Protein AF-A0A5Q4BQP5-F1 (afdb_monomer)

Solvent-accessible surface area (backbone atoms only — not comparable to full-atom values): 26646 Å² total; per-residue (Å²): 135,87,88,90,88,83,91,88,85,86,90,84,86,86,83,86,90,79,85,82,79,83,74,87,58,71,62,58,55,54,52,50,52,56,53,50,54,54,51,54,51,49,62,67,68,62,74,77,86,82,83,88,87,81,86,81,82,88,78,91,84,83,84,89,79,92,84,82,90,79,89,85,80,88,83,82,84,89,85,83,84,90,90,86,88,87,90,82,93,77,90,74,81,74,74,87,70,71,76,93,62,67,51,54,66,63,30,50,51,45,28,58,72,71,41,49,51,52,72,45,58,74,70,57,68,71,62,50,54,48,27,50,76,71,73,64,53,55,63,32,37,54,26,10,45,40,18,43,13,52,77,73,52,87,55,88,71,81,52,81,53,42,81,66,52,38,68,55,29,38,50,53,15,51,63,62,45,75,83,53,74,94,45,69,63,54,37,39,18,28,54,32,37,24,51,29,26,47,75,71,66,36,55,70,60,15,49,55,37,40,54,52,27,53,52,42,39,58,75,69,45,29,45,61,45,58,95,80,55,79,92,51,55,73,70,54,51,52,50,41,44,41,48,37,55,47,49,50,41,50,40,34,52,53,19,50,74,67,77,44,77,61,87,70,61,76,89,71,58,62,38,65,66,70,82,67,75,80,82,78,76,65,91,83,68,82,86,88,82,94,74,94,72,92,78,78,89,71,82,74,85,72,64,76,55,57,40,52,47,53,44,50,53,51,32,54,54,45,42,54,50,44,48,45,70,74,75,47,60,74,88,41,70,68,34,49,55,52,53,51,50,53,50,51,55,50,53,53,51,52,52,62,64,71,62,50,87,81,62,91,79,64,84,67,78,58,45,62,38,50,34,50,50,48,45,53,44,49,55,30,47,47,51,29,58,75,25,51,81,52,42,85,84,60,97,65,83,78,90,64,81,61,66,58,54,53,51,30,52,52,30,43,54,49,25,50,53,27,53,51,52,46,51,71,72,73,109

Organism: NCBI:txid2078593

Sequence (427 aa):
MSSTKKSQSSQNSPAQGVPKKRGPKKESLSALIKRIDGLEELLKAEKTPTPPRSDVINTDVNRFHSYSHTSDTCGSASSEVSPCSPFHEGVSRTNSNFPSVINAEGLVDIYFTYFHHNPYEILDEEVTRQKLKDNQLPKPVLYALCAVATRYSEQPGKGQSSHVSAETYAFWAQKEMENANVSLDNCQALLLLVTAFAAMGNGSRAYHVLCQAVGTVMALELYQCSDENEDHSASENKLRKRLFWTCYVMNVFVATWLERPSLIDDAIVKATIPFSNQQSQSVWQSKNDYTSTTGTEQHFDKDTSYGLQKLVRGAQILSDTNRYLLITDPTTQDAYGHRHKIRHDLDLWAADIGRNPNYPHQLLDGPEANVLLECRVIYHLIYCLLHRPLLPLRLGKPIGAMMTQHWMSEATETAFRHATAIIELVD

Secondary structure (DSSP, 8-state):
-----------------------S-HHHHHHHHHHHHHHHHHHHH-S-PPPPP----------------------------------------------S---HHHHHHHHHHHTTTSS---S-HHHHHHHHHTT-S-HHHHHHHHHHHTTTSS-TTSSGGGGS-HHHHHHHHHHHHTTPPS-HHHHHHHHHHHHHHHHTT-HHHHHHHHHHHHHHHHHTTGGG--TT-TTS-HHHHHHHHHHHHHHHHHHHHHHHHTT---SS-GGG--SPPTT----SSSTTS-----------------SHHHHHHHHHHHHHHHHHHHHHHHH--TTSHHHHHHHHHHHHHHHHHHHHHHT-TT-SS----SHHHHHHHHHHHHHHHHHHHHHGGGS--S-S--SS-SHHHHHHHHHHHHHHHHHHHHHHHH-

Nearest PDB structures (foldseek):
  8ap6-assembly1_J2  TM=3.788E-01  e=6.706E+00  Trypanosoma brucei brucei
  7ay1-assembly1_A  TM=2.297E-01  e=7.600E+00  Homo sapiens
  4xlx-assembly2_D  TM=2.089E-01  e=8.979E+00  Bradyrhizobium diazoefficiens USDA 110

InterPro domains:
  IPR007219 Xylanolytic transcriptional activator, regulatory domain [PF04082] (108-349)
  IPR007219 Xylanolytic transcriptional activator, regulatory domain [SM00906] (206-280)
  IPR050815 Transcription factor, fungi [PTHR47338] (18-427)

Structure (mmCIF, N/CA/C/O backbone):
data_AF-A0A5Q4BQP5-F1
#
_entry.id   AF-A0A5Q4BQP5-F1
#
loop_
_atom_site.group_PDB
_atom_site.id
_atom_site.type_symbol
_atom_site.label_atom_id
_atom_site.label_alt_id
_atom_site.label_comp_id
_atom_site.label_asym_id
_atom_site.label_entity_id
_atom_site.label_seq_id
_atom_site.pdbx_PDB_ins_code
_atom_site.Cartn_x
_atom_site.Cartn_y
_atom_site.Cartn_z
_atom_site.occupancy
_atom_site.B_iso_or_equiv
_atom_site.auth_seq_id
_atom_site.auth_comp_id
_atom_site.auth_asym_id
_atom_site.auth_atom_id
_atom_site.pdbx_PDB_model_num
ATOM 1 N N . MET A 1 1 ? -14.840 -3.607 -100.662 1.00 37.81 1 MET A N 1
ATOM 2 C CA . MET A 1 1 ? -13.512 -4.030 -101.156 1.00 37.81 1 MET A CA 1
ATOM 3 C C . MET A 1 1 ? -12.847 -4.870 -100.072 1.00 37.81 1 MET A C 1
ATOM 5 O O . MET A 1 1 ? -12.886 -4.485 -98.914 1.00 37.81 1 MET A O 1
ATOM 9 N N . SER A 1 2 ? -12.394 -6.055 -100.483 1.00 31.19 2 SER A N 1
ATOM 10 C CA . SER A 1 2 ? -11.759 -7.201 -99.801 1.00 31.19 2 SER A CA 1
ATOM 11 C C . SER A 1 2 ? -10.956 -6.900 -98.520 1.00 31.19 2 SER A C 1
ATOM 13 O O . SER A 1 2 ? -10.146 -5.987 -98.510 1.00 31.19 2 SER A O 1
ATOM 15 N N . SER A 1 3 ? -11.239 -7.548 -97.380 1.00 27.16 3 SER A N 1
ATOM 16 C CA . SER A 1 3 ? -10.775 -8.884 -96.921 1.00 27.16 3 SER A CA 1
ATOM 17 C C . SER A 1 3 ? -9.264 -9.026 -96.690 1.00 27.16 3 SER A C 1
ATOM 19 O O . SER A 1 3 ? -8.533 -9.202 -97.656 1.00 27.16 3 SER A O 1
ATOM 21 N N . THR A 1 4 ? -8.829 -9.164 -95.424 1.00 32.47 4 THR A N 1
ATOM 22 C CA . THR A 1 4 ? -8.101 -10.370 -94.952 1.00 32.47 4 THR A CA 1
ATOM 23 C C . THR A 1 4 ? -8.098 -10.515 -93.414 1.00 32.47 4 THR A C 1
ATOM 25 O O . THR A 1 4 ? -7.807 -9.580 -92.678 1.00 32.47 4 THR A O 1
ATOM 28 N N . LYS A 1 5 ? -8.437 -11.730 -92.955 1.00 34.94 5 LYS A N 1
ATOM 29 C CA . LYS A 1 5 ? -8.375 -12.301 -91.591 1.00 34.94 5 LYS A CA 1
ATOM 30 C C . LYS A 1 5 ? -7.114 -13.177 -91.447 1.00 34.94 5 LYS A C 1
ATOM 32 O O . LYS A 1 5 ? -6.757 -13.805 -92.440 1.00 34.94 5 LYS A O 1
ATOM 37 N N . LYS A 1 6 ? -6.592 -13.340 -90.213 1.00 31.08 6 LYS A N 1
ATOM 38 C CA . LYS A 1 6 ? -6.152 -14.597 -89.516 1.00 31.08 6 LYS A CA 1
ATOM 39 C C . LYS A 1 6 ? -5.323 -14.220 -88.258 1.00 31.08 6 LYS A C 1
ATOM 41 O O . LYS A 1 6 ? -4.402 -13.432 -88.397 1.00 31.08 6 LYS A O 1
ATOM 46 N N . SER A 1 7 ? -5.722 -14.505 -87.001 1.00 29.27 7 SER A N 1
ATOM 47 C CA . SER A 1 7 ? -5.720 -15.784 -86.220 1.00 29.27 7 SER A CA 1
ATOM 48 C C . SER A 1 7 ? -4.290 -16.299 -85.939 1.00 29.27 7 SER A C 1
ATOM 50 O O . SER A 1 7 ? -3.524 -16.329 -86.888 1.00 29.27 7 SER A O 1
ATOM 52 N N . GLN A 1 8 ? -3.828 -16.833 -84.797 1.00 30.69 8 GLN A N 1
ATOM 53 C CA . GLN A 1 8 ? -4.312 -17.180 -83.445 1.00 30.69 8 GLN A CA 1
ATOM 54 C C . GLN A 1 8 ? -3.107 -17.835 -82.703 1.00 30.69 8 GLN A C 1
ATOM 56 O O . GLN A 1 8 ? -2.281 -18.457 -83.367 1.00 30.69 8 GLN A O 1
ATOM 61 N N . SER A 1 9 ? -3.035 -17.743 -81.368 1.00 26.56 9 SER A N 1
ATOM 62 C CA . SER A 1 9 ? -2.527 -18.736 -80.369 1.00 26.56 9 SER A CA 1
ATOM 63 C C . SER A 1 9 ? -2.028 -17.966 -79.129 1.00 26.56 9 SER A C 1
ATOM 65 O O . SER A 1 9 ? -1.244 -17.038 -79.266 1.00 26.56 9 SER A O 1
ATOM 67 N N . SER A 1 10 ? -2.601 -18.041 -77.923 1.00 27.64 10 SER A N 1
ATOM 68 C CA . SER A 1 10 ? -3.000 -19.125 -77.006 1.00 27.64 10 SER A CA 1
ATOM 69 C C . SER A 1 10 ? -1.860 -19.687 -76.145 1.00 27.64 10 SER A C 1
ATOM 71 O O . SER A 1 10 ? -0.995 -20.390 -76.647 1.00 27.64 10 SER A O 1
ATOM 73 N N . GLN A 1 11 ? -2.032 -19.459 -74.834 1.00 28.80 11 GLN A N 1
ATOM 74 C CA . GLN A 1 11 ? -1.512 -20.179 -73.660 1.00 28.80 11 GLN A CA 1
ATOM 75 C C . GLN A 1 11 ? -0.079 -19.897 -73.176 1.00 28.80 11 GLN A C 1
ATOM 77 O O . GLN A 1 11 ? 0.903 -20.317 -73.772 1.00 28.80 11 GLN A O 1
ATOM 82 N N . ASN A 1 12 ? 0.022 -19.291 -71.985 1.00 27.27 12 ASN A N 1
ATOM 83 C CA . ASN A 1 12 ? 0.352 -20.052 -70.771 1.00 27.27 12 ASN A CA 1
ATOM 84 C C . ASN A 1 12 ? 0.174 -19.197 -69.503 1.00 27.27 12 ASN A C 1
ATOM 86 O O . ASN A 1 12 ? 0.806 -18.159 -69.337 1.00 27.27 12 ASN A O 1
ATOM 90 N N . SER A 1 13 ? -0.671 -19.669 -68.586 1.00 34.59 13 SER A N 1
ATOM 91 C CA . SER A 1 13 ? -0.522 -19.420 -67.146 1.00 34.59 13 SER A CA 1
ATOM 92 C C . SER A 1 13 ? 0.212 -20.626 -66.555 1.00 34.59 13 SER A C 1
ATOM 94 O O . SER A 1 13 ? -0.005 -21.740 -67.037 1.00 34.59 13 SER A O 1
ATOM 96 N N . PRO A 1 14 ? 1.045 -20.443 -65.517 1.00 35.81 14 PRO A N 1
ATOM 97 C CA . PRO A 1 14 ? 0.609 -20.959 -64.218 1.00 35.81 14 PRO A CA 1
ATOM 98 C C . PRO A 1 14 ? 1.051 -20.137 -62.983 1.00 35.81 14 PRO A C 1
ATOM 100 O O . PRO A 1 14 ? 2.033 -19.407 -63.000 1.00 35.81 14 PRO A O 1
ATOM 103 N N . ALA A 1 15 ? 0.301 -20.378 -61.900 1.00 28.41 15 ALA A N 1
ATOM 104 C CA . ALA A 1 15 ? 0.715 -20.462 -60.491 1.00 28.41 15 ALA A CA 1
ATOM 105 C C . ALA A 1 15 ? 1.098 -19.196 -59.680 1.00 28.41 15 ALA A C 1
ATOM 107 O O . ALA A 1 15 ? 2.233 -18.740 -59.648 1.00 28.41 15 ALA A O 1
ATOM 108 N N . GLN A 1 16 ? 0.103 -18.711 -58.925 1.00 33.38 16 GLN A N 1
ATOM 109 C CA . GLN A 1 16 ? 0.073 -18.604 -57.450 1.00 33.38 16 GLN A CA 1
ATOM 110 C C . GLN A 1 16 ? 1.376 -18.312 -56.659 1.00 33.38 16 GLN A C 1
ATOM 112 O O . GLN A 1 16 ? 2.246 -19.164 -56.532 1.00 33.38 16 GLN A O 1
ATOM 117 N N . GLY A 1 17 ? 1.350 -17.189 -55.917 1.00 34.28 17 GLY A N 1
ATOM 118 C CA . GLY A 1 17 ? 1.630 -17.205 -54.471 1.00 34.28 17 GLY A CA 1
ATOM 119 C C . GLY A 1 17 ? 2.807 -16.376 -53.937 1.00 34.28 17 GLY A C 1
ATOM 120 O O . GLY A 1 17 ? 3.855 -16.950 -53.706 1.00 34.28 17 GLY A O 1
ATOM 121 N N . VAL A 1 18 ? 2.588 -15.093 -53.586 1.00 29.23 18 VAL A N 1
ATOM 122 C CA . VAL A 1 18 ? 3.157 -14.434 -52.376 1.00 29.23 18 VAL A CA 1
ATOM 123 C C . VAL A 1 18 ? 2.262 -13.235 -51.978 1.00 29.23 18 VAL A C 1
ATOM 125 O O . VAL A 1 18 ? 2.114 -12.309 -52.780 1.00 29.23 18 VAL A O 1
ATOM 128 N N . PRO A 1 19 ? 1.677 -13.167 -50.765 1.00 35.41 19 PRO A N 1
ATOM 129 C CA . PRO A 1 19 ? 0.984 -11.966 -50.304 1.00 35.41 19 PRO A CA 1
ATOM 130 C C . PRO A 1 19 ? 2.002 -10.906 -49.847 1.00 35.41 19 PRO A C 1
ATOM 132 O O . PRO A 1 19 ? 2.765 -11.116 -48.902 1.00 35.41 19 PRO A O 1
ATOM 135 N N . LYS A 1 20 ? 2.009 -9.733 -50.497 1.00 37.50 20 LYS A N 1
ATOM 136 C CA . LYS A 1 20 ? 2.726 -8.545 -50.004 1.00 37.50 20 LYS A CA 1
ATOM 137 C C . LYS A 1 20 ? 2.100 -8.108 -48.674 1.00 37.50 20 LYS A C 1
ATOM 139 O O . LYS A 1 20 ? 0.959 -7.649 -48.639 1.00 37.50 20 LYS A O 1
ATOM 144 N N . LYS A 1 21 ? 2.860 -8.270 -47.588 1.00 35.69 21 LYS A N 1
ATOM 145 C CA . LYS A 1 21 ? 2.525 -7.832 -46.227 1.00 35.69 21 LYS A CA 1
ATOM 146 C C . LYS A 1 21 ? 2.150 -6.341 -46.232 1.00 35.69 21 LYS A C 1
ATOM 148 O O . LYS A 1 21 ? 2.976 -5.497 -46.571 1.00 35.69 21 LYS A O 1
ATOM 153 N N . ARG A 1 22 ? 0.906 -6.018 -45.858 1.00 41.56 22 ARG A N 1
ATOM 154 C CA . ARG A 1 22 ? 0.483 -4.654 -45.507 1.00 41.56 22 ARG A CA 1
ATOM 155 C C . ARG A 1 22 ? 1.161 -4.297 -44.181 1.00 41.56 22 ARG A C 1
ATOM 157 O O . ARG A 1 22 ? 0.841 -4.896 -43.161 1.00 41.56 22 ARG A O 1
ATOM 164 N N . GLY A 1 23 ? 2.134 -3.390 -44.215 1.00 42.34 23 GLY A N 1
ATOM 165 C CA . GLY A 1 23 ? 2.752 -2.842 -43.006 1.00 42.34 23 GLY A CA 1
ATOM 166 C C . GLY A 1 23 ? 1.803 -1.886 -42.260 1.00 42.34 23 GLY A C 1
ATOM 167 O O . GLY A 1 23 ? 0.847 -1.391 -42.866 1.00 42.34 23 GLY A O 1
ATOM 168 N N . PRO A 1 24 ? 2.039 -1.600 -40.967 1.00 44.41 24 PRO A N 1
ATOM 169 C CA . PRO A 1 24 ? 1.179 -0.720 -40.185 1.00 44.41 24 PRO A CA 1
ATOM 170 C C . PRO A 1 24 ? 1.320 0.752 -40.617 1.00 44.41 24 PRO A C 1
ATOM 172 O O . PRO A 1 24 ? 2.409 1.316 -40.639 1.00 44.41 24 PRO A O 1
ATOM 175 N N . LYS A 1 25 ? 0.176 1.335 -40.993 1.00 55.69 25 LYS A N 1
ATOM 176 C CA . LYS A 1 25 ? -0.250 2.748 -40.940 1.00 55.69 25 LYS A CA 1
ATOM 177 C C . LYS A 1 25 ? 0.851 3.828 -40.877 1.00 55.69 25 LYS A C 1
ATOM 179 O O . LYS A 1 25 ? 1.085 4.465 -39.856 1.00 55.69 25 LYS A O 1
ATOM 184 N N . LYS A 1 26 ? 1.404 4.174 -42.042 1.00 53.41 26 LYS A N 1
ATOM 185 C CA . LYS A 1 26 ? 2.155 5.431 -42.251 1.00 53.41 26 LYS A CA 1
ATOM 186 C C . LYS A 1 26 ? 1.303 6.678 -41.936 1.00 53.41 26 LYS A C 1
ATOM 188 O O . LYS A 1 26 ? 1.831 7.700 -41.515 1.00 53.41 26 LYS A O 1
ATOM 193 N N . GLU A 1 27 ? -0.018 6.554 -42.088 1.00 54.59 27 GLU A N 1
ATOM 194 C CA . GLU A 1 27 ? -1.005 7.610 -41.833 1.00 54.59 27 GLU A CA 1
ATOM 195 C C . GLU A 1 27 ? -1.182 7.933 -40.341 1.00 54.59 27 GLU A C 1
ATOM 197 O O . GLU A 1 27 ? -1.334 9.102 -39.985 1.00 54.59 27 GLU A O 1
ATOM 202 N N . SER A 1 28 ? -1.095 6.936 -39.447 1.00 57.41 28 SER A N 1
ATOM 203 C CA . SER A 1 28 ? -1.209 7.182 -38.002 1.00 57.41 28 SER A CA 1
ATOM 204 C C . SER A 1 28 ? 0.027 7.885 -37.453 1.00 57.41 28 SER A C 1
ATOM 206 O O . SER A 1 28 ? -0.108 8.782 -36.628 1.00 57.41 28 SER A O 1
ATOM 208 N N . LEU A 1 29 ? 1.215 7.557 -37.972 1.00 54.94 29 LEU A N 1
ATOM 209 C CA . LEU A 1 29 ? 2.456 8.247 -37.621 1.00 54.94 29 LEU A CA 1
ATOM 210 C C . LEU A 1 29 ? 2.420 9.718 -38.067 1.00 54.94 29 LEU A C 1
ATOM 212 O O . LEU A 1 29 ? 2.749 10.605 -37.287 1.00 54.94 29 LEU A O 1
ATOM 216 N N . SER A 1 30 ? 1.958 9.996 -39.292 1.00 68.56 30 SER A N 1
ATOM 217 C CA . SER A 1 30 ? 1.826 11.377 -39.775 1.00 68.56 30 SER A CA 1
ATOM 218 C C . SER A 1 30 ? 0.782 12.187 -39.004 1.00 68.56 30 SER A C 1
ATOM 220 O O . SER A 1 30 ? 0.976 13.381 -38.783 1.00 68.56 30 SER A O 1
ATOM 222 N N . ALA A 1 31 ? -0.307 11.549 -38.562 1.00 74.31 31 ALA A N 1
ATOM 223 C CA . ALA A 1 31 ? -1.321 12.199 -37.738 1.00 74.31 31 ALA A CA 1
ATOM 224 C C . ALA A 1 31 ? -0.788 12.535 -36.337 1.00 74.31 31 ALA A C 1
ATOM 226 O O . ALA A 1 31 ? -1.107 13.593 -35.798 1.00 74.31 31 ALA A O 1
ATOM 227 N N . LEU A 1 32 ? 0.054 11.662 -35.775 1.00 64.50 32 LEU A N 1
ATOM 228 C CA . LEU A 1 32 ? 0.677 11.869 -34.470 1.00 64.50 32 LEU A CA 1
ATOM 229 C C . LEU A 1 32 ? 1.699 13.013 -34.514 1.00 64.50 32 LEU A C 1
ATOM 231 O O . LEU A 1 32 ? 1.646 13.900 -33.670 1.00 64.50 32 LEU A O 1
ATOM 235 N N . ILE A 1 33 ? 2.547 13.046 -35.550 1.00 78.19 33 ILE A N 1
ATOM 236 C CA . ILE A 1 33 ? 3.527 14.124 -35.775 1.00 78.19 33 ILE A CA 1
ATOM 237 C C . ILE A 1 33 ? 2.816 15.478 -35.893 1.00 78.19 33 ILE A C 1
ATOM 239 O O . ILE A 1 33 ? 3.148 16.411 -35.173 1.00 78.19 33 ILE A O 1
ATOM 243 N N . LYS A 1 34 ? 1.746 15.559 -36.694 1.00 85.06 34 LYS A N 1
ATOM 244 C CA . LYS A 1 34 ? 0.980 16.802 -36.865 1.00 85.06 34 LYS A CA 1
ATOM 245 C C . LYS A 1 34 ? 0.323 17.291 -35.566 1.00 85.06 34 LYS A C 1
ATOM 247 O O . LYS A 1 34 ? 0.164 18.492 -35.364 1.00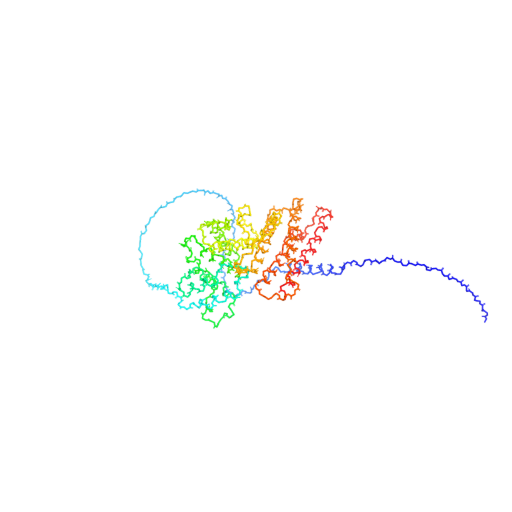 85.06 34 LYS A O 1
ATOM 252 N N . ARG A 1 35 ? -0.095 16.370 -34.692 1.00 79.88 35 ARG A N 1
ATOM 253 C CA . ARG A 1 35 ? -0.713 16.711 -33.402 1.00 79.88 35 ARG A CA 1
ATOM 254 C C . ARG A 1 35 ? 0.327 17.185 -32.384 1.00 79.88 35 ARG A C 1
ATOM 256 O O . ARG A 1 35 ? 0.014 18.053 -31.578 1.00 79.88 35 ARG A O 1
ATOM 263 N N . ILE A 1 36 ? 1.546 16.652 -32.462 1.00 78.50 36 ILE A N 1
ATOM 264 C CA . ILE A 1 36 ? 2.694 17.083 -31.657 1.00 78.50 36 ILE A CA 1
ATOM 265 C C . ILE A 1 36 ? 3.156 18.480 -32.085 1.00 78.50 36 ILE A C 1
ATOM 267 O O . ILE A 1 36 ? 3.299 19.344 -31.225 1.00 78.50 36 ILE A O 1
ATOM 271 N N . ASP A 1 37 ? 3.265 18.743 -33.390 1.00 79.44 37 ASP A N 1
ATOM 272 C CA . ASP A 1 37 ? 3.629 20.071 -33.907 1.00 79.44 37 ASP A CA 1
ATOM 273 C C . ASP A 1 37 ? 2.633 21.154 -33.441 1.00 79.44 37 ASP A C 1
ATOM 275 O O . ASP A 1 37 ? 3.032 22.237 -33.014 1.00 79.44 37 ASP A O 1
ATOM 279 N N . GLY A 1 38 ? 1.330 20.842 -33.433 1.00 81.25 38 GLY A N 1
ATOM 280 C CA . GLY A 1 38 ? 0.296 21.756 -32.930 1.00 81.25 38 GLY A CA 1
ATOM 281 C C . GLY A 1 38 ? 0.373 22.019 -31.419 1.00 81.25 38 GLY A C 1
ATOM 282 O O . GLY A 1 38 ? 0.083 23.127 -30.973 1.00 81.25 38 GLY A O 1
ATOM 283 N N . LEU A 1 39 ? 0.792 21.032 -30.622 1.00 69.62 39 LEU A N 1
ATOM 284 C CA . LEU A 1 39 ? 0.999 21.205 -29.178 1.00 69.62 39 LEU A CA 1
ATOM 285 C C . LEU A 1 39 ? 2.253 22.038 -28.879 1.00 69.62 39 LEU A C 1
ATOM 287 O O . LEU A 1 39 ? 2.247 22.834 -27.940 1.00 69.62 39 LEU A O 1
ATOM 291 N N . GLU A 1 40 ? 3.304 21.913 -29.693 1.00 72.38 40 GLU A N 1
ATOM 292 C CA . GLU A 1 40 ? 4.502 22.751 -29.580 1.00 72.38 40 GLU A CA 1
ATOM 293 C C . GLU A 1 40 ? 4.246 24.216 -29.955 1.00 72.38 40 GLU A C 1
ATOM 295 O O . GLU A 1 40 ? 4.841 25.111 -29.349 1.00 72.38 40 GLU A O 1
ATOM 300 N N . GLU A 1 41 ? 3.375 24.486 -30.932 1.00 79.44 41 GLU A N 1
ATOM 301 C CA . GLU A 1 41 ? 2.964 25.857 -31.262 1.00 79.44 41 GLU A CA 1
ATOM 302 C C . GLU A 1 41 ? 2.143 26.496 -30.137 1.00 79.44 41 GLU A C 1
ATOM 304 O O . GLU A 1 41 ? 2.382 27.656 -29.798 1.00 79.44 41 GLU A O 1
ATOM 309 N N . LEU A 1 42 ? 1.249 25.737 -29.494 1.00 68.69 42 LEU A N 1
ATOM 310 C CA . LEU A 1 42 ? 0.469 26.219 -28.349 1.00 68.69 42 LEU A CA 1
ATOM 311 C C . LEU A 1 42 ? 1.359 26.529 -27.136 1.00 68.69 42 LEU A C 1
ATOM 313 O O . LEU A 1 42 ? 1.228 27.594 -26.539 1.00 68.69 42 LEU A O 1
ATOM 317 N N . LEU A 1 43 ? 2.342 25.675 -26.844 1.00 60.53 43 LEU A N 1
ATOM 318 C CA . LEU A 1 43 ? 3.331 25.910 -25.782 1.00 60.53 43 LEU A CA 1
ATOM 319 C C . LEU A 1 43 ? 4.249 27.113 -26.053 1.00 60.53 43 LEU A C 1
ATOM 321 O O . LEU A 1 43 ? 4.737 27.746 -25.118 1.00 60.53 43 LEU A O 1
ATOM 325 N N . LYS A 1 44 ? 4.502 27.441 -27.326 1.00 72.62 44 LYS A N 1
ATOM 326 C CA . LYS A 1 44 ? 5.270 28.636 -27.718 1.00 72.62 44 LYS A CA 1
ATOM 327 C C . LYS A 1 44 ? 4.418 29.907 -27.698 1.00 72.62 44 LYS A C 1
ATOM 329 O O . LYS A 1 44 ? 4.959 30.976 -27.417 1.00 72.62 44 LYS A O 1
ATOM 334 N N . ALA A 1 45 ? 3.121 29.795 -27.984 1.00 64.44 45 ALA A N 1
ATOM 335 C CA . ALA A 1 45 ? 2.169 30.900 -27.933 1.00 64.44 45 ALA A CA 1
ATOM 336 C C . ALA A 1 45 ? 1.776 31.274 -26.492 1.00 64.44 45 ALA A C 1
ATOM 338 O O . ALA A 1 45 ? 1.487 32.436 -26.212 1.00 64.44 45 ALA A O 1
ATOM 339 N N . GLU A 1 46 ? 1.826 30.326 -25.555 1.00 51.12 46 GLU A N 1
ATOM 340 C CA . GLU A 1 46 ? 1.437 30.534 -24.161 1.00 51.12 46 GLU A CA 1
ATOM 341 C C . GLU A 1 46 ? 2.620 30.989 -23.281 1.00 51.12 46 GLU A C 1
ATOM 343 O O . GLU A 1 46 ? 3.034 30.343 -22.322 1.00 51.12 46 GLU A O 1
ATOM 348 N N . LYS A 1 47 ? 3.164 32.173 -23.589 1.00 47.25 47 LYS A N 1
ATOM 349 C CA . LYS A 1 47 ? 3.825 33.028 -22.589 1.00 47.25 47 LYS A CA 1
ATOM 350 C C . LYS A 1 47 ? 2.845 34.124 -22.158 1.00 47.25 47 LYS A C 1
ATOM 352 O O . LYS A 1 47 ? 2.886 35.227 -22.684 1.00 47.25 47 LYS A O 1
ATOM 357 N N . THR A 1 48 ? 1.990 33.781 -21.186 1.00 37.91 48 THR A N 1
ATOM 358 C CA . THR A 1 48 ? 1.205 34.650 -20.270 1.00 37.91 48 THR A CA 1
ATOM 359 C C . THR A 1 48 ? 0.403 35.834 -20.842 1.00 37.91 48 THR A C 1
ATOM 361 O O . THR A 1 48 ? 0.994 36.837 -21.238 1.00 37.91 48 THR A O 1
ATOM 364 N N . PRO A 1 49 ? -0.931 35.851 -20.648 1.00 33.28 49 PRO A N 1
ATOM 365 C CA . PRO A 1 49 ? -1.683 37.071 -20.387 1.00 33.28 49 PRO A CA 1
ATOM 366 C C . PRO A 1 49 ? -1.869 37.281 -18.871 1.00 33.28 49 PRO A C 1
ATOM 368 O O . PRO A 1 49 ? -2.385 36.426 -18.154 1.00 33.28 49 PRO A O 1
ATOM 371 N N . THR A 1 50 ? -1.445 38.441 -18.376 1.00 35.50 50 THR A N 1
ATOM 372 C CA . THR A 1 50 ? -1.741 38.956 -17.028 1.00 35.50 50 THR A CA 1
ATOM 373 C C . THR A 1 50 ? -3.197 39.463 -16.968 1.00 35.50 50 THR A C 1
ATOM 375 O O . THR A 1 50 ? -3.644 40.080 -17.938 1.00 35.50 50 THR A O 1
ATOM 378 N N . PRO A 1 51 ? -3.949 39.267 -15.864 1.00 36.50 51 PRO A N 1
ATOM 379 C CA . PRO A 1 51 ? -5.296 39.827 -15.698 1.00 36.50 51 PRO A CA 1
ATOM 380 C C . PRO A 1 51 ? -5.273 41.354 -15.455 1.00 36.50 51 PRO A C 1
ATOM 382 O O . PRO A 1 51 ? -4.236 41.896 -15.057 1.00 36.50 51 PRO A O 1
ATOM 385 N N . PRO A 1 52 ? -6.392 42.072 -15.695 1.00 30.89 52 PRO A N 1
ATOM 386 C CA . PRO A 1 52 ? -6.435 43.528 -15.655 1.00 30.89 52 PRO A CA 1
ATOM 387 C C . PRO A 1 52 ? -6.396 44.078 -14.224 1.00 30.89 52 PRO A C 1
ATOM 389 O O . PRO A 1 52 ? -6.938 43.507 -13.281 1.00 30.89 52 PRO A O 1
ATOM 392 N N . ARG A 1 53 ? -5.740 45.232 -14.110 1.00 25.84 53 ARG A N 1
ATOM 393 C CA . ARG A 1 53 ? -5.514 46.045 -12.913 1.00 25.84 53 ARG A CA 1
ATOM 394 C C . ARG A 1 53 ? -6.760 46.869 -12.555 1.00 25.84 53 ARG A C 1
ATOM 396 O O . ARG A 1 53 ? -7.374 47.443 -13.448 1.00 25.84 53 ARG A O 1
ATOM 403 N N . SER A 1 54 ? -7.023 47.039 -11.260 1.00 27.58 54 SER A N 1
ATOM 404 C CA . SER A 1 54 ? -7.646 48.246 -10.699 1.00 27.58 54 SER A CA 1
ATOM 405 C C . SER A 1 54 ? -6.710 48.819 -9.629 1.00 27.58 54 SER A C 1
ATOM 407 O O . SER A 1 54 ? -6.454 48.156 -8.630 1.00 27.58 54 SER A O 1
ATOM 409 N N . ASP A 1 55 ? -6.132 49.980 -9.959 1.00 27.03 55 ASP A N 1
ATOM 410 C CA . ASP A 1 55 ? -5.713 51.148 -9.157 1.00 27.03 55 ASP A CA 1
ATOM 411 C C . ASP A 1 55 ? -5.159 50.906 -7.733 1.00 27.03 55 ASP A C 1
ATOM 413 O O . ASP A 1 55 ? -5.791 50.281 -6.896 1.00 27.03 55 ASP A O 1
ATOM 417 N N . VAL A 1 56 ? -3.967 51.390 -7.352 1.00 30.45 56 VAL A N 1
ATOM 418 C CA . VAL A 1 56 ? -3.652 52.813 -7.102 1.00 30.45 56 VAL A CA 1
ATOM 419 C C . VAL A 1 56 ? -2.113 53.023 -7.018 1.00 30.45 56 VAL A C 1
ATOM 421 O O . VAL A 1 56 ? -1.419 52.259 -6.357 1.00 30.45 56 VAL A O 1
ATOM 424 N N . ILE A 1 57 ? -1.614 54.029 -7.761 1.00 28.58 57 ILE A N 1
ATOM 425 C CA . ILE A 1 57 ? -0.562 55.057 -7.481 1.00 28.58 57 ILE A CA 1
ATOM 426 C C . ILE A 1 57 ? 0.695 54.621 -6.678 1.00 28.58 57 ILE A C 1
ATOM 428 O O . ILE A 1 57 ? 0.601 54.316 -5.499 1.00 28.58 57 ILE A O 1
ATOM 432 N N . ASN A 1 58 ? 1.860 54.498 -7.351 1.00 23.98 58 ASN A N 1
ATOM 433 C CA . ASN A 1 58 ? 3.066 55.379 -7.307 1.00 23.98 58 ASN A CA 1
ATOM 434 C C . ASN A 1 58 ? 3.697 55.535 -5.901 1.00 23.98 58 ASN A C 1
ATOM 436 O O . ASN A 1 58 ? 3.017 55.879 -4.949 1.00 23.98 58 ASN A O 1
ATOM 440 N N . THR A 1 59 ? 4.999 55.333 -5.680 1.00 27.72 59 THR A N 1
ATOM 441 C CA . THR A 1 59 ? 6.147 55.897 -6.417 1.00 27.72 59 THR A CA 1
ATOM 442 C C . THR A 1 59 ? 7.441 55.207 -5.937 1.00 27.72 59 THR A C 1
ATOM 444 O O . THR A 1 59 ? 7.536 54.943 -4.744 1.00 27.72 59 THR A O 1
ATOM 447 N N . ASP A 1 60 ? 8.390 54.975 -6.860 1.00 25.44 60 ASP A N 1
ATOM 448 C CA . ASP A 1 60 ? 9.857 55.173 -6.739 1.00 25.44 60 ASP A CA 1
ATOM 449 C C . ASP A 1 60 ? 10.642 54.511 -5.569 1.00 25.44 60 ASP A C 1
ATOM 451 O O . ASP A 1 60 ? 10.251 54.582 -4.419 1.00 25.44 60 ASP A O 1
ATOM 455 N N . VAL A 1 61 ? 11.827 53.892 -5.704 1.00 29.05 61 VAL A N 1
ATOM 456 C CA . VAL A 1 61 ? 12.915 53.975 -6.694 1.00 29.05 61 VAL A CA 1
ATOM 457 C C . VAL A 1 61 ? 13.973 52.874 -6.384 1.00 29.05 61 VAL A C 1
ATOM 459 O O . VAL A 1 61 ? 14.143 52.477 -5.237 1.00 29.05 61 VAL A O 1
ATOM 462 N N . ASN A 1 62 ? 14.709 52.438 -7.420 1.00 28.36 62 ASN A N 1
ATOM 463 C CA . ASN A 1 62 ? 16.035 51.765 -7.454 1.00 28.36 62 ASN A CA 1
ATOM 464 C C . ASN A 1 62 ? 16.312 50.375 -6.827 1.00 28.36 62 ASN A C 1
ATOM 466 O O . ASN A 1 62 ? 16.765 50.219 -5.701 1.00 28.36 62 ASN A O 1
ATOM 470 N N . ARG A 1 63 ? 16.205 49.363 -7.696 1.00 24.94 63 ARG A N 1
ATOM 471 C CA . ARG A 1 63 ? 17.279 48.537 -8.311 1.00 24.94 63 ARG A CA 1
ATOM 472 C C . ARG A 1 63 ? 18.747 48.582 -7.808 1.00 24.94 63 ARG A C 1
ATOM 474 O O . ARG A 1 63 ? 19.351 49.649 -7.767 1.00 24.94 63 ARG A O 1
ATOM 481 N N . PHE A 1 64 ? 19.316 47.358 -7.782 1.00 26.75 64 PHE A N 1
ATOM 482 C CA . PHE A 1 64 ? 20.733 46.910 -7.872 1.00 26.75 64 PHE A CA 1
ATOM 483 C C . PHE A 1 64 ? 21.588 47.046 -6.591 1.00 26.75 64 PHE A C 1
ATOM 485 O O . PHE A 1 64 ? 21.528 48.073 -5.940 1.00 26.75 64 PHE A O 1
ATOM 492 N N . HIS A 1 65 ? 22.406 46.089 -6.117 1.00 28.64 65 HIS A N 1
ATOM 493 C CA . HIS A 1 65 ? 23.121 44.901 -6.641 1.00 28.64 65 HIS A CA 1
ATOM 494 C C . HIS A 1 65 ? 23.299 43.874 -5.482 1.00 28.64 65 HIS A C 1
ATOM 496 O O . HIS A 1 65 ? 23.341 44.283 -4.330 1.00 28.64 65 HIS A O 1
ATOM 502 N N . SER A 1 66 ? 23.188 42.552 -5.686 1.00 25.39 66 SER A N 1
ATOM 503 C CA . SER A 1 66 ? 24.265 41.562 -5.967 1.00 25.39 66 SER A CA 1
ATOM 504 C C . SER A 1 66 ? 25.371 41.415 -4.897 1.00 25.39 66 SER A C 1
ATOM 506 O O . SER A 1 66 ? 25.833 42.414 -4.370 1.00 25.39 66 SER A O 1
ATOM 508 N N . TYR A 1 67 ? 25.816 40.155 -4.710 1.00 27.39 67 TYR A N 1
ATOM 509 C CA . TYR A 1 67 ? 26.973 39.580 -3.971 1.00 27.39 67 TYR A CA 1
ATOM 510 C C . TYR A 1 67 ? 26.554 38.739 -2.749 1.00 27.39 67 TYR A C 1
ATOM 512 O O . TYR A 1 67 ? 25.972 39.243 -1.802 1.00 27.39 67 TYR A O 1
ATOM 520 N N . SER A 1 68 ? 26.564 37.404 -2.855 1.00 24.28 68 SER A N 1
ATOM 521 C CA . SER A 1 68 ? 27.711 36.469 -2.832 1.00 24.28 68 SER A CA 1
ATOM 522 C C . SER A 1 68 ? 28.187 36.146 -1.413 1.00 24.28 68 SER A C 1
ATOM 524 O O . SER A 1 68 ? 28.685 37.016 -0.714 1.00 24.28 68 SER A O 1
ATOM 526 N N . HIS A 1 69 ? 28.038 34.861 -1.077 1.00 27.97 69 HIS A N 1
ATOM 527 C CA . HIS A 1 69 ? 28.783 34.018 -0.135 1.00 27.97 69 HIS A CA 1
ATOM 528 C C . HIS A 1 69 ? 29.840 34.675 0.764 1.00 27.97 69 HIS A C 1
ATOM 530 O O . HIS A 1 69 ? 30.819 35.192 0.244 1.00 27.97 69 HIS A O 1
ATOM 536 N N . THR A 1 70 ? 29.746 34.412 2.072 1.00 26.86 70 THR A N 1
ATOM 537 C CA . THR A 1 70 ? 30.738 33.607 2.815 1.00 26.86 70 THR A CA 1
ATOM 538 C C . THR A 1 70 ? 30.152 33.115 4.139 1.00 26.86 70 THR A C 1
ATOM 540 O O . THR A 1 70 ? 29.349 33.789 4.778 1.00 26.86 70 THR A O 1
ATOM 543 N N . SER A 1 71 ? 30.567 31.907 4.500 1.00 28.89 71 SER A N 1
ATOM 544 C CA . SER A 1 71 ? 30.510 31.288 5.821 1.00 28.89 71 SER A CA 1
ATOM 545 C C . SER A 1 71 ? 31.004 32.213 6.934 1.00 28.89 71 SER A C 1
ATOM 547 O O . SER A 1 71 ? 31.965 32.940 6.712 1.00 28.89 71 SER A O 1
ATOM 549 N N . ASP A 1 72 ? 30.421 32.112 8.130 1.00 26.86 72 ASP A N 1
ATOM 550 C CA . ASP A 1 72 ? 31.197 31.728 9.311 1.00 26.86 72 ASP A CA 1
ATOM 551 C C . ASP A 1 72 ? 30.330 31.406 10.531 1.00 26.86 72 ASP A C 1
ATOM 553 O O . ASP A 1 72 ? 29.153 31.743 10.647 1.00 26.86 72 ASP A O 1
ATOM 557 N N . THR A 1 73 ? 30.972 30.620 11.379 1.00 25.92 73 THR A N 1
ATOM 558 C CA . THR A 1 73 ? 30.471 29.762 12.442 1.00 25.92 73 THR A CA 1
ATOM 559 C C . THR A 1 73 ? 30.413 30.504 13.783 1.00 25.92 73 THR A C 1
ATOM 561 O O . THR A 1 73 ? 31.258 31.347 14.059 1.00 25.92 73 THR A O 1
ATOM 564 N N . CYS A 1 74 ? 29.541 30.007 14.668 1.00 26.42 74 CYS A N 1
ATOM 565 C CA . CYS A 1 74 ? 29.705 29.948 16.130 1.00 26.42 74 CYS A CA 1
ATOM 566 C C . CYS A 1 74 ? 29.378 31.193 16.976 1.00 26.42 74 CYS A C 1
ATOM 568 O O . CYS A 1 74 ? 29.867 32.286 16.723 1.00 26.42 74 CYS A O 1
ATOM 570 N N . GLY A 1 75 ? 28.683 30.955 18.100 1.00 26.52 75 GLY A N 1
ATOM 571 C CA . GLY A 1 75 ? 28.924 31.721 19.329 1.00 26.52 75 GLY A CA 1
ATOM 572 C C . GLY A 1 75 ? 27.703 32.219 20.105 1.00 26.52 75 GLY A C 1
ATOM 573 O O . GLY A 1 75 ? 27.419 33.404 20.092 1.00 26.52 75 GLY A O 1
ATOM 574 N N . SER A 1 76 ? 27.052 31.303 20.825 1.00 30.30 76 SER A N 1
ATOM 575 C CA . SER A 1 76 ? 26.615 31.422 22.231 1.00 30.30 76 SER A CA 1
ATOM 576 C C . SER A 1 76 ? 25.860 32.655 22.780 1.00 30.30 76 SER A C 1
ATOM 578 O O . SER A 1 76 ? 26.418 33.727 22.960 1.00 30.30 76 SER A O 1
ATOM 580 N N . ALA A 1 77 ? 24.646 32.346 23.259 1.00 26.97 77 ALA A N 1
ATOM 581 C CA . ALA A 1 77 ? 24.150 32.470 24.645 1.00 26.97 77 ALA A CA 1
ATOM 582 C C . ALA A 1 77 ? 23.936 33.843 25.334 1.00 26.97 77 ALA A C 1
ATOM 584 O O . ALA A 1 77 ? 24.890 34.554 25.612 1.00 26.97 77 ALA A O 1
ATOM 585 N N . SER A 1 78 ? 22.676 34.009 25.801 1.00 30.25 78 SER A N 1
ATOM 586 C CA . SER A 1 78 ? 22.218 34.557 27.108 1.00 30.25 78 SER A CA 1
ATOM 587 C C . SER A 1 78 ? 22.527 36.019 27.457 1.00 30.25 78 SER A C 1
ATOM 589 O O . SER A 1 78 ? 23.588 36.522 27.138 1.00 30.25 78 SER A O 1
ATOM 591 N N . SER A 1 79 ? 21.734 36.808 28.185 1.00 29.53 79 SER A N 1
ATOM 592 C CA . SER A 1 79 ? 20.391 36.845 28.809 1.00 29.53 79 SER A CA 1
ATOM 593 C C . SER A 1 79 ? 20.157 38.370 29.064 1.00 29.53 79 SER A C 1
ATOM 595 O O . SER A 1 79 ? 21.103 39.140 28.944 1.00 29.53 79 SER A O 1
ATOM 597 N N . GLU A 1 80 ? 18.985 38.964 29.317 1.00 28.36 80 GLU A N 1
ATOM 598 C CA . GLU A 1 80 ? 18.277 39.027 30.611 1.00 28.36 80 GLU A CA 1
ATOM 599 C C . GLU A 1 80 ? 17.239 40.195 30.560 1.00 28.36 80 GLU A C 1
ATOM 601 O O . GLU A 1 80 ? 17.579 41.296 30.141 1.00 28.36 80 GLU A O 1
ATOM 606 N N . VAL A 1 81 ? 15.988 39.917 30.977 1.00 26.02 81 VAL A N 1
ATOM 607 C CA . VAL A 1 81 ? 15.074 40.702 31.867 1.00 26.02 81 VAL A CA 1
ATOM 608 C C . VAL A 1 81 ? 14.773 42.202 31.555 1.00 26.02 81 VAL A C 1
ATOM 610 O O . VAL A 1 81 ? 15.648 43.040 31.698 1.00 26.02 81 VAL A O 1
ATOM 613 N N . SER A 1 82 ? 13.568 42.589 31.061 1.00 28.47 82 SER A N 1
ATOM 614 C CA . SER A 1 82 ? 12.290 43.016 31.753 1.00 28.47 82 SER A CA 1
ATOM 615 C C . SER A 1 82 ? 12.327 44.409 32.460 1.00 28.47 82 SER A C 1
ATOM 617 O O . SER A 1 82 ? 13.440 44.786 32.811 1.00 28.47 82 SER A O 1
ATOM 619 N N . PRO A 1 83 ? 11.227 45.183 32.769 1.00 37.19 83 PRO A N 1
ATOM 620 C CA . PRO A 1 83 ? 9.763 44.891 32.734 1.00 37.19 83 PRO A CA 1
ATOM 621 C C . PRO A 1 83 ? 8.727 46.068 32.448 1.00 37.19 83 PRO A C 1
ATOM 623 O O . PRO A 1 83 ? 9.086 47.240 32.386 1.00 37.19 83 PRO A O 1
ATOM 626 N N . CYS A 1 84 ? 7.414 45.711 32.408 1.00 26.08 84 CYS A N 1
ATOM 627 C CA . CYS A 1 84 ? 6.134 46.464 32.680 1.00 26.08 84 CYS A CA 1
ATOM 628 C C . CYS A 1 84 ? 5.561 47.505 31.659 1.00 26.08 84 CYS A C 1
ATOM 630 O O . CYS A 1 84 ? 6.127 48.580 31.520 1.00 26.08 84 CYS A O 1
ATOM 632 N N . SER A 1 85 ? 4.493 47.244 30.857 1.00 31.42 85 SER A N 1
ATOM 633 C CA . SER A 1 85 ? 3.000 47.108 31.076 1.00 31.42 85 SER A CA 1
ATOM 634 C C . SER A 1 85 ? 2.226 48.460 31.072 1.00 31.42 85 SER A C 1
ATOM 636 O O . SER A 1 85 ? 2.869 49.409 31.519 1.00 31.42 85 SER A O 1
ATOM 638 N N . PRO A 1 86 ? 0.904 48.615 30.719 1.00 37.94 86 PRO A N 1
ATOM 639 C CA . PRO A 1 86 ? -0.202 47.621 30.815 1.00 37.94 86 PRO A CA 1
ATOM 640 C C . PRO A 1 86 ? -1.435 47.719 29.826 1.00 37.94 86 PRO A C 1
ATOM 642 O O . PRO A 1 86 ? -1.546 48.642 29.027 1.00 37.94 86 PRO A O 1
ATOM 645 N N . PHE A 1 87 ? -2.393 46.774 29.997 1.00 26.86 87 PHE A N 1
ATOM 646 C CA . PHE A 1 87 ? -3.811 46.660 29.524 1.00 26.86 87 PHE A CA 1
ATOM 647 C C . PHE A 1 87 ? -4.074 46.292 28.038 1.00 26.86 87 PHE A C 1
ATOM 649 O O . PHE A 1 87 ? -3.530 46.907 27.137 1.00 26.86 87 PHE A O 1
ATOM 656 N N . HIS A 1 88 ? -4.890 45.286 27.678 1.00 31.62 88 HIS A N 1
ATOM 657 C CA . HIS A 1 88 ? -6.216 44.935 28.207 1.00 31.62 88 HIS A CA 1
ATOM 658 C C . HIS A 1 88 ? -6.524 43.422 28.140 1.00 31.62 88 HIS A C 1
ATOM 660 O O . HIS A 1 88 ? -6.208 42.739 27.167 1.00 31.62 88 HIS A O 1
ATOM 666 N N . GLU A 1 89 ? -7.196 42.936 29.185 1.00 29.95 89 GLU A N 1
ATOM 667 C CA . GLU A 1 89 ? -7.777 41.602 29.324 1.00 29.95 89 GLU A CA 1
ATOM 668 C C . GLU A 1 89 ? -8.810 41.2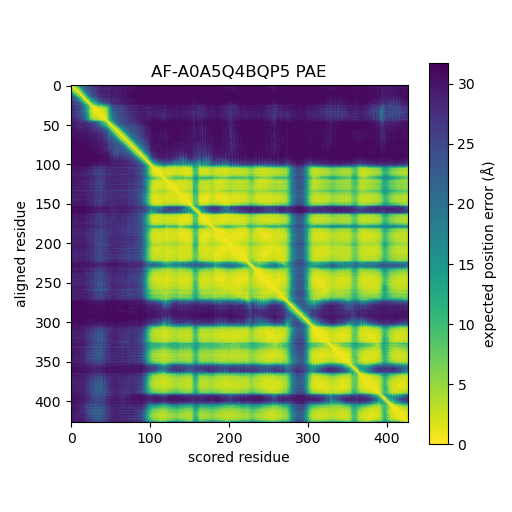77 28.240 1.00 29.95 89 GLU A C 1
ATOM 670 O O . GLU A 1 89 ? -9.734 42.049 27.982 1.00 29.95 89 GLU A O 1
ATOM 675 N N . GLY A 1 90 ? -8.690 40.065 27.702 1.00 27.89 90 GLY A N 1
ATOM 676 C CA . GLY A 1 90 ? -9.695 39.372 26.906 1.00 27.89 90 GLY A CA 1
ATOM 677 C C . GLY A 1 90 ? -9.523 37.871 27.107 1.00 27.89 90 GLY A C 1
ATOM 678 O O . GLY A 1 90 ? -9.010 37.167 26.242 1.00 27.89 90 GLY A O 1
ATOM 679 N N . VAL A 1 91 ? -9.890 37.389 28.295 1.00 31.89 91 VAL A N 1
ATOM 680 C CA . VAL A 1 91 ? -9.925 35.965 28.642 1.00 31.89 91 VAL A CA 1
ATOM 681 C C . VAL A 1 91 ? -10.938 35.264 27.735 1.00 31.89 91 VAL A C 1
ATOM 683 O O . VAL A 1 91 ? -12.131 35.255 28.011 1.00 31.89 91 VAL A O 1
ATOM 686 N N . SER A 1 92 ? -10.461 34.635 26.663 1.00 28.48 92 SER A N 1
ATOM 687 C CA . SER A 1 92 ? -11.170 33.535 26.009 1.00 28.48 92 SER A CA 1
ATOM 688 C C . SER A 1 92 ? -10.517 32.236 26.454 1.00 28.48 92 SER A C 1
ATOM 690 O O . SER A 1 92 ? -9.658 31.675 25.781 1.00 28.48 92 SER A O 1
ATOM 692 N N . ARG A 1 93 ? -10.926 31.762 27.635 1.00 29.19 93 ARG A N 1
ATOM 693 C CA . ARG A 1 93 ? -10.838 30.339 27.967 1.00 29.19 93 ARG A CA 1
ATOM 694 C C . ARG A 1 93 ? -11.780 29.615 27.011 1.00 29.19 93 ARG A C 1
ATOM 696 O O . ARG A 1 93 ? -12.968 29.475 27.291 1.00 29.19 93 ARG A O 1
ATOM 703 N N . THR A 1 94 ? -11.273 29.202 25.857 1.00 31.67 94 THR A N 1
ATOM 704 C CA . THR A 1 94 ? -11.967 28.224 25.029 1.00 31.67 94 THR A CA 1
ATOM 705 C C . THR A 1 94 ? -11.894 26.897 25.772 1.00 31.67 94 THR A C 1
ATOM 707 O O . THR A 1 94 ? -10.880 26.205 25.775 1.00 31.67 94 THR A O 1
ATOM 710 N N . ASN A 1 95 ? -12.977 26.580 26.483 1.00 28.05 95 ASN A N 1
ATOM 711 C CA . ASN A 1 95 ? -13.240 25.228 26.947 1.00 28.05 95 ASN A CA 1
ATOM 712 C C . ASN A 1 95 ? -12.997 24.276 25.773 1.00 28.05 95 ASN A C 1
ATOM 714 O O . ASN A 1 95 ? -13.645 24.390 24.733 1.00 28.05 95 ASN A O 1
ATOM 718 N N . SER A 1 96 ? -12.064 23.346 25.949 1.00 32.34 96 SER A N 1
ATOM 719 C CA . SER A 1 96 ? -11.817 22.205 25.073 1.00 32.34 96 SER A CA 1
ATOM 720 C C . SER A 1 96 ? -12.976 21.210 25.176 1.00 32.34 96 SER A C 1
ATOM 722 O O . SER A 1 96 ? -12.804 20.067 25.593 1.00 32.34 96 SER A O 1
ATOM 724 N N . ASN A 1 97 ? -14.181 21.670 24.851 1.00 34.25 97 ASN A N 1
ATOM 725 C CA . ASN A 1 97 ? -15.353 20.831 24.724 1.00 34.25 97 ASN A CA 1
ATOM 726 C C . ASN A 1 97 ? -15.343 20.275 23.304 1.00 34.25 97 ASN A C 1
ATOM 728 O O . ASN A 1 97 ? -15.683 20.956 22.337 1.00 34.25 97 ASN A O 1
ATOM 732 N N . PHE A 1 98 ? -14.875 19.034 23.209 1.00 41.75 98 PHE A N 1
ATOM 733 C CA . PHE A 1 98 ? -15.029 18.167 22.051 1.00 41.75 98 PHE A CA 1
ATOM 734 C C . PHE A 1 98 ? -16.493 18.186 21.580 1.00 41.75 98 PHE A C 1
ATOM 736 O O . PHE A 1 98 ? -17.390 18.188 22.429 1.00 41.75 98 PHE A O 1
ATOM 743 N N . PRO A 1 99 ? -16.775 18.188 20.266 1.00 45.69 99 PRO A N 1
ATOM 744 C CA . PRO A 1 99 ? -18.145 18.057 19.802 1.00 45.69 99 PRO A CA 1
ATOM 745 C C . PRO A 1 99 ? -18.676 16.691 20.250 1.00 45.69 99 PRO A C 1
ATOM 747 O O . PRO A 1 99 ? -18.261 15.652 19.746 1.00 45.69 99 PRO A O 1
ATOM 750 N N . SER A 1 100 ? -19.616 16.694 21.195 1.00 47.84 100 SER A N 1
ATOM 751 C CA . SER A 1 100 ? -20.314 15.521 21.740 1.00 47.84 100 SER A CA 1
ATOM 752 C C . SER A 1 100 ? -21.245 14.829 20.729 1.00 47.84 100 SER A C 1
ATOM 754 O O . SER A 1 100 ? -22.135 14.079 21.114 1.00 47.84 100 SER A O 1
ATOM 756 N N . VAL A 1 101 ? -21.061 15.095 19.432 1.00 52.06 101 VAL A N 1
ATOM 757 C CA . VAL A 1 101 ? -21.899 14.627 18.321 1.00 52.06 101 VAL A CA 1
ATOM 758 C C . VAL A 1 101 ? -20.997 14.178 17.164 1.00 52.06 101 VAL A C 1
ATOM 760 O O . VAL A 1 101 ? -21.180 14.563 16.013 1.00 52.06 101 VAL A O 1
ATOM 763 N N . ILE A 1 102 ? -19.955 13.396 17.452 1.00 62.38 102 ILE A N 1
ATOM 764 C CA . ILE A 1 102 ? -19.313 12.607 16.397 1.00 62.38 102 ILE A CA 1
ATOM 765 C C . ILE A 1 102 ? -20.218 11.393 16.195 1.00 62.38 102 ILE A C 1
ATOM 767 O O . ILE A 1 102 ? -20.313 10.554 17.087 1.00 62.38 102 ILE A O 1
ATOM 771 N N . ASN A 1 103 ? -20.886 11.290 15.041 1.00 69.94 103 ASN A N 1
ATOM 772 C CA . ASN A 1 103 ? -21.528 10.040 14.627 1.00 69.94 103 ASN A CA 1
ATOM 773 C C . ASN A 1 103 ? -20.432 9.028 14.246 1.00 69.94 103 ASN A C 1
ATOM 775 O O . ASN A 1 103 ? -20.156 8.791 13.070 1.00 69.94 103 ASN A O 1
ATOM 779 N N . ALA A 1 104 ? -19.744 8.524 15.270 1.00 80.00 104 ALA A N 1
ATOM 780 C CA . ALA A 1 104 ? -18.647 7.578 15.152 1.00 80.00 104 ALA A CA 1
ATOM 781 C C . ALA A 1 104 ? -19.149 6.245 14.596 1.00 80.00 104 ALA A C 1
ATOM 783 O O . ALA A 1 104 ? -18.509 5.683 13.718 1.00 80.00 104 ALA A O 1
ATOM 784 N N . GLU A 1 105 ? -20.316 5.784 15.048 1.00 84.75 105 GLU A N 1
ATOM 785 C CA . GLU A 1 105 ? -20.903 4.511 14.622 1.00 84.75 105 GLU A CA 1
ATOM 786 C C . GLU A 1 105 ? -21.154 4.477 13.110 1.00 84.75 105 GLU A C 1
ATOM 788 O O . GLU A 1 105 ? -20.682 3.564 12.439 1.00 84.75 105 GLU A O 1
ATOM 793 N N . GLY A 1 106 ? -21.775 5.520 12.545 1.00 87.31 106 GLY A N 1
ATOM 794 C CA . GLY A 1 106 ? -22.039 5.575 11.105 1.00 87.31 106 GLY A CA 1
ATOM 795 C C . GLY A 1 106 ? -20.771 5.641 10.246 1.00 87.31 106 GLY A C 1
ATOM 796 O O . GLY A 1 106 ? -20.715 5.034 9.181 1.00 87.31 106 GLY A O 1
ATOM 797 N N . LEU A 1 107 ? -19.724 6.346 10.693 1.00 89.19 107 LEU A N 1
ATOM 798 C CA . LEU A 1 107 ? -18.436 6.361 9.982 1.00 89.19 107 LEU A CA 1
ATOM 799 C C . LEU A 1 107 ? -17.694 5.024 10.113 1.00 89.19 107 LEU A C 1
ATOM 801 O O . LEU A 1 107 ? -17.017 4.607 9.175 1.00 89.19 107 LEU A O 1
ATOM 805 N N . VAL A 1 108 ? -17.854 4.336 11.242 1.00 91.38 108 VAL A N 1
ATOM 806 C CA . VAL A 1 108 ? -17.326 2.985 11.446 1.00 91.38 108 VAL A CA 1
ATOM 807 C C . VAL A 1 108 ? -17.993 1.986 10.510 1.00 91.38 108 VAL A C 1
ATOM 809 O O . VAL A 1 108 ? -17.290 1.213 9.862 1.00 91.38 108 VAL A O 1
ATOM 812 N N . ASP A 1 109 ? -19.311 2.071 10.335 1.00 90.81 109 ASP A N 1
ATOM 813 C CA . ASP A 1 109 ? -20.030 1.271 9.342 1.00 90.81 109 ASP A CA 1
ATOM 814 C C . ASP A 1 109 ? -19.520 1.519 7.923 1.00 90.81 109 ASP A C 1
ATOM 816 O O . ASP A 1 109 ? -19.230 0.573 7.192 1.00 90.81 109 ASP A O 1
ATOM 820 N N . ILE A 1 110 ? -19.346 2.785 7.544 1.00 90.88 110 ILE A N 1
ATOM 821 C CA . ILE A 1 110 ? -18.839 3.167 6.222 1.00 90.88 110 ILE A CA 1
ATOM 822 C C . ILE A 1 110 ? -17.420 2.623 5.995 1.00 90.88 110 ILE A C 1
ATOM 824 O O . ILE A 1 110 ? -17.130 2.101 4.919 1.00 90.88 110 ILE A O 1
ATOM 828 N N . TYR A 1 111 ? -16.541 2.697 6.998 1.00 92.62 111 TYR A N 1
ATOM 829 C CA . TYR A 1 111 ? -15.191 2.137 6.906 1.00 92.62 111 TYR A CA 1
ATOM 830 C C . TYR A 1 111 ? -15.216 0.630 6.620 1.00 92.62 111 TYR A C 1
ATOM 832 O O . TYR A 1 111 ? -14.571 0.177 5.670 1.00 92.62 111 TYR A O 1
ATOM 840 N N . PHE A 1 112 ? -15.974 -0.137 7.410 1.00 92.19 112 PHE A N 1
ATOM 841 C CA . PHE A 1 112 ? -16.048 -1.591 7.247 1.00 92.19 112 PHE A CA 1
ATOM 842 C C . PHE A 1 112 ? -16.774 -2.007 5.964 1.00 92.19 112 PHE A C 1
ATOM 844 O O . PHE A 1 112 ? -16.420 -3.014 5.365 1.00 92.19 112 PHE A O 1
ATOM 851 N N . THR A 1 113 ? -17.710 -1.187 5.482 1.00 90.06 113 THR A N 1
ATOM 852 C CA . THR A 1 113 ? -18.444 -1.456 4.237 1.00 90.06 113 THR A CA 1
ATOM 853 C C . THR A 1 113 ? -17.593 -1.227 2.985 1.00 90.06 113 THR A C 1
ATOM 855 O O . THR A 1 113 ? -17.675 -2.010 2.044 1.00 90.06 113 THR A O 1
ATOM 858 N N . TYR A 1 114 ? -16.799 -0.149 2.938 1.00 86.62 114 TYR A N 1
ATOM 859 C CA . TYR A 1 114 ? -16.163 0.297 1.686 1.00 86.62 114 TYR A CA 1
ATOM 860 C C . TYR A 1 114 ? -14.641 0.147 1.639 1.00 86.62 114 TYR A C 1
ATOM 862 O O . TYR A 1 114 ? -14.076 0.040 0.548 1.00 86.62 114 TYR A O 1
ATOM 870 N N . PHE A 1 115 ? -13.960 0.181 2.786 1.00 87.69 115 PHE A N 1
ATOM 871 C CA . PHE A 1 115 ? -12.495 0.180 2.837 1.00 87.69 115 PHE A CA 1
ATOM 872 C C . PHE A 1 115 ? -11.907 -1.118 3.388 1.00 87.69 115 PHE A C 1
ATOM 874 O O . PHE A 1 115 ? -10.859 -1.568 2.924 1.00 87.69 115 PHE A O 1
ATOM 881 N N . HIS A 1 116 ? -12.551 -1.716 4.389 1.00 85.00 116 HIS A N 1
ATOM 882 C CA . HIS A 1 116 ? -12.063 -2.957 4.974 1.00 85.00 116 HIS A CA 1
ATOM 883 C C . HIS A 1 116 ? -11.968 -4.068 3.916 1.00 85.00 116 HIS A C 1
ATOM 885 O O . HIS A 1 116 ? -12.825 -4.185 3.043 1.00 85.00 116 HIS A O 1
ATOM 891 N N . HIS A 1 117 ? -10.881 -4.844 3.970 1.00 80.44 117 HIS A N 1
ATOM 892 C CA . HIS A 1 117 ? -10.530 -5.874 2.985 1.00 80.44 117 HIS A CA 1
ATOM 893 C C . HIS A 1 117 ? -10.272 -5.366 1.553 1.00 80.44 117 HIS A C 1
ATOM 895 O O . HIS A 1 117 ? -10.190 -6.174 0.631 1.00 80.44 117 HIS A O 1
ATOM 901 N N . ASN A 1 118 ? -10.081 -4.058 1.344 1.00 78.19 118 ASN A N 1
ATOM 902 C CA . ASN A 1 118 ? -9.850 -3.485 0.017 1.00 78.19 118 ASN A CA 1
ATOM 903 C C . ASN A 1 118 ? -8.669 -2.493 -0.022 1.00 78.19 118 ASN A C 1
ATOM 905 O O . ASN A 1 118 ? -8.868 -1.282 0.105 1.00 78.19 118 ASN A O 1
ATOM 909 N N . PRO A 1 119 ? -7.423 -2.959 -0.212 1.00 75.56 119 PRO A N 1
ATOM 910 C CA . PRO A 1 119 ? -6.905 -4.316 0.010 1.00 75.56 119 PRO A CA 1
ATOM 911 C C . PRO A 1 119 ? -6.482 -4.551 1.474 1.00 75.56 119 PRO A C 1
ATOM 913 O O . PRO A 1 119 ? -5.967 -5.613 1.825 1.00 75.56 119 PRO A O 1
ATOM 916 N N . TYR A 1 120 ? -6.612 -3.528 2.323 1.00 85.94 120 TYR A N 1
ATOM 917 C CA . TYR A 1 120 ? -5.982 -3.498 3.635 1.00 85.94 120 TYR A CA 1
ATOM 918 C C . TYR A 1 120 ? -6.914 -3.983 4.733 1.00 85.94 120 TYR A C 1
ATOM 920 O O . TYR A 1 120 ? -8.078 -3.594 4.840 1.00 85.94 120 TYR A O 1
ATOM 928 N N . GLU A 1 121 ? -6.348 -4.774 5.629 1.00 85.94 121 GLU A N 1
ATOM 929 C CA . GLU A 1 121 ? -7.042 -5.272 6.801 1.00 85.94 121 GLU A CA 1
ATOM 930 C C . GLU A 1 121 ? -6.346 -4.703 8.049 1.00 85.94 121 GLU A C 1
ATOM 932 O O . GLU A 1 121 ? -5.569 -5.348 8.730 1.00 85.94 121 GLU A O 1
ATOM 937 N N . ILE A 1 122 ? -6.518 -3.412 8.325 1.00 91.75 122 ILE A N 1
ATOM 938 C CA . ILE A 1 122 ? -5.778 -2.768 9.432 1.00 91.75 122 ILE A CA 1
ATOM 939 C C . ILE A 1 122 ? -6.411 -3.094 10.792 1.00 91.75 122 ILE A C 1
ATOM 941 O O . ILE A 1 122 ? -5.725 -3.204 11.809 1.00 91.75 122 ILE A O 1
ATOM 945 N N . LEU A 1 123 ? -7.732 -3.249 10.807 1.00 92.75 123 LEU A N 1
ATOM 946 C CA . LEU A 1 123 ? -8.556 -3.429 11.997 1.00 92.75 123 LEU A CA 1
ATOM 947 C C . LEU A 1 123 ? -9.338 -4.733 11.884 1.00 92.75 123 LEU A C 1
ATOM 949 O O . LEU A 1 123 ? -9.635 -5.158 10.776 1.00 92.75 123 LEU A O 1
ATOM 953 N N . ASP A 1 124 ? -9.687 -5.330 13.017 1.00 90.50 124 ASP A N 1
ATOM 954 C CA . ASP A 1 124 ? -10.648 -6.433 13.089 1.00 90.50 124 ASP A CA 1
ATOM 955 C C . ASP A 1 124 ? -12.050 -5.862 13.336 1.00 90.50 124 ASP A C 1
ATOM 957 O O . ASP A 1 124 ? -12.217 -5.034 14.238 1.00 90.50 124 ASP A O 1
ATOM 961 N N . GLU A 1 125 ? -13.036 -6.240 12.521 1.00 91.25 125 GLU A N 1
ATOM 962 C CA . GLU A 1 125 ? -14.374 -5.645 12.572 1.00 91.25 125 GLU A CA 1
ATOM 963 C C . GLU A 1 125 ? -15.087 -5.900 13.900 1.00 91.25 125 GLU A C 1
ATOM 965 O O . GLU A 1 125 ? -15.542 -4.954 14.551 1.00 91.25 125 GLU A O 1
ATOM 970 N N . GLU A 1 126 ? -15.144 -7.155 14.338 1.00 91.06 126 GLU A N 1
ATOM 971 C CA . GLU A 1 126 ? -15.856 -7.547 15.553 1.00 91.06 126 GLU A CA 1
ATOM 972 C C . GLU A 1 126 ? -15.232 -6.888 16.785 1.00 91.06 126 GLU A C 1
ATOM 974 O O . GLU A 1 126 ? -15.928 -6.248 17.581 1.00 91.06 126 GLU A O 1
ATOM 979 N N . VAL A 1 127 ? -13.902 -6.956 16.902 1.00 91.31 127 VAL A N 1
ATOM 980 C CA . VAL A 1 127 ? -13.157 -6.367 18.020 1.00 91.31 127 VAL A CA 1
ATOM 981 C C . VAL A 1 127 ? -13.286 -4.845 18.025 1.00 91.31 127 VAL A C 1
ATOM 983 O O . VAL A 1 127 ? -13.466 -4.248 19.087 1.00 91.31 127 VAL A O 1
ATOM 986 N N . THR A 1 128 ? -13.217 -4.193 16.862 1.00 93.12 128 THR A N 1
ATOM 987 C CA . THR A 1 128 ? -13.323 -2.727 16.771 1.00 93.12 128 THR A CA 1
ATOM 988 C C . THR A 1 128 ? -14.719 -2.254 17.158 1.00 93.12 128 THR A C 1
ATOM 990 O O . THR A 1 128 ? -14.853 -1.312 17.940 1.00 93.12 128 THR A O 1
ATOM 993 N N . ARG A 1 129 ? -15.765 -2.925 16.662 1.00 93.31 129 ARG A N 1
ATOM 994 C CA . ARG A 1 129 ? -17.161 -2.603 16.988 1.00 93.31 129 ARG A CA 1
ATOM 995 C C . ARG A 1 129 ? -17.475 -2.844 18.457 1.00 93.31 129 ARG A C 1
ATOM 997 O O . ARG A 1 129 ? -18.157 -2.024 19.069 1.00 93.31 129 ARG A O 1
ATOM 1004 N N . GLN A 1 130 ? -16.960 -3.927 19.035 1.00 93.25 130 GLN A N 1
ATOM 1005 C CA . GLN A 1 130 ? -17.122 -4.211 20.457 1.00 93.25 130 GLN A CA 1
ATOM 1006 C C . GLN A 1 130 ? -16.430 -3.141 21.313 1.00 93.25 130 GLN A C 1
ATOM 1008 O O . GLN A 1 130 ? -17.072 -2.522 22.160 1.00 93.25 130 GLN A O 1
ATOM 1013 N N . LYS A 1 131 ? -15.160 -2.826 21.020 1.00 92.44 131 LYS A N 1
ATOM 1014 C CA . LYS A 1 131 ? -14.421 -1.753 21.706 1.00 92.44 131 LYS A CA 1
ATOM 1015 C C . LYS A 1 131 ? -15.100 -0.388 21.570 1.00 92.44 131 LYS A C 1
ATOM 1017 O O . LYS A 1 131 ? -15.013 0.416 22.495 1.00 92.44 131 LYS A O 1
ATOM 1022 N N . LEU A 1 132 ? -15.762 -0.108 20.447 1.00 92.12 132 LEU A N 1
ATOM 1023 C CA . LEU A 1 132 ? -16.526 1.127 20.264 1.00 92.12 132 LEU A CA 1
ATOM 1024 C C . LEU A 1 132 ? -17.737 1.182 21.205 1.00 92.12 132 LEU A C 1
ATOM 1026 O O . LEU A 1 132 ? -17.892 2.171 21.917 1.00 92.12 132 LEU A O 1
ATOM 1030 N N . LYS A 1 133 ? -18.545 0.113 21.256 1.00 90.75 133 LYS A N 1
ATOM 1031 C CA . LYS A 1 133 ? -19.711 0.012 22.157 1.00 90.75 133 LYS A CA 1
ATOM 1032 C C . LYS A 1 133 ? -19.315 0.139 23.626 1.00 90.75 133 LYS A C 1
ATOM 1034 O O . LYS A 1 133 ? -20.001 0.806 24.397 1.00 90.75 133 LYS A O 1
ATOM 1039 N N . ASP A 1 134 ? -18.177 -0.446 23.987 1.00 92.31 134 ASP A N 1
ATOM 1040 C CA . ASP A 1 134 ? -17.647 -0.415 25.351 1.00 92.31 134 ASP A CA 1
ATOM 1041 C C . ASP A 1 134 ? -16.918 0.905 25.687 1.00 92.31 134 ASP A C 1
ATOM 1043 O O . ASP A 1 134 ? -16.440 1.074 26.808 1.00 92.31 134 ASP A O 1
ATOM 1047 N N . ASN A 1 135 ? -16.831 1.860 24.747 1.00 88.69 135 ASN A N 1
ATOM 1048 C CA . ASN A 1 135 ? -16.045 3.100 24.857 1.00 88.69 135 ASN A CA 1
ATOM 1049 C C . ASN A 1 135 ? -14.553 2.871 25.185 1.00 88.69 135 ASN A C 1
ATOM 1051 O O . ASN A 1 135 ? -13.907 3.695 25.834 1.00 88.69 135 ASN A O 1
ATOM 1055 N N . GLN A 1 136 ? -13.996 1.753 24.719 1.00 92.94 136 GLN A N 1
ATOM 1056 C CA . GLN A 1 136 ? -12.598 1.348 24.911 1.00 92.94 136 GLN A CA 1
ATOM 1057 C C . GLN A 1 136 ? -11.749 1.460 23.640 1.00 92.94 136 GLN A C 1
ATOM 1059 O O . GLN A 1 136 ? -10.557 1.151 23.666 1.00 92.94 136 GLN A O 1
ATOM 1064 N N . LEU A 1 137 ? -12.329 1.882 22.511 1.00 92.50 137 LEU A N 1
ATOM 1065 C CA . LEU A 1 137 ? -11.566 2.068 21.281 1.00 92.50 137 LEU A CA 1
ATOM 1066 C C . LEU A 1 137 ? -10.572 3.233 21.452 1.00 92.50 137 LEU A C 1
ATOM 1068 O O . LEU A 1 137 ? -10.997 4.343 21.791 1.00 92.50 137 LEU A O 1
ATOM 1072 N N . PRO A 1 138 ? -9.264 3.030 21.198 1.00 93.94 138 PRO A N 1
ATOM 1073 C CA . PRO A 1 138 ? -8.285 4.102 21.296 1.00 93.94 138 PRO A CA 1
ATOM 1074 C C . PRO A 1 138 ? -8.673 5.286 20.409 1.00 93.94 138 PRO A C 1
ATOM 1076 O O . PRO A 1 138 ? -8.880 5.142 19.202 1.00 93.94 138 PRO A O 1
ATOM 1079 N N . LYS A 1 139 ? -8.727 6.481 21.005 1.00 93.44 139 LYS A N 1
ATOM 1080 C CA . LYS A 1 139 ? -9.048 7.736 20.309 1.00 93.44 139 LYS A CA 1
ATOM 1081 C C . LYS A 1 139 ? -8.267 7.958 19.005 1.00 93.44 139 LYS A C 1
ATOM 1083 O O . LYS A 1 139 ? -8.915 8.314 18.022 1.00 93.44 139 LYS A O 1
ATOM 1088 N N . PRO A 1 140 ? -6.932 7.744 18.930 1.00 95.12 140 PRO A N 1
ATOM 1089 C CA . PRO A 1 140 ? -6.210 7.953 17.675 1.00 95.12 140 PRO A CA 1
ATOM 1090 C C . PRO A 1 140 ? -6.673 7.004 16.563 1.00 95.12 140 PRO A C 1
ATOM 1092 O O . PRO A 1 140 ? -6.795 7.435 15.418 1.00 95.12 140 PRO A O 1
ATOM 1095 N N . VAL A 1 141 ? -7.011 5.753 16.898 1.00 95.81 141 VAL A N 1
ATOM 1096 C CA . VAL A 1 141 ? -7.563 4.779 15.944 1.00 95.81 141 VAL A CA 1
ATOM 1097 C C . VAL A 1 141 ? -8.945 5.222 15.477 1.00 95.81 141 VAL A C 1
ATOM 1099 O O . VAL A 1 141 ? -9.193 5.256 14.275 1.00 95.81 141 VAL A O 1
ATOM 1102 N N . LEU A 1 142 ? -9.820 5.629 16.403 1.00 95.00 142 LEU A N 1
ATOM 1103 C CA . LEU A 1 142 ? -11.161 6.112 16.071 1.00 95.00 142 LEU A CA 1
ATOM 1104 C C . LEU A 1 142 ? -11.116 7.323 15.126 1.00 95.00 142 LEU A C 1
ATOM 1106 O O . LEU A 1 142 ? -11.803 7.343 14.109 1.00 95.00 142 LEU A O 1
ATOM 1110 N N . TYR A 1 143 ? -10.298 8.332 15.434 1.00 95.00 143 TYR A N 1
ATOM 1111 C CA . TYR A 1 143 ? -10.181 9.521 14.591 1.00 95.00 143 TYR A CA 1
ATOM 1112 C C . TYR A 1 143 ? -9.569 9.203 13.222 1.00 95.00 143 TYR A C 1
ATOM 1114 O O . TYR A 1 143 ? -10.076 9.681 12.210 1.00 95.00 143 TYR A O 1
ATOM 1122 N N . ALA A 1 144 ? -8.526 8.371 13.161 1.00 96.38 144 ALA A N 1
ATOM 1123 C CA . ALA A 1 144 ? -7.923 7.973 11.891 1.00 96.38 144 ALA A CA 1
ATOM 1124 C C . ALA A 1 144 ? -8.901 7.168 11.016 1.00 96.38 144 ALA A C 1
ATOM 1126 O O . ALA A 1 144 ? -8.988 7.401 9.811 1.00 96.38 144 ALA A O 1
ATOM 1127 N N . LEU A 1 145 ? -9.690 6.282 11.629 1.00 95.25 145 LEU A N 1
ATOM 1128 C CA . LEU A 1 145 ? -10.761 5.541 10.968 1.00 95.25 145 LEU A CA 1
ATOM 1129 C C . LEU A 1 145 ? -11.800 6.501 10.379 1.00 95.25 145 LEU A C 1
ATOM 1131 O O . LEU A 1 145 ? -12.104 6.423 9.187 1.00 95.25 145 LEU A O 1
ATOM 1135 N N . CYS A 1 146 ? -12.297 7.448 11.181 1.00 93.12 146 CYS A N 1
ATOM 1136 C CA . CYS A 1 146 ? -13.244 8.462 10.720 1.00 93.12 146 CYS A CA 1
ATOM 1137 C C . CYS A 1 146 ? -12.696 9.261 9.528 1.00 93.12 146 CYS A C 1
ATOM 1139 O O . CYS A 1 146 ? -13.434 9.487 8.572 1.00 93.12 146 CYS A O 1
ATOM 1141 N N . ALA A 1 147 ? -11.407 9.627 9.545 1.00 94.06 147 ALA A N 1
ATOM 1142 C CA . ALA A 1 147 ? -10.762 10.347 8.445 1.00 94.06 147 ALA A CA 1
ATOM 1143 C C . ALA A 1 147 ? -10.790 9.563 7.119 1.00 94.06 147 ALA A C 1
ATOM 1145 O O . ALA A 1 147 ? -11.019 10.154 6.065 1.00 94.06 147 ALA A O 1
ATOM 1146 N N . VAL A 1 148 ? -10.588 8.240 7.164 1.00 94.06 148 VAL A N 1
ATOM 1147 C CA . VAL A 1 148 ? -10.693 7.366 5.981 1.00 94.06 148 VAL A CA 1
ATOM 1148 C C . VAL A 1 148 ? -12.148 7.260 5.514 1.00 94.06 148 VAL A C 1
ATOM 1150 O O . VAL A 1 148 ? -12.432 7.408 4.324 1.00 94.06 148 VAL A O 1
ATOM 1153 N N . ALA A 1 149 ? -13.077 7.046 6.448 1.00 92.38 149 ALA A N 1
ATOM 1154 C CA . ALA A 1 149 ? -14.494 6.848 6.156 1.00 92.38 149 ALA A CA 1
ATOM 1155 C C . ALA A 1 149 ? -15.161 8.067 5.500 1.00 92.38 149 ALA A C 1
ATOM 1157 O O . ALA A 1 149 ? -16.036 7.899 4.653 1.00 92.38 149 ALA A O 1
ATOM 1158 N N . THR A 1 150 ? -14.732 9.293 5.833 1.00 89.06 150 THR A N 1
ATOM 1159 C CA . THR A 1 150 ? -15.305 10.534 5.274 1.00 89.06 150 THR A CA 1
ATOM 1160 C C . THR A 1 150 ? -15.286 10.573 3.739 1.00 89.06 150 THR A C 1
ATOM 1162 O O . THR A 1 150 ? -16.152 11.198 3.136 1.00 89.06 150 THR A O 1
ATOM 1165 N N 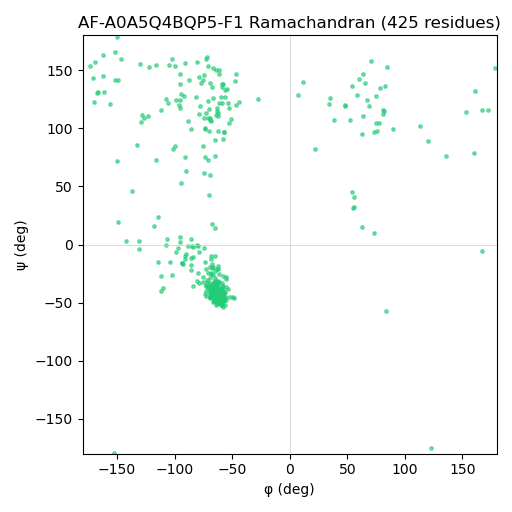. ARG A 1 151 ? -14.343 9.888 3.075 1.00 85.38 151 ARG A N 1
ATOM 1166 C CA . ARG A 1 151 ? -14.311 9.810 1.602 1.00 85.38 151 ARG A CA 1
ATOM 1167 C C . ARG A 1 151 ? -15.510 9.060 1.013 1.00 85.38 151 ARG A C 1
ATOM 1169 O O . ARG A 1 151 ? -15.931 9.377 -0.095 1.00 85.38 151 ARG A O 1
ATOM 1176 N N . TYR A 1 152 ? -16.013 8.059 1.727 1.00 84.56 152 TYR A N 1
ATOM 1177 C CA . TYR A 1 152 ? -17.065 7.156 1.258 1.00 84.56 152 TYR A CA 1
ATOM 1178 C C . TYR A 1 152 ? -18.453 7.543 1.778 1.00 84.56 152 TYR A C 1
ATOM 1180 O O . TYR A 1 152 ? -19.450 6.956 1.368 1.00 84.56 152 TYR A O 1
ATOM 1188 N N . SER A 1 153 ? -18.548 8.526 2.677 1.00 82.94 153 SER A N 1
ATOM 1189 C CA . SER A 1 153 ? -19.843 9.027 3.124 1.00 82.94 153 SER A CA 1
ATOM 1190 C C . SER A 1 153 ? -20.509 9.825 2.002 1.00 82.94 153 SER A C 1
ATOM 1192 O O . SER A 1 153 ? -20.077 10.935 1.682 1.00 82.94 153 SER A O 1
ATOM 1194 N N . GLU A 1 154 ? -21.569 9.274 1.409 1.00 60.81 154 GLU A N 1
ATOM 1195 C CA . GLU A 1 154 ? -22.401 10.012 0.465 1.00 60.81 154 GLU A CA 1
ATOM 1196 C C . GLU A 1 154 ? -23.038 11.220 1.173 1.00 60.81 154 GLU A C 1
ATOM 1198 O O . GLU A 1 154 ? -23.789 11.080 2.136 1.00 60.81 154 GLU A O 1
ATOM 1203 N N . GLN A 1 155 ? -22.755 12.409 0.633 1.00 49.19 155 GLN A N 1
ATOM 1204 C CA . GLN A 1 155 ? -23.210 13.746 1.042 1.00 49.19 155 GLN A CA 1
ATOM 1205 C C . GLN A 1 155 ? -22.335 14.481 2.076 1.00 49.19 155 GLN A C 1
ATOM 1207 O O . GLN A 1 155 ? -22.563 14.371 3.284 1.00 49.19 155 GLN A O 1
ATOM 1212 N N . PRO A 1 156 ? -21.472 15.410 1.616 1.00 43.66 156 PRO A N 1
ATOM 1213 C CA . PRO A 1 156 ? -21.164 16.616 2.379 1.00 43.66 156 PRO A CA 1
ATOM 1214 C C . PRO A 1 156 ? -22.448 17.466 2.497 1.00 43.66 156 PRO A C 1
ATOM 1216 O O . PRO A 1 156 ? -22.642 18.426 1.759 1.00 43.66 156 PRO A O 1
ATOM 1219 N N . GLY A 1 157 ? -23.387 17.081 3.366 1.00 40.12 157 GLY A N 1
ATOM 1220 C CA . GLY A 1 157 ? -24.434 18.009 3.806 1.00 40.12 157 GLY A CA 1
ATOM 1221 C C . GLY A 1 157 ? -25.653 17.467 4.556 1.00 40.12 157 GLY A C 1
ATOM 1222 O O . GLY A 1 157 ? -26.464 18.296 4.962 1.00 40.12 157 GLY A O 1
ATOM 1223 N N . LYS A 1 158 ? -25.866 16.150 4.735 1.00 41.56 158 LYS A N 1
ATOM 1224 C CA . LYS A 1 158 ? -27.134 15.651 5.343 1.00 41.56 158 LYS A CA 1
ATOM 1225 C C . LYS A 1 158 ? -27.020 14.631 6.481 1.00 41.56 158 LYS A C 1
ATOM 1227 O O . LYS A 1 158 ? -28.046 14.201 6.999 1.00 41.56 158 LYS A O 1
ATOM 1232 N N . GLY A 1 159 ? -25.813 14.285 6.922 1.00 48.56 159 GLY A N 1
ATOM 1233 C CA . GLY A 1 159 ? -25.594 13.534 8.166 1.00 48.56 159 GLY A CA 1
ATOM 1234 C C . GLY A 1 159 ? -25.056 14.432 9.283 1.00 48.56 159 GLY A C 1
ATOM 1235 O O . GLY A 1 159 ? -24.379 15.415 9.007 1.00 48.56 159 GLY A O 1
ATOM 1236 N N . GLN A 1 160 ? -25.277 14.087 10.555 1.00 48.28 160 GLN A N 1
ATOM 1237 C CA . GLN A 1 160 ? -24.655 14.809 11.682 1.00 48.28 160 GLN A CA 1
ATOM 1238 C C . GLN A 1 160 ? -23.109 14.728 11.670 1.00 48.28 160 GLN A C 1
ATOM 1240 O O . GLN A 1 160 ? -22.446 15.613 12.202 1.00 48.28 160 GLN A O 1
ATOM 1245 N N . SER A 1 161 ? -22.523 13.733 10.987 1.00 50.34 161 SER A N 1
ATOM 1246 C CA . SER A 1 161 ? -21.079 13.619 10.700 1.00 50.34 161 SER A CA 1
ATOM 1247 C C . SER A 1 161 ? -20.587 14.496 9.536 1.00 50.34 161 SER A C 1
ATOM 1249 O O . SER A 1 161 ? -19.385 14.595 9.320 1.00 50.34 161 SER A O 1
ATOM 1251 N N . SER A 1 162 ? -21.481 15.175 8.809 1.00 52.62 162 SER A N 1
ATOM 1252 C CA . SER A 1 162 ? -21.166 15.969 7.611 1.00 52.62 162 SER A CA 1
ATOM 1253 C C . SER A 1 162 ? -20.335 17.236 7.867 1.00 52.62 162 SER A C 1
ATOM 1255 O O . SER A 1 162 ? -19.930 17.899 6.911 1.00 52.62 162 SER A O 1
ATOM 1257 N N . HIS A 1 163 ? -20.131 17.639 9.120 1.00 64.00 163 HIS A N 1
ATOM 1258 C CA . HIS A 1 163 ? -19.492 18.920 9.429 1.00 64.00 163 HIS A CA 1
ATOM 1259 C C . HIS A 1 163 ? -17.976 18.836 9.623 1.00 64.00 163 HIS A C 1
ATOM 1261 O O . HIS A 1 163 ? -17.310 19.869 9.584 1.00 64.00 163 HIS A O 1
ATOM 1267 N N . VAL A 1 164 ? -17.421 17.640 9.833 1.00 82.69 164 VAL A N 1
ATOM 1268 C CA . VAL A 1 164 ? -15.996 17.472 10.141 1.00 82.69 164 VAL A CA 1
ATOM 1269 C C . VAL A 1 164 ? -15.272 16.929 8.916 1.00 82.69 164 VAL A C 1
ATOM 1271 O O . VAL A 1 164 ? -15.614 15.869 8.399 1.00 82.69 164 VAL A O 1
ATOM 1274 N N . SER A 1 165 ? -14.268 17.666 8.438 1.00 88.31 165 SER A N 1
ATOM 1275 C CA . SER A 1 165 ? -13.452 17.228 7.304 1.00 88.31 165 SER A CA 1
ATOM 1276 C C . SER A 1 165 ? -12.532 16.063 7.685 1.00 88.31 165 SER A C 1
ATOM 1278 O O . SER A 1 165 ? -12.095 15.951 8.835 1.00 88.31 165 SE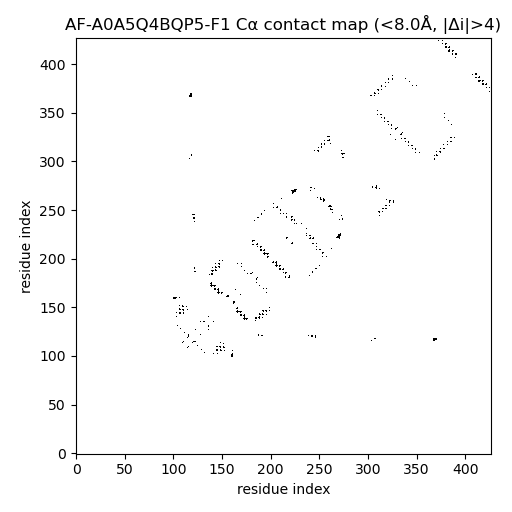R A O 1
ATOM 1280 N N . ALA A 1 166 ? -12.158 15.246 6.694 1.00 91.38 166 ALA A N 1
ATOM 1281 C CA . ALA A 1 166 ? -11.153 14.193 6.861 1.00 91.38 166 ALA A CA 1
ATOM 1282 C C . ALA A 1 166 ? -9.837 14.745 7.448 1.00 91.38 166 ALA A C 1
ATOM 1284 O O . ALA A 1 166 ? -9.237 14.133 8.330 1.00 91.38 166 ALA A O 1
ATOM 1285 N N . GLU A 1 167 ? -9.428 15.951 7.034 1.00 92.75 167 GLU A N 1
ATOM 1286 C CA . GLU A 1 167 ? -8.244 16.639 7.564 1.00 92.75 167 GLU A CA 1
ATOM 1287 C C . GLU A 1 167 ? -8.347 16.948 9.062 1.00 92.75 167 GLU A C 1
ATOM 1289 O O . GLU A 1 167 ? -7.356 16.832 9.784 1.00 92.75 167 GLU A O 1
ATOM 1294 N N . THR A 1 168 ? -9.539 17.323 9.536 1.00 92.94 168 THR A N 1
ATOM 1295 C CA . THR A 1 168 ? -9.781 17.637 10.951 1.00 92.94 168 THR A CA 1
ATOM 1296 C C . THR A 1 168 ? -9.671 16.381 11.809 1.00 92.94 168 THR A C 1
ATOM 1298 O O . THR A 1 168 ? -8.984 16.393 12.830 1.00 92.94 168 THR A O 1
ATOM 1301 N N . TYR A 1 169 ? -10.271 15.273 11.362 1.00 94.38 169 TYR A N 1
ATOM 1302 C CA . TYR A 1 169 ? -10.116 13.978 12.023 1.00 94.38 169 TYR A CA 1
ATOM 1303 C C . TYR A 1 169 ? -8.656 13.518 12.038 1.00 94.38 169 TYR A C 1
ATOM 1305 O O . TYR A 1 169 ? -8.148 13.106 13.081 1.00 94.38 169 TYR A O 1
ATOM 1313 N N . ALA A 1 170 ? -7.950 13.654 10.913 1.00 95.81 170 ALA A N 1
ATOM 1314 C CA . ALA A 1 170 ? -6.540 13.298 10.827 1.00 95.81 170 ALA A CA 1
ATOM 1315 C C . ALA A 1 170 ? -5.672 14.136 11.783 1.00 95.81 170 ALA A C 1
ATOM 1317 O O . ALA A 1 170 ? -4.784 13.605 12.448 1.00 95.81 170 ALA A O 1
ATOM 1318 N N . PHE A 1 171 ? -5.955 15.436 11.902 1.00 95.00 171 PHE A N 1
ATOM 1319 C CA . PHE A 1 171 ? -5.289 16.314 12.862 1.00 95.00 171 PHE A CA 1
ATOM 1320 C C . PHE A 1 171 ? -5.546 15.888 14.315 1.00 95.00 171 PHE A C 1
ATOM 1322 O O . PHE A 1 171 ? -4.604 15.825 15.105 1.00 95.00 171 PHE A O 1
ATOM 1329 N N . TRP A 1 172 ? -6.789 15.554 14.676 1.00 94.94 172 TRP A N 1
ATOM 1330 C CA . TRP A 1 172 ? -7.105 15.064 16.022 1.00 94.94 172 TRP A CA 1
ATOM 1331 C C . TRP A 1 172 ? -6.405 13.744 16.342 1.00 94.94 172 TRP A C 1
ATOM 1333 O O . TRP A 1 172 ? -5.871 13.604 17.439 1.00 94.94 172 TRP A O 1
ATOM 1343 N N . ALA A 1 173 ? -6.339 12.812 15.387 1.00 95.56 173 ALA A N 1
ATOM 1344 C CA . ALA A 1 173 ? -5.594 11.567 15.557 1.00 95.56 173 ALA A CA 1
ATOM 1345 C C . ALA A 1 173 ? -4.113 11.836 15.863 1.00 95.56 173 ALA A C 1
ATOM 1347 O O . ALA A 1 173 ? -3.588 11.335 16.852 1.00 95.56 173 ALA A O 1
ATOM 1348 N N . GLN A 1 174 ? -3.457 12.688 15.067 1.00 95.31 174 GLN A N 1
ATOM 1349 C CA . GLN A 1 174 ? -2.046 13.033 15.270 1.00 95.31 174 GLN A CA 1
ATOM 1350 C C . GLN A 1 174 ? -1.799 13.731 16.613 1.00 95.31 174 GLN A C 1
ATOM 1352 O O . GLN A 1 174 ? -0.804 13.443 17.274 1.00 95.31 174 GLN A O 1
ATOM 1357 N N . LYS A 1 175 ? -2.719 14.599 17.047 1.00 94.69 175 LYS A N 1
ATOM 1358 C CA . LYS A 1 175 ? -2.624 15.290 18.338 1.00 94.69 175 LYS A CA 1
ATOM 1359 C C . LYS A 1 175 ? -2.688 14.328 19.528 1.00 94.69 175 LYS A C 1
ATOM 1361 O O . LYS A 1 175 ? -1.950 14.505 20.490 1.00 94.69 175 LYS A O 1
ATOM 1366 N N . GLU A 1 176 ? -3.543 13.308 19.471 1.00 92.44 176 GLU A N 1
ATOM 1367 C CA . GLU A 1 176 ? -3.601 12.279 20.522 1.00 92.44 176 GLU A CA 1
ATOM 1368 C C . GLU A 1 176 ? -2.337 11.397 20.536 1.00 92.44 176 GLU A C 1
ATOM 1370 O O . GLU A 1 176 ? -1.977 10.853 21.577 1.00 92.44 176 GLU A O 1
ATOM 1375 N N . MET A 1 177 ? -1.642 11.270 19.399 1.00 93.31 177 MET A N 1
ATOM 1376 C CA . MET A 1 177 ? -0.443 10.436 19.260 1.00 93.31 177 MET A CA 1
ATOM 1377 C C . MET A 1 177 ? 0.869 11.122 19.651 1.00 93.31 177 MET A C 1
ATOM 1379 O O . MET A 1 177 ? 1.851 10.424 19.883 1.00 93.31 177 MET A O 1
ATOM 1383 N N . GLU A 1 178 ? 0.907 12.454 19.741 1.00 88.06 178 GLU A N 1
ATOM 1384 C CA . GLU A 1 178 ? 2.144 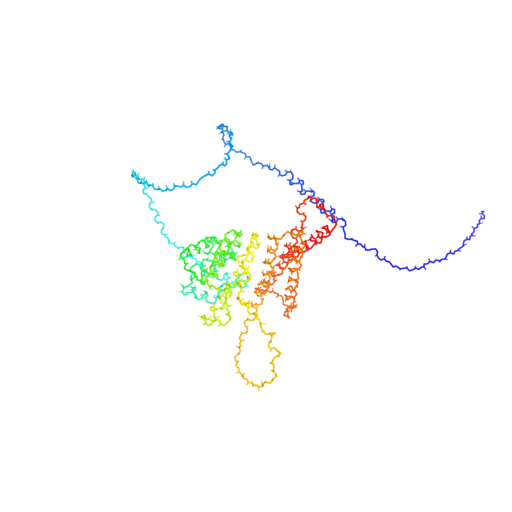13.229 19.951 1.00 88.06 178 GLU A CA 1
ATOM 1385 C C . GLU A 1 178 ? 2.935 12.793 21.199 1.00 88.06 178 GLU A C 1
ATOM 1387 O O . GLU A 1 178 ? 4.161 12.839 21.200 1.00 88.06 178 GLU A O 1
ATOM 1392 N N . ASN A 1 179 ? 2.241 12.295 22.229 1.00 80.56 179 ASN A N 1
ATOM 1393 C CA . ASN A 1 179 ? 2.840 11.822 23.483 1.00 80.56 179 ASN A CA 1
ATOM 1394 C C . ASN A 1 179 ? 2.587 10.328 23.759 1.00 80.56 179 ASN A C 1
ATOM 1396 O O . ASN A 1 179 ? 2.717 9.879 24.899 1.00 80.56 179 ASN A O 1
ATOM 1400 N N . ALA A 1 180 ? 2.163 9.557 22.756 1.00 81.06 180 ALA A N 1
ATOM 1401 C CA . ALA A 1 180 ? 1.778 8.163 22.946 1.00 81.06 180 ALA A CA 1
ATOM 1402 C C . ALA A 1 180 ? 2.980 7.207 22.818 1.00 81.06 180 ALA A C 1
ATOM 1404 O O . ALA A 1 180 ? 3.835 7.363 21.948 1.00 81.06 180 ALA A O 1
ATOM 1405 N N . ASN A 1 181 ? 3.017 6.172 23.662 1.00 85.88 181 ASN A N 1
ATOM 1406 C CA . ASN A 1 181 ? 4.026 5.112 23.581 1.00 85.88 181 ASN A CA 1
ATOM 1407 C C . ASN A 1 181 ? 3.858 4.277 22.303 1.00 85.88 181 ASN A C 1
ATOM 1409 O O . ASN A 1 181 ? 2.747 4.106 21.810 1.00 85.88 181 ASN A O 1
ATOM 1413 N N . VAL A 1 182 ? 4.945 3.694 21.797 1.00 92.75 182 VAL A N 1
ATOM 1414 C CA . VAL A 1 182 ? 4.903 2.766 20.655 1.00 92.75 182 VAL A CA 1
ATOM 1415 C C . VAL A 1 182 ? 3.997 1.569 20.994 1.00 92.75 182 VAL A C 1
ATOM 1417 O O . VAL A 1 182 ? 4.235 0.868 21.974 1.00 92.75 182 VAL A O 1
ATOM 1420 N N . SER A 1 183 ? 2.949 1.344 20.197 1.00 94.31 183 SER A N 1
ATOM 1421 C CA . SER A 1 183 ? 1.945 0.291 20.413 1.00 94.31 183 SER A CA 1
ATOM 1422 C C . SER A 1 183 ? 1.322 -0.179 19.092 1.00 94.31 183 SER A C 1
ATOM 1424 O O . SER A 1 183 ? 1.446 0.494 18.063 1.00 94.31 183 SER A O 1
ATOM 1426 N N . LEU A 1 184 ? 0.625 -1.324 19.114 1.00 94.75 184 LEU A N 1
ATOM 1427 C CA . LEU A 1 184 ? -0.120 -1.823 17.948 1.00 94.75 184 LEU A CA 1
ATOM 1428 C C . LEU A 1 184 ? -1.244 -0.864 17.536 1.00 94.75 184 LEU A C 1
ATOM 1430 O O . LEU A 1 184 ? -1.407 -0.609 16.345 1.00 94.75 184 LEU A O 1
ATOM 1434 N N . ASP A 1 185 ? -1.939 -0.261 18.503 1.00 94.94 185 ASP A N 1
ATOM 1435 C CA . ASP A 1 185 ? -2.993 0.726 18.239 1.00 94.94 185 ASP A CA 1
ATOM 1436 C C . ASP A 1 185 ? -2.431 1.972 17.529 1.00 94.94 185 ASP A C 1
ATOM 1438 O O . ASP A 1 185 ? -3.027 2.488 16.582 1.00 94.94 185 ASP A O 1
ATOM 1442 N N . ASN A 1 186 ? -1.238 2.432 17.927 1.00 94.75 186 ASN A N 1
ATOM 1443 C CA . ASN A 1 186 ? -0.553 3.533 17.249 1.00 94.75 186 ASN A CA 1
ATOM 1444 C C . ASN A 1 186 ? -0.134 3.151 15.825 1.00 94.75 186 ASN A C 1
ATOM 1446 O O . ASN A 1 186 ? -0.267 3.960 14.908 1.00 94.75 186 ASN A O 1
ATOM 1450 N N . CYS A 1 187 ? 0.328 1.916 15.615 1.00 96.56 187 CYS A N 1
ATOM 1451 C CA . CYS A 1 187 ? 0.625 1.405 14.279 1.00 96.56 187 CYS A CA 1
ATOM 1452 C C . CYS A 1 187 ? -0.633 1.404 13.389 1.00 96.56 187 CYS A C 1
ATOM 1454 O O . CYS A 1 187 ? -0.594 1.925 12.274 1.00 96.56 187 CYS A O 1
ATOM 1456 N N . GLN A 1 188 ? -1.765 0.911 13.904 1.00 96.75 188 GLN A N 1
ATOM 1457 C CA . GLN A 1 188 ? -3.056 0.934 13.211 1.00 96.75 188 GLN A CA 1
ATOM 1458 C C . GLN A 1 188 ? -3.482 2.358 12.840 1.00 96.75 188 GLN A C 1
ATOM 1460 O O . GLN A 1 188 ? -3.813 2.620 11.683 1.00 96.75 188 GLN A O 1
ATOM 1465 N N . ALA A 1 189 ? -3.419 3.294 13.793 1.00 97.44 189 ALA A N 1
ATOM 1466 C CA . ALA A 1 189 ? -3.761 4.694 13.558 1.00 97.44 189 ALA A CA 1
ATOM 1467 C C . ALA A 1 189 ? -2.874 5.336 12.475 1.00 97.44 189 ALA A C 1
ATOM 1469 O O . ALA A 1 189 ? -3.388 6.015 11.587 1.00 97.44 189 ALA A O 1
ATOM 1470 N N . LEU A 1 190 ? -1.560 5.085 12.489 1.00 97.81 190 LEU A N 1
ATOM 1471 C CA . LEU A 1 190 ? -0.641 5.612 11.475 1.00 97.81 190 LEU A CA 1
ATOM 1472 C C . LEU A 1 190 ? -0.943 5.059 10.078 1.00 97.81 190 LEU A C 1
ATOM 1474 O O . LEU A 1 190 ? -0.988 5.835 9.128 1.00 97.81 190 LEU A O 1
ATOM 1478 N N . LEU A 1 191 ? -1.200 3.756 9.934 1.00 97.62 191 LEU A N 1
ATOM 1479 C CA . LEU A 1 191 ? -1.538 3.156 8.633 1.00 97.62 191 LEU A CA 1
ATOM 1480 C C . LEU A 1 191 ? -2.869 3.691 8.072 1.00 97.62 191 LEU A C 1
ATOM 1482 O O . LEU A 1 191 ? -2.985 3.969 6.873 1.00 97.62 191 LEU A O 1
ATOM 1486 N N . LEU A 1 192 ? -3.857 3.921 8.940 1.00 97.62 192 LEU A N 1
ATOM 1487 C CA . LEU A 1 192 ? -5.106 4.593 8.568 1.00 97.62 192 LEU A CA 1
ATOM 1488 C C . LEU A 1 192 ? -4.855 6.041 8.124 1.00 97.62 192 LEU A C 1
ATOM 1490 O O . LEU A 1 192 ? -5.402 6.485 7.116 1.00 97.62 192 LEU A O 1
ATOM 1494 N N . LEU A 1 193 ? -3.978 6.772 8.815 1.00 97.56 193 LEU A N 1
ATOM 1495 C CA . LEU A 1 193 ? -3.608 8.137 8.437 1.00 97.56 193 LEU A CA 1
ATOM 1496 C C . LEU A 1 193 ? -2.844 8.203 7.107 1.00 97.56 193 LEU A C 1
ATOM 1498 O O . LEU A 1 193 ? -3.106 9.114 6.322 1.00 97.56 193 LEU A O 1
ATOM 1502 N N . VAL A 1 194 ? -1.948 7.250 6.814 1.00 97.94 194 VAL A N 1
ATOM 1503 C CA . VAL A 1 194 ? -1.296 7.140 5.491 1.00 97.94 194 VAL A CA 1
ATOM 1504 C C . VAL A 1 194 ? -2.359 7.043 4.401 1.00 97.94 194 VAL A C 1
ATOM 1506 O O . VAL A 1 194 ? -2.320 7.800 3.431 1.00 97.94 194 VAL A O 1
ATOM 1509 N N . THR A 1 195 ? -3.346 6.170 4.605 1.00 95.62 195 THR A N 1
ATOM 1510 C CA . THR A 1 195 ? -4.475 5.994 3.686 1.00 95.62 195 THR A CA 1
ATOM 1511 C C . THR A 1 195 ? -5.268 7.289 3.520 1.00 95.62 195 THR A C 1
ATOM 1513 O O . THR A 1 195 ? -5.529 7.708 2.393 1.00 95.62 195 THR A O 1
ATOM 1516 N N . ALA A 1 196 ? -5.629 7.950 4.623 1.00 95.88 196 ALA A N 1
ATOM 1517 C CA . ALA A 1 196 ? -6.395 9.191 4.584 1.00 95.88 196 ALA A CA 1
ATOM 1518 C C . ALA A 1 196 ? -5.643 10.293 3.817 1.00 95.88 196 ALA A C 1
ATOM 1520 O O . ALA A 1 196 ? -6.211 10.924 2.927 1.00 95.88 196 ALA A O 1
ATOM 1521 N N . PHE A 1 197 ? -4.352 10.509 4.099 1.00 96.81 197 PHE A N 1
ATOM 1522 C CA . PHE A 1 197 ? -3.557 11.520 3.393 1.00 96.81 197 PHE A CA 1
ATOM 1523 C C . PHE A 1 197 ? -3.333 11.188 1.919 1.00 96.81 197 PHE A C 1
ATOM 1525 O O . PHE A 1 197 ? -3.381 12.101 1.093 1.00 96.81 197 PHE A O 1
ATOM 1532 N N . ALA A 1 198 ? -3.146 9.912 1.576 1.00 94.38 198 ALA A N 1
ATOM 1533 C CA . ALA A 1 198 ? -3.072 9.476 0.186 1.00 94.38 198 ALA A CA 1
ATOM 1534 C C . ALA A 1 198 ? -4.393 9.749 -0.552 1.00 94.38 198 ALA A C 1
ATOM 1536 O O . ALA A 1 198 ? -4.384 10.326 -1.637 1.00 94.38 198 ALA A O 1
ATOM 1537 N N . ALA A 1 199 ? -5.530 9.432 0.071 1.00 92.00 199 ALA A N 1
ATOM 1538 C CA . ALA A 1 199 ? -6.859 9.675 -0.483 1.00 92.00 199 ALA A CA 1
ATOM 1539 C C . ALA A 1 199 ? -7.182 11.171 -0.661 1.00 92.00 199 ALA A C 1
ATOM 1541 O O . ALA A 1 199 ? -7.888 11.541 -1.594 1.00 92.00 199 ALA A O 1
ATOM 1542 N N . MET A 1 200 ? -6.635 12.034 0.199 1.00 93.75 200 MET A N 1
ATOM 1543 C CA . MET A 1 200 ? -6.723 13.495 0.072 1.00 93.75 200 MET A CA 1
ATOM 1544 C C . MET A 1 200 ? -5.726 14.079 -0.950 1.00 93.75 200 MET A C 1
ATOM 1546 O O . MET A 1 200 ? -5.680 15.293 -1.134 1.00 93.75 200 MET A O 1
ATOM 1550 N N . GLY A 1 201 ? -4.892 13.253 -1.592 1.00 93.69 201 GLY A N 1
ATOM 1551 C CA . GLY A 1 201 ? -3.869 13.700 -2.543 1.00 93.69 201 GLY A CA 1
ATOM 1552 C C . GLY A 1 201 ? -2.660 14.387 -1.896 1.00 93.69 201 GLY A C 1
ATOM 1553 O O . GLY A 1 201 ? -1.811 14.939 -2.596 1.00 93.69 201 GLY A O 1
ATOM 1554 N N . ASN A 1 202 ? -2.531 14.348 -0.566 1.00 95.00 202 ASN A N 1
ATOM 1555 C CA . ASN A 1 202 ? -1.425 14.973 0.154 1.00 95.00 202 ASN A CA 1
ATOM 1556 C C . ASN A 1 202 ? -0.263 13.988 0.344 1.00 95.00 202 ASN A C 1
ATOM 1558 O O . ASN A 1 202 ? -0.020 13.476 1.440 1.00 95.00 202 ASN A O 1
ATOM 1562 N N . GLY A 1 203 ? 0.478 13.742 -0.739 1.00 94.75 203 GLY A N 1
ATOM 1563 C CA . GLY A 1 203 ? 1.592 12.789 -0.749 1.00 94.75 203 GLY A CA 1
ATOM 1564 C C . GLY A 1 203 ? 2.700 13.108 0.262 1.00 94.75 203 GLY A C 1
ATOM 1565 O O . GLY A 1 203 ? 3.241 12.202 0.888 1.00 94.75 203 GLY A O 1
ATOM 1566 N N . SER A 1 204 ? 2.990 14.392 0.506 1.00 95.00 204 SER A N 1
ATOM 1567 C CA . SER A 1 204 ? 3.998 14.806 1.496 1.00 95.00 204 SER A CA 1
ATOM 1568 C C . SER A 1 204 ? 3.613 14.379 2.918 1.00 95.00 204 SER A C 1
ATOM 1570 O O . SER A 1 204 ? 4.415 13.766 3.626 1.00 95.00 204 SER A O 1
ATOM 1572 N N . ARG A 1 205 ? 2.358 14.630 3.324 1.00 96.31 205 ARG A N 1
ATOM 1573 C CA . ARG A 1 205 ? 1.859 14.180 4.633 1.00 96.31 205 ARG A CA 1
ATOM 1574 C C . ARG A 1 205 ? 1.736 12.663 4.704 1.00 96.31 205 ARG A C 1
ATOM 1576 O O . ARG A 1 205 ? 2.116 12.097 5.724 1.00 96.31 205 ARG A O 1
ATOM 1583 N N . ALA A 1 206 ? 1.274 12.012 3.634 1.00 97.38 206 ALA A N 1
ATOM 1584 C CA . ALA A 1 206 ? 1.202 10.553 3.569 1.00 97.38 206 ALA A CA 1
ATOM 1585 C C . ALA A 1 206 ? 2.581 9.918 3.798 1.00 97.38 206 ALA A C 1
ATOM 1587 O O . ALA A 1 206 ? 2.712 9.020 4.623 1.00 97.38 206 ALA A O 1
ATOM 1588 N N . TYR A 1 207 ? 3.625 10.441 3.148 1.00 97.31 207 TYR A N 1
ATOM 1589 C CA . TYR A 1 207 ? 4.997 9.969 3.326 1.00 97.31 207 TYR A CA 1
ATOM 1590 C C . TYR A 1 207 ? 5.542 10.231 4.730 1.00 97.31 207 TYR A C 1
ATOM 1592 O O . TYR A 1 207 ? 6.171 9.358 5.317 1.00 97.31 207 TYR A O 1
ATOM 1600 N N . HIS A 1 208 ? 5.284 11.409 5.304 1.00 96.81 208 HIS A N 1
ATOM 1601 C CA . HIS A 1 208 ? 5.722 11.712 6.667 1.00 96.81 208 HIS A CA 1
ATOM 1602 C C . HIS A 1 208 ? 5.124 10.739 7.693 1.00 96.81 208 HIS A C 1
ATOM 1604 O O . HIS A 1 208 ? 5.848 10.182 8.518 1.00 96.81 208 HIS A O 1
ATOM 1610 N N . VAL A 1 209 ? 3.813 10.498 7.612 1.00 97.50 209 VAL A N 1
ATOM 1611 C CA . VAL A 1 209 ? 3.126 9.536 8.484 1.00 97.50 209 VAL A CA 1
ATOM 1612 C C . VAL A 1 209 ? 3.595 8.109 8.201 1.00 97.50 209 VAL A C 1
ATOM 1614 O O . VAL A 1 209 ? 3.767 7.329 9.132 1.00 97.50 209 VAL A O 1
ATOM 1617 N N . LEU A 1 210 ? 3.880 7.769 6.943 1.00 98.00 210 LEU A N 1
ATOM 1618 C CA . LEU A 1 210 ? 4.452 6.474 6.586 1.00 98.00 210 LEU A CA 1
ATOM 1619 C C . LEU A 1 210 ? 5.823 6.258 7.242 1.00 98.00 210 LEU A C 1
ATOM 1621 O O . LEU A 1 210 ? 6.059 5.179 7.775 1.00 98.00 210 LEU A O 1
ATOM 1625 N N . CYS A 1 211 ? 6.702 7.265 7.279 1.00 97.56 211 CYS A N 1
ATOM 1626 C CA . CYS A 1 211 ? 7.976 7.167 8.002 1.00 97.56 211 CYS A CA 1
ATOM 1627 C C . CYS A 1 211 ? 7.763 6.833 9.487 1.00 97.56 211 CYS A C 1
ATOM 1629 O O . CYS A 1 211 ? 8.476 5.998 10.042 1.00 97.56 211 CYS A O 1
ATOM 1631 N N . GLN A 1 212 ? 6.763 7.452 10.124 1.00 97.00 212 GLN A N 1
ATOM 1632 C CA . GLN A 1 212 ? 6.393 7.152 11.511 1.00 97.00 212 GLN A CA 1
ATOM 1633 C C . GLN A 1 212 ? 5.830 5.731 11.651 1.00 97.00 212 GLN A C 1
ATOM 1635 O O . GLN A 1 212 ? 6.177 5.024 12.600 1.00 97.00 212 GLN A O 1
ATOM 1640 N N . ALA A 1 213 ? 4.998 5.289 10.702 1.00 97.62 213 ALA A N 1
ATOM 1641 C CA . ALA A 1 213 ? 4.443 3.938 10.675 1.00 97.62 213 ALA A CA 1
ATOM 1642 C C . ALA A 1 213 ? 5.556 2.889 10.564 1.00 97.62 213 ALA A C 1
ATOM 1644 O O . ALA A 1 213 ? 5.612 1.978 11.384 1.00 97.62 213 ALA A O 1
ATOM 1645 N N . VAL A 1 214 ? 6.487 3.062 9.619 1.00 97.62 214 VAL A N 1
ATOM 1646 C CA . VAL A 1 214 ? 7.647 2.176 9.442 1.00 97.62 214 VAL A CA 1
ATOM 1647 C C . VAL A 1 214 ? 8.506 2.169 10.706 1.00 97.62 214 VAL A C 1
ATOM 1649 O O . VAL A 1 214 ? 8.828 1.097 11.206 1.00 97.62 214 VAL A O 1
ATOM 1652 N N . GLY A 1 215 ? 8.812 3.332 11.290 1.00 96.56 215 GLY A N 1
ATOM 1653 C CA . GLY A 1 215 ? 9.548 3.406 12.556 1.00 96.56 215 GLY A CA 1
ATOM 1654 C C . GLY A 1 215 ? 8.862 2.643 13.697 1.00 96.56 215 GLY A C 1
ATOM 1655 O O . GLY A 1 215 ? 9.518 1.903 14.426 1.00 96.56 215 GLY A O 1
ATOM 1656 N N . THR A 1 216 ? 7.535 2.752 13.800 1.00 96.56 216 THR A N 1
ATOM 1657 C CA . THR A 1 216 ? 6.714 2.027 14.788 1.00 96.56 216 THR A CA 1
ATOM 1658 C C . THR A 1 216 ? 6.752 0.516 14.544 1.00 96.56 216 THR A C 1
ATOM 1660 O O . THR A 1 216 ? 6.956 -0.256 15.475 1.00 96.56 216 THR A O 1
ATOM 1663 N N . VAL A 1 217 ? 6.614 0.081 13.289 1.00 95.94 217 VAL A N 1
ATOM 1664 C CA . VAL A 1 217 ? 6.694 -1.330 12.876 1.00 95.94 217 VAL A CA 1
ATOM 1665 C C . VAL A 1 217 ? 8.063 -1.934 13.197 1.00 95.94 217 VAL A C 1
ATOM 1667 O O . VAL A 1 217 ? 8.140 -3.070 13.669 1.00 95.94 217 VAL A O 1
ATOM 1670 N N . MET A 1 218 ? 9.134 -1.170 12.972 1.00 95.31 218 MET A N 1
ATOM 1671 C CA . MET A 1 218 ? 10.500 -1.578 13.293 1.00 95.31 218 MET A CA 1
ATOM 1672 C C . MET A 1 218 ? 10.728 -1.657 14.804 1.00 95.31 218 MET A C 1
ATOM 1674 O O . MET A 1 218 ? 11.292 -2.641 15.270 1.00 95.31 218 MET A O 1
ATOM 1678 N N . ALA A 1 219 ? 10.248 -0.672 15.569 1.00 95.12 219 ALA A N 1
ATOM 1679 C CA . ALA A 1 219 ? 10.359 -0.645 17.029 1.00 95.12 219 ALA A CA 1
ATOM 1680 C C . ALA A 1 219 ? 9.571 -1.774 17.715 1.00 95.12 219 ALA A C 1
ATOM 1682 O O . ALA A 1 219 ? 9.984 -2.264 18.759 1.00 95.12 219 ALA A O 1
ATOM 1683 N N . LEU A 1 220 ? 8.454 -2.202 17.120 1.00 94.00 220 LEU A N 1
ATOM 1684 C CA . LEU A 1 220 ? 7.683 -3.363 17.572 1.00 94.00 220 LEU A CA 1
ATOM 1685 C C . LEU A 1 220 ? 8.226 -4.694 17.036 1.00 94.00 220 LEU A C 1
ATOM 1687 O O . LEU A 1 220 ? 7.654 -5.734 17.348 1.00 94.00 220 LEU A O 1
ATOM 1691 N N . GLU A 1 221 ? 9.271 -4.671 16.204 1.00 93.38 221 GLU A N 1
ATOM 1692 C CA . GLU A 1 221 ? 9.881 -5.845 15.572 1.00 93.38 221 GLU A CA 1
ATOM 1693 C C . GLU A 1 221 ? 8.901 -6.701 14.752 1.00 93.38 221 GLU A C 1
ATOM 1695 O O . GLU A 1 221 ? 9.054 -7.919 14.624 1.00 93.38 221 GLU A O 1
ATOM 1700 N N . LEU A 1 222 ? 7.883 -6.080 14.136 1.00 92.06 222 LEU A N 1
ATOM 1701 C CA . LEU A 1 222 ? 6.863 -6.847 13.405 1.00 92.06 222 LEU A CA 1
ATOM 1702 C C . LEU A 1 222 ? 7.445 -7.582 12.182 1.00 92.06 222 LEU A C 1
ATOM 1704 O O . LEU A 1 222 ? 6.906 -8.604 11.762 1.00 92.06 222 LEU A O 1
ATOM 1708 N N . TYR A 1 223 ? 8.580 -7.107 11.658 1.00 88.38 223 TYR A N 1
ATOM 1709 C CA . TYR A 1 223 ? 9.323 -7.719 10.551 1.00 88.38 223 TYR A CA 1
ATOM 1710 C C . TYR A 1 223 ? 9.912 -9.103 10.876 1.00 88.38 223 TYR A C 1
ATOM 1712 O O . TYR A 1 223 ? 10.391 -9.778 9.963 1.00 88.38 223 TYR A O 1
ATOM 1720 N N . GLN A 1 224 ? 9.887 -9.531 12.146 1.00 86.31 224 GLN A N 1
ATOM 1721 C CA . GLN A 1 224 ? 10.367 -10.842 12.603 1.00 86.31 224 GLN A CA 1
ATOM 1722 C C . GLN A 1 224 ? 9.241 -11.823 12.976 1.00 86.31 224 GLN A C 1
ATOM 1724 O O . GLN A 1 224 ? 9.529 -12.912 13.466 1.00 86.31 224 GLN A O 1
ATOM 1729 N N . CYS A 1 225 ? 7.963 -11.474 12.780 1.00 78.94 225 CYS A N 1
ATOM 1730 C CA . CYS A 1 225 ? 6.856 -12.320 13.242 1.00 78.94 225 CYS A CA 1
ATOM 1731 C C . CYS A 1 225 ? 6.840 -13.700 12.547 1.00 78.94 225 CYS A C 1
ATOM 1733 O O . CYS A 1 225 ? 6.569 -13.787 11.345 1.00 78.94 225 CYS A O 1
ATOM 1735 N N . SER A 1 226 ? 7.065 -14.771 13.319 1.00 68.44 226 SER A N 1
ATOM 1736 C CA . SER A 1 226 ? 6.944 -16.181 12.907 1.00 68.44 226 SER A CA 1
ATOM 1737 C C . SER A 1 226 ? 5.636 -16.799 13.421 1.00 68.44 226 SER A C 1
ATOM 1739 O O . SER A 1 226 ? 5.025 -16.273 14.347 1.00 68.44 226 SER A O 1
ATOM 1741 N N . ASP A 1 227 ? 5.178 -17.896 12.805 1.00 64.38 227 ASP A N 1
ATOM 1742 C CA . ASP A 1 227 ? 4.029 -18.684 13.298 1.00 64.38 227 ASP A CA 1
ATOM 1743 C C . ASP A 1 227 ? 4.339 -19.436 14.607 1.00 64.38 227 ASP A C 1
ATOM 1745 O O . ASP A 1 227 ? 3.423 -19.790 15.341 1.00 64.38 227 ASP A O 1
ATOM 1749 N N . GLU A 1 228 ? 5.622 -19.633 14.920 1.00 62.88 228 GLU A N 1
ATOM 1750 C CA . GLU A 1 228 ? 6.101 -20.401 16.081 1.00 62.88 228 GLU A CA 1
ATOM 1751 C C . GLU A 1 228 ? 6.407 -19.532 17.315 1.00 62.88 228 GLU A C 1
ATOM 1753 O O . GLU A 1 228 ? 6.865 -20.041 18.333 1.00 62.88 228 GLU A O 1
ATOM 1758 N N . ASN A 1 229 ? 6.180 -18.215 17.244 1.00 60.69 229 ASN A N 1
ATOM 1759 C CA . ASN A 1 229 ? 6.457 -17.319 18.368 1.00 60.69 229 ASN A CA 1
ATOM 1760 C C . ASN A 1 229 ? 5.400 -17.507 19.473 1.00 60.69 229 ASN A C 1
ATOM 1762 O O . ASN A 1 229 ? 4.303 -16.949 19.385 1.00 60.69 229 ASN A O 1
ATOM 1766 N N . GLU A 1 230 ? 5.750 -18.267 20.517 1.00 62.50 230 GLU A N 1
ATOM 1767 C CA . GLU A 1 230 ? 4.900 -18.550 21.691 1.00 62.50 230 GLU A CA 1
ATOM 1768 C C . GLU A 1 230 ? 4.648 -17.324 22.593 1.00 62.50 230 GLU A C 1
ATOM 1770 O O . GLU A 1 230 ? 3.758 -17.359 23.442 1.00 62.50 230 GLU A O 1
ATOM 1775 N N . ASP A 1 231 ? 5.386 -16.226 22.399 1.00 69.81 231 ASP A N 1
ATOM 1776 C CA . ASP A 1 231 ? 5.332 -15.033 23.260 1.00 69.81 231 ASP A CA 1
ATOM 1777 C C . ASP A 1 231 ? 3.992 -14.275 23.203 1.00 69.81 231 ASP A C 1
ATOM 1779 O O . ASP A 1 231 ? 3.674 -13.494 24.104 1.00 69.81 231 ASP A O 1
ATOM 1783 N N . HIS A 1 232 ? 3.192 -14.489 22.155 1.00 77.06 232 HIS A N 1
ATOM 1784 C CA . HIS A 1 232 ? 1.948 -13.760 21.917 1.00 77.06 232 HIS A CA 1
ATOM 1785 C C . HIS A 1 232 ? 0.776 -14.691 21.619 1.00 77.06 232 HIS A C 1
ATOM 1787 O O . HIS A 1 232 ? 0.924 -15.798 21.100 1.00 77.06 232 HIS A O 1
ATOM 1793 N N . SER A 1 233 ? -0.433 -14.196 21.891 1.00 83.38 233 SER A N 1
ATOM 1794 C CA . SER A 1 233 ? -1.653 -14.906 21.511 1.00 83.38 233 SER A CA 1
ATOM 1795 C C . SER A 1 233 ? -1.743 -15.083 19.988 1.00 83.38 233 SER A C 1
ATOM 1797 O O . SER A 1 233 ? -1.283 -14.244 19.210 1.00 83.38 233 SER A O 1
ATOM 1799 N N . ALA A 1 234 ? -2.388 -16.163 19.539 1.00 81.19 234 ALA A N 1
ATOM 1800 C CA . ALA A 1 234 ? -2.547 -16.440 18.110 1.00 81.19 234 ALA A CA 1
ATOM 1801 C C . ALA A 1 234 ? -3.263 -15.301 17.354 1.00 81.19 234 ALA A C 1
ATOM 1803 O O . ALA A 1 234 ? -2.922 -15.009 16.208 1.00 81.19 234 ALA A O 1
ATOM 1804 N N . SER A 1 235 ? -4.234 -14.633 17.986 1.00 80.69 235 SER A N 1
ATOM 1805 C CA . SER A 1 235 ? -4.942 -13.483 17.407 1.00 80.69 235 SER A CA 1
ATOM 1806 C C . SER A 1 235 ? -4.043 -12.251 17.281 1.00 80.69 235 SER A C 1
ATOM 1808 O O . SER A 1 235 ? -4.050 -11.585 16.246 1.00 80.69 235 SER A O 1
ATOM 1810 N N . GLU A 1 236 ? -3.217 -11.974 18.289 1.00 85.38 236 GLU A N 1
ATOM 1811 C CA . GLU A 1 236 ? -2.254 -10.874 18.250 1.00 85.38 236 GLU A CA 1
ATOM 1812 C C . GLU A 1 236 ? -1.164 -11.110 17.196 1.00 85.38 236 GLU A C 1
ATOM 1814 O O . GLU A 1 236 ? -0.854 -10.204 16.424 1.00 85.38 236 GLU A O 1
ATOM 1819 N N . ASN A 1 237 ? -0.644 -12.336 17.079 1.00 83.69 237 ASN A N 1
ATOM 1820 C CA . ASN A 1 237 ? 0.323 -12.698 16.039 1.00 83.69 237 ASN A CA 1
ATOM 1821 C C . ASN A 1 237 ? -0.238 -12.486 14.625 1.00 83.69 237 ASN A C 1
ATOM 1823 O O . ASN A 1 237 ? 0.454 -11.938 13.759 1.00 83.69 237 ASN A O 1
ATOM 1827 N N . LYS A 1 238 ? -1.508 -12.846 14.392 1.00 83.81 238 LYS A N 1
ATOM 1828 C CA . LYS A 1 238 ? -2.198 -12.557 13.124 1.00 83.81 238 LYS A CA 1
ATOM 1829 C C . LYS A 1 238 ? -2.253 -11.052 12.846 1.00 83.81 238 LYS A C 1
ATOM 1831 O O . LYS A 1 238 ? -1.883 -10.629 11.750 1.00 83.81 238 LYS A O 1
ATOM 1836 N N . LEU A 1 239 ? -2.648 -10.244 13.835 1.00 87.00 239 LEU A N 1
ATOM 1837 C CA . LEU A 1 239 ? -2.697 -8.785 13.704 1.00 87.00 239 LEU A CA 1
ATOM 1838 C C . LEU A 1 239 ? -1.311 -8.199 13.398 1.00 87.00 239 LEU A C 1
ATOM 1840 O O . LEU A 1 239 ? -1.166 -7.418 12.461 1.00 87.00 239 LEU A O 1
ATOM 1844 N N . ARG A 1 240 ? -0.272 -8.612 14.129 1.00 91.06 240 ARG A N 1
ATOM 1845 C CA . ARG A 1 240 ? 1.111 -8.147 13.935 1.00 91.06 240 ARG A CA 1
ATOM 1846 C C . ARG A 1 240 ? 1.610 -8.395 12.511 1.00 91.06 240 ARG A C 1
ATOM 1848 O O . ARG A 1 240 ? 2.113 -7.471 11.870 1.00 91.06 240 ARG A O 1
ATOM 1855 N N . LYS A 1 241 ? 1.411 -9.609 11.982 1.00 88.25 241 LYS A N 1
ATOM 1856 C CA . LYS A 1 241 ? 1.765 -9.952 10.592 1.00 88.25 241 LYS A CA 1
ATOM 1857 C C . LYS A 1 241 ? 1.004 -9.094 9.587 1.00 88.25 241 LYS A C 1
ATOM 1859 O O . LYS A 1 241 ? 1.588 -8.578 8.637 1.00 88.25 241 LYS A O 1
ATOM 1864 N N . ARG A 1 242 ? -0.296 -8.918 9.805 1.00 88.25 242 ARG A N 1
ATOM 1865 C CA . ARG A 1 242 ? -1.176 -8.138 8.933 1.00 88.25 242 ARG A CA 1
ATOM 1866 C C . ARG A 1 242 ? -0.780 -6.661 8.875 1.00 88.25 242 ARG A C 1
ATOM 1868 O O . ARG A 1 242 ? -0.707 -6.095 7.783 1.00 88.25 242 ARG A O 1
ATOM 1875 N N . LEU A 1 243 ? -0.449 -6.060 10.020 1.00 93.12 243 LEU A N 1
ATOM 1876 C CA . LEU A 1 243 ? 0.053 -4.685 10.096 1.00 93.12 243 LEU A CA 1
ATOM 1877 C C . LEU A 1 243 ? 1.406 -4.538 9.402 1.00 93.12 243 LEU A C 1
ATOM 1879 O O . LEU A 1 243 ? 1.588 -3.588 8.643 1.00 93.12 243 LEU A O 1
ATOM 1883 N N . PHE A 1 244 ? 2.323 -5.491 9.600 1.00 94.56 244 PHE A N 1
ATOM 1884 C CA . PHE A 1 244 ? 3.614 -5.485 8.914 1.00 94.56 244 PHE A CA 1
ATO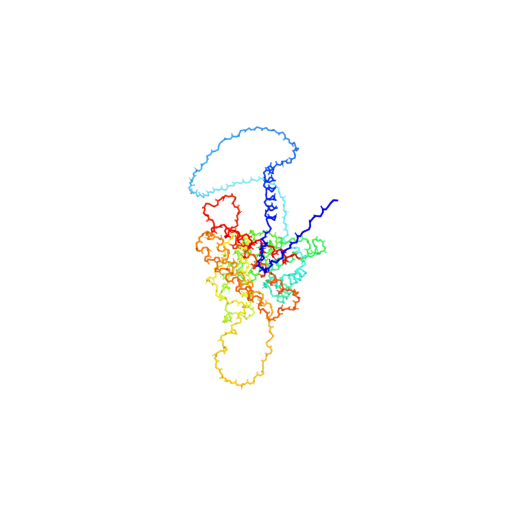M 1885 C C . PHE A 1 244 ? 3.449 -5.496 7.390 1.00 94.56 244 PHE A C 1
ATOM 1887 O O . PHE A 1 244 ? 3.965 -4.610 6.711 1.00 94.56 244 PHE A O 1
ATOM 1894 N N . TRP A 1 245 ? 2.696 -6.453 6.844 1.00 93.12 245 TRP A N 1
ATOM 1895 C CA . TRP A 1 245 ? 2.536 -6.578 5.393 1.00 93.12 245 TRP A CA 1
ATOM 1896 C C . TRP A 1 245 ? 1.728 -5.432 4.780 1.00 93.12 245 TRP A C 1
ATOM 1898 O O . TRP A 1 245 ? 2.053 -4.982 3.682 1.00 93.12 245 TRP A O 1
ATOM 1908 N N . THR A 1 246 ? 0.751 -4.886 5.509 1.00 93.88 246 THR A N 1
ATOM 1909 C CA . THR A 1 246 ? 0.063 -3.648 5.112 1.00 93.88 246 THR A CA 1
ATOM 1910 C C . THR A 1 246 ? 1.043 -2.478 5.037 1.00 93.88 246 THR A C 1
ATOM 1912 O O . THR A 1 246 ? 1.090 -1.773 4.030 1.00 93.88 246 THR A O 1
ATOM 1915 N N . CYS A 1 247 ? 1.874 -2.302 6.069 1.00 96.19 247 CYS A N 1
ATOM 1916 C CA . CYS A 1 247 ? 2.905 -1.269 6.095 1.00 96.19 247 CYS A CA 1
ATOM 1917 C C . CYS A 1 247 ? 3.908 -1.440 4.950 1.00 96.19 247 CYS A C 1
ATOM 1919 O O . CYS A 1 247 ? 4.253 -0.458 4.300 1.00 96.19 247 CYS A O 1
ATOM 1921 N N . TYR A 1 248 ? 4.323 -2.675 4.656 1.00 96.00 248 TYR A N 1
ATOM 1922 C CA . TYR A 1 248 ? 5.225 -2.990 3.552 1.00 96.00 248 TYR A CA 1
ATOM 1923 C C . TYR A 1 248 ? 4.649 -2.567 2.196 1.00 96.00 248 TYR A C 1
ATOM 1925 O O . TYR A 1 248 ? 5.303 -1.832 1.453 1.00 96.00 248 TYR A O 1
ATOM 1933 N N . VAL A 1 249 ? 3.412 -2.975 1.892 1.00 95.19 249 VAL A N 1
ATOM 1934 C CA . VAL A 1 249 ? 2.736 -2.625 0.633 1.00 95.19 249 VAL A CA 1
ATOM 1935 C C . VAL A 1 249 ? 2.565 -1.109 0.513 1.00 95.19 249 VAL A C 1
ATOM 1937 O O . VAL A 1 249 ? 2.967 -0.526 -0.494 1.00 95.19 249 VAL A O 1
ATOM 1940 N N . MET A 1 250 ? 2.061 -0.448 1.563 1.00 95.81 250 MET A N 1
ATOM 1941 C CA . MET A 1 250 ? 1.922 1.012 1.587 1.00 95.81 250 MET A CA 1
ATOM 1942 C C . MET A 1 250 ? 3.265 1.723 1.411 1.00 95.81 250 MET A C 1
ATOM 1944 O O . MET A 1 250 ? 3.343 2.717 0.690 1.00 95.81 250 MET A O 1
ATOM 1948 N N . ASN A 1 251 ? 4.327 1.209 2.036 1.00 96.56 251 ASN A N 1
ATOM 1949 C CA . ASN A 1 251 ? 5.673 1.742 1.892 1.00 96.56 251 ASN A CA 1
ATOM 1950 C C . ASN A 1 251 ? 6.125 1.718 0.431 1.00 96.56 251 ASN A C 1
ATOM 1952 O O . ASN A 1 251 ? 6.538 2.754 -0.085 1.00 96.56 251 ASN A O 1
ATOM 1956 N N . VAL A 1 252 ? 5.976 0.585 -0.259 1.00 96.81 252 VAL A N 1
ATOM 1957 C CA . VAL A 1 252 ? 6.329 0.488 -1.680 1.00 96.81 252 VAL A CA 1
ATOM 1958 C C . VAL A 1 252 ? 5.478 1.436 -2.524 1.00 96.81 252 VAL A C 1
ATOM 1960 O O . VAL A 1 252 ? 6.018 2.144 -3.375 1.00 96.81 252 VAL A O 1
ATOM 1963 N N . PHE A 1 253 ? 4.162 1.474 -2.307 1.00 95.81 253 PHE A N 1
ATOM 1964 C CA . PHE A 1 253 ? 3.253 2.264 -3.141 1.00 95.81 253 PHE A CA 1
ATOM 1965 C C . PHE A 1 253 ? 3.503 3.760 -2.998 1.00 95.81 253 PHE A C 1
ATOM 1967 O O . PHE A 1 253 ? 3.678 4.452 -3.999 1.00 95.81 253 PHE A O 1
ATOM 1974 N N . VAL A 1 254 ? 3.590 4.262 -1.765 1.00 96.38 254 VAL A N 1
ATOM 1975 C CA . VAL A 1 254 ? 3.841 5.685 -1.511 1.00 96.38 254 VAL A CA 1
ATOM 1976 C C . VAL A 1 254 ? 5.262 6.070 -1.930 1.00 96.38 254 VAL A C 1
ATOM 1978 O O . VAL A 1 254 ? 5.444 7.132 -2.523 1.00 96.38 254 VAL A O 1
ATOM 1981 N N . ALA A 1 255 ? 6.268 5.222 -1.682 1.00 95.75 255 ALA A N 1
ATOM 1982 C CA . ALA A 1 255 ? 7.636 5.487 -2.128 1.00 95.75 255 ALA A CA 1
ATOM 1983 C C . ALA A 1 255 ? 7.722 5.562 -3.658 1.00 95.75 255 ALA A C 1
ATOM 1985 O O . ALA A 1 255 ? 8.317 6.495 -4.191 1.00 95.75 255 ALA A O 1
ATOM 1986 N N . THR A 1 256 ? 7.063 4.644 -4.369 1.00 96.19 256 THR A N 1
ATOM 1987 C CA . THR A 1 256 ? 7.042 4.644 -5.839 1.00 96.19 256 THR A CA 1
ATOM 1988 C C . THR A 1 256 ? 6.258 5.832 -6.395 1.00 96.19 256 THR A C 1
ATOM 1990 O O . THR A 1 256 ? 6.720 6.479 -7.332 1.00 96.19 256 THR A O 1
ATOM 1993 N N . TRP A 1 257 ? 5.110 6.172 -5.797 1.00 94.81 257 TRP A N 1
ATOM 1994 C CA . TRP A 1 257 ? 4.313 7.344 -6.182 1.00 94.81 257 TRP A CA 1
ATOM 1995 C C . TRP A 1 257 ? 5.115 8.646 -6.079 1.00 94.81 257 TRP A C 1
ATOM 1997 O O . TRP A 1 257 ? 5.002 9.517 -6.940 1.00 94.81 257 TRP A O 1
ATOM 2007 N N . LEU A 1 258 ? 5.945 8.771 -5.044 1.00 95.44 258 LEU A N 1
ATOM 2008 C CA . LEU A 1 258 ? 6.734 9.972 -4.781 1.00 95.44 258 LEU A CA 1
ATOM 2009 C C . LEU A 1 258 ? 8.158 9.916 -5.342 1.00 95.44 258 LEU A C 1
ATOM 2011 O O . LEU A 1 258 ? 8.935 10.824 -5.052 1.00 95.44 258 LEU A O 1
ATOM 2015 N N . GLU A 1 259 ? 8.500 8.874 -6.107 1.00 94.88 259 GLU A N 1
ATOM 2016 C CA . GLU A 1 259 ? 9.839 8.656 -6.673 1.00 94.88 259 GLU A CA 1
ATOM 2017 C C . GLU A 1 259 ? 10.941 8.689 -5.594 1.00 94.88 259 GLU A C 1
ATOM 2019 O O . GLU A 1 259 ? 11.982 9.333 -5.725 1.00 94.88 259 GLU A O 1
ATOM 2024 N N . ARG A 1 260 ? 10.688 8.008 -4.473 1.00 94.56 260 ARG A N 1
ATOM 2025 C CA . ARG A 1 260 ? 11.588 7.880 -3.319 1.00 94.56 260 ARG A CA 1
ATOM 2026 C C . ARG A 1 260 ? 12.011 6.427 -3.126 1.00 94.56 260 ARG A C 1
ATOM 2028 O O . ARG A 1 260 ? 11.271 5.527 -3.520 1.00 94.56 260 ARG A O 1
ATOM 2035 N N . PRO A 1 261 ? 13.171 6.163 -2.502 1.00 92.75 261 PRO A N 1
ATOM 2036 C CA . PRO A 1 261 ? 13.539 4.804 -2.129 1.00 92.75 261 PRO A CA 1
ATOM 2037 C C . PRO A 1 261 ? 12.563 4.236 -1.091 1.00 92.75 261 PRO A C 1
ATOM 2039 O O . PRO A 1 261 ? 12.011 4.972 -0.271 1.00 92.75 261 PRO A O 1
ATOM 2042 N N . SER A 1 262 ? 12.383 2.916 -1.120 1.00 93.50 262 SER A N 1
ATOM 2043 C CA . SER A 1 262 ? 11.691 2.176 -0.061 1.00 93.50 262 SER A CA 1
ATOM 2044 C C . SER A 1 262 ? 12.390 2.396 1.285 1.00 93.50 262 SER A C 1
ATOM 2046 O O . SER A 1 262 ? 13.620 2.371 1.351 1.00 93.50 262 SER A O 1
ATOM 2048 N N . LEU A 1 263 ? 11.617 2.583 2.358 1.00 94.75 263 LEU A N 1
ATOM 2049 C CA . LEU A 1 263 ? 12.148 2.707 3.721 1.00 94.75 263 LEU A CA 1
ATOM 2050 C C . LEU A 1 263 ? 12.483 1.349 4.347 1.00 94.75 263 LEU A C 1
ATOM 2052 O O . LEU A 1 263 ? 13.294 1.278 5.268 1.00 94.75 263 LEU A O 1
ATOM 2056 N N . ILE A 1 264 ? 11.837 0.284 3.870 1.00 95.00 264 ILE A N 1
ATOM 2057 C CA . ILE A 1 264 ? 12.056 -1.086 4.330 1.00 95.00 264 ILE A CA 1
ATOM 2058 C C . ILE A 1 264 ? 12.999 -1.771 3.343 1.00 95.00 264 ILE A C 1
ATOM 2060 O O . ILE A 1 264 ? 12.721 -1.809 2.141 1.00 95.00 264 ILE A O 1
ATOM 2064 N N . ASP A 1 265 ? 14.104 -2.300 3.862 1.00 91.06 265 ASP A N 1
ATOM 2065 C CA . ASP A 1 265 ? 15.016 -3.159 3.112 1.00 91.06 265 ASP A CA 1
ATOM 2066 C C . ASP A 1 265 ? 14.466 -4.592 3.088 1.00 91.06 265 ASP A C 1
ATOM 2068 O O . ASP A 1 265 ? 14.178 -5.181 4.129 1.00 91.06 265 ASP A O 1
ATOM 2072 N N . ASP A 1 266 ? 14.330 -5.173 1.900 1.00 88.06 266 ASP A N 1
ATOM 2073 C CA . ASP A 1 266 ? 13.839 -6.542 1.737 1.00 88.06 266 ASP A CA 1
ATOM 2074 C C . ASP A 1 266 ? 14.753 -7.570 2.430 1.00 88.06 266 ASP A C 1
ATOM 2076 O O . ASP A 1 266 ? 14.281 -8.628 2.844 1.00 88.06 266 ASP A O 1
ATOM 2080 N N . ALA A 1 267 ? 16.045 -7.264 2.612 1.00 88.06 267 ALA A N 1
ATOM 2081 C CA . ALA A 1 267 ? 17.011 -8.173 3.234 1.00 88.06 267 ALA A CA 1
ATOM 2082 C C . ALA A 1 267 ? 16.764 -8.420 4.733 1.00 88.06 267 ALA A C 1
ATOM 2084 O O . ALA A 1 267 ? 17.180 -9.453 5.262 1.00 88.06 267 ALA A O 1
ATOM 2085 N N . ILE A 1 268 ? 16.101 -7.489 5.429 1.00 89.00 268 ILE A N 1
ATOM 2086 C CA . ILE A 1 268 ? 15.818 -7.614 6.868 1.00 89.00 268 ILE A CA 1
ATOM 2087 C C . ILE A 1 268 ? 14.472 -8.288 7.157 1.00 89.00 268 ILE A C 1
ATOM 2089 O O . ILE A 1 268 ? 14.208 -8.659 8.301 1.00 89.00 268 ILE A O 1
ATOM 2093 N N . VAL A 1 269 ? 13.617 -8.451 6.144 1.00 89.44 269 VAL A N 1
ATOM 2094 C CA . VAL A 1 269 ? 12.271 -9.007 6.308 1.00 89.44 269 VAL A CA 1
ATOM 2095 C C . VAL A 1 269 ? 12.356 -10.517 6.523 1.00 89.44 269 VAL A C 1
ATOM 2097 O O . VAL A 1 269 ? 12.657 -11.274 5.603 1.00 89.44 269 VAL A O 1
ATOM 2100 N N . LYS A 1 270 ? 12.065 -10.963 7.750 1.00 83.88 270 LYS A N 1
ATOM 2101 C CA . LYS A 1 270 ? 11.996 -12.389 8.124 1.00 83.88 270 LYS A CA 1
ATOM 2102 C C . LYS A 1 270 ? 10.564 -12.897 8.273 1.00 83.88 270 LYS A C 1
ATOM 2104 O O . LYS A 1 270 ? 10.355 -14.106 8.331 1.00 83.88 270 LYS A O 1
ATOM 2109 N N . ALA A 1 271 ? 9.596 -11.987 8.367 1.00 77.12 271 ALA A N 1
ATOM 2110 C CA . ALA A 1 271 ? 8.188 -12.317 8.498 1.00 77.12 271 ALA A CA 1
ATOM 2111 C C . ALA A 1 271 ? 7.755 -13.238 7.354 1.00 77.12 271 ALA A C 1
ATOM 2113 O O . ALA A 1 271 ? 8.055 -12.985 6.183 1.00 77.12 271 ALA A O 1
ATOM 2114 N N . THR A 1 272 ? 7.031 -14.306 7.685 1.00 76.31 272 THR A N 1
ATOM 2115 C CA . THR A 1 272 ? 6.442 -15.159 6.656 1.00 76.31 272 THR A CA 1
ATOM 2116 C C . THR A 1 272 ? 5.350 -14.377 5.933 1.00 76.31 272 THR A C 1
ATOM 2118 O O . THR A 1 272 ? 4.555 -13.664 6.557 1.00 76.31 272 THR A O 1
ATOM 2121 N N . ILE A 1 273 ? 5.324 -14.472 4.597 1.00 69.88 273 ILE A N 1
ATOM 2122 C CA . ILE A 1 273 ? 4.195 -13.947 3.819 1.00 69.88 273 ILE A CA 1
ATOM 2123 C C . ILE A 1 273 ? 2.943 -14.637 4.366 1.00 69.88 273 ILE A C 1
ATOM 2125 O O . ILE A 1 273 ? 2.993 -15.863 4.543 1.00 69.88 273 ILE A O 1
ATOM 2129 N N . PRO A 1 274 ? 1.854 -13.900 4.658 1.00 60.94 274 PRO A N 1
ATOM 2130 C CA . PRO A 1 274 ? 0.689 -14.478 5.300 1.00 60.94 274 PRO A CA 1
ATOM 2131 C C . PRO A 1 274 ? 0.239 -15.691 4.491 1.00 60.94 274 PRO A C 1
ATOM 2133 O O . PRO A 1 274 ? 0.015 -15.593 3.282 1.00 60.94 274 PRO A O 1
ATOM 2136 N N . PHE A 1 275 ? 0.204 -16.838 5.169 1.00 58.69 275 PHE A N 1
ATOM 2137 C CA . PHE A 1 275 ? -0.361 -18.086 4.666 1.00 58.69 275 PHE A CA 1
ATOM 2138 C C . PHE A 1 275 ? 0.239 -18.564 3.332 1.00 58.69 275 PHE A C 1
ATOM 2140 O O . PHE A 1 275 ? -0.457 -19.087 2.460 1.00 58.69 275 PHE A O 1
ATOM 2147 N N . SER A 1 276 ? 1.565 -18.442 3.174 1.00 44.72 276 SER A N 1
ATOM 2148 C CA . SER A 1 276 ? 2.298 -19.309 2.246 1.00 44.72 276 SER A CA 1
ATOM 2149 C C . SER A 1 276 ? 2.030 -20.753 2.657 1.00 44.72 276 SER A C 1
ATOM 2151 O O . SER A 1 276 ? 2.696 -21.267 3.552 1.00 44.72 276 SER A O 1
ATOM 2153 N N . ASN A 1 277 ? 1.070 -21.415 2.013 1.00 37.34 277 ASN A N 1
ATOM 2154 C CA . ASN A 1 277 ? 0.902 -22.853 2.131 1.00 37.34 277 ASN A CA 1
ATOM 2155 C C . ASN A 1 277 ? 2.208 -23.522 1.683 1.00 37.34 277 ASN A C 1
ATOM 2157 O O . ASN A 1 277 ? 2.373 -23.885 0.522 1.00 37.34 277 ASN A O 1
ATOM 2161 N N . GLN A 1 278 ? 3.124 -23.763 2.621 1.00 37.25 278 GLN A N 1
ATOM 2162 C CA . GLN A 1 278 ? 4.165 -24.778 2.503 1.00 37.25 278 GLN A CA 1
ATOM 2163 C C . GLN A 1 278 ? 3.536 -26.181 2.591 1.00 37.25 278 GLN A C 1
ATOM 2165 O O . GLN A 1 278 ? 4.081 -27.095 3.194 1.00 37.25 278 GLN A O 1
ATOM 2170 N N . GLN A 1 279 ? 2.403 -26.405 1.926 1.00 36.22 279 GLN A N 1
ATOM 2171 C CA . GLN A 1 279 ? 1.891 -27.739 1.643 1.00 36.22 279 GLN A CA 1
ATOM 2172 C C . GLN A 1 279 ? 2.362 -28.149 0.242 1.00 36.22 279 GLN A C 1
ATOM 2174 O O . GLN A 1 279 ? 1.573 -28.454 -0.646 1.00 36.22 279 GLN A O 1
ATOM 2179 N N . SER A 1 280 ? 3.667 -28.073 -0.020 1.00 36.03 280 SER A N 1
ATOM 2180 C CA . SER A 1 280 ? 4.244 -28.536 -1.294 1.00 36.03 280 SER A CA 1
ATOM 2181 C C . SER A 1 280 ? 5.672 -29.067 -1.167 1.00 36.03 280 SER A C 1
ATOM 2183 O O . SER A 1 280 ? 6.365 -29.163 -2.173 1.00 36.03 280 SER A O 1
ATOM 2185 N N . GLN A 1 281 ? 6.121 -29.438 0.039 1.00 33.34 281 GLN A N 1
ATOM 2186 C CA . GLN A 1 281 ? 7.397 -30.149 0.233 1.00 33.34 281 GLN A CA 1
ATOM 2187 C C . GLN A 1 281 ? 7.303 -31.409 1.120 1.00 33.34 281 GLN A C 1
ATOM 2189 O O . GLN A 1 281 ? 8.281 -32.142 1.197 1.00 33.34 281 GLN A O 1
ATOM 2194 N N . SER A 1 282 ? 6.147 -31.753 1.711 1.00 28.94 282 SER A N 1
ATOM 2195 C CA . SER A 1 282 ? 6.009 -32.994 2.506 1.00 28.94 282 SER A CA 1
ATOM 2196 C C . SER A 1 282 ? 5.409 -34.195 1.757 1.00 28.94 282 SER A C 1
ATOM 2198 O O . SER A 1 282 ? 5.371 -35.294 2.299 1.00 28.94 282 SER A O 1
ATOM 2200 N N . VAL A 1 283 ? 4.997 -34.049 0.491 1.00 34.25 283 VAL A N 1
ATOM 2201 C CA . VAL A 1 283 ? 4.323 -35.135 -0.264 1.00 34.25 283 VAL A CA 1
ATOM 2202 C C . VAL A 1 283 ? 5.285 -36.256 -0.719 1.00 34.25 283 VAL A C 1
ATOM 2204 O O . VAL A 1 283 ? 4.845 -37.275 -1.240 1.00 34.25 283 VAL A O 1
ATOM 2207 N N . TRP A 1 284 ? 6.593 -36.140 -0.459 1.00 37.50 284 TRP A N 1
ATOM 2208 C CA . TRP A 1 284 ? 7.580 -37.177 -0.800 1.00 37.50 284 TRP A CA 1
ATOM 2209 C C . TRP A 1 284 ? 8.254 -37.856 0.397 1.00 37.50 284 TRP A C 1
ATOM 2211 O O . TRP A 1 284 ? 9.327 -38.435 0.226 1.00 37.50 284 TRP A O 1
ATOM 2221 N N . GLN A 1 285 ? 7.647 -37.863 1.590 1.00 32.81 285 GLN A N 1
ATOM 2222 C CA . GLN A 1 285 ? 8.131 -38.731 2.669 1.00 32.81 285 GLN A CA 1
ATOM 2223 C C . GLN A 1 285 ? 7.044 -39.632 3.264 1.00 32.81 285 GLN A C 1
ATOM 2225 O O . GLN A 1 285 ? 6.172 -39.218 4.013 1.00 32.81 285 GLN A O 1
ATOM 2230 N N . SER A 1 286 ? 7.229 -40.904 2.913 1.00 31.42 286 SER A N 1
ATOM 2231 C CA . SER A 1 286 ? 6.810 -42.152 3.542 1.00 31.42 286 SER A CA 1
ATOM 2232 C C . SER A 1 286 ? 5.334 -42.554 3.596 1.00 31.42 286 SER A C 1
ATOM 2234 O O . SER A 1 286 ? 4.464 -41.948 4.206 1.00 31.42 286 SER A O 1
ATOM 2236 N N . LYS A 1 287 ? 5.138 -43.702 2.952 1.00 36.78 287 LYS A N 1
ATOM 2237 C CA . LYS A 1 287 ? 3.986 -44.591 2.888 1.00 36.78 287 LYS A CA 1
ATOM 2238 C C . LYS A 1 287 ? 3.628 -45.146 4.276 1.00 36.78 287 LYS A C 1
ATOM 2240 O O . LYS A 1 287 ? 4.529 -45.536 5.011 1.00 36.78 287 LYS A O 1
ATOM 2245 N N . ASN A 1 288 ? 2.324 -45.351 4.468 1.00 36.03 288 ASN A N 1
ATOM 2246 C CA . ASN A 1 288 ? 1.652 -46.178 5.479 1.00 36.03 288 ASN A CA 1
ATOM 2247 C C . ASN A 1 288 ? 1.561 -45.584 6.892 1.00 36.03 288 ASN A C 1
ATOM 2249 O O . ASN A 1 288 ? 2.518 -45.631 7.649 1.00 36.03 288 ASN A O 1
ATOM 2253 N N . ASP A 1 289 ? 0.370 -45.106 7.258 1.00 30.28 289 ASP A N 1
ATOM 2254 C CA . ASP A 1 289 ? -0.480 -45.815 8.223 1.00 30.28 289 ASP A CA 1
ATOM 2255 C C . ASP A 1 289 ? -1.901 -45.228 8.216 1.00 30.28 289 ASP A C 1
ATOM 2257 O O . ASP A 1 289 ? -2.108 -44.017 8.254 1.00 30.28 289 ASP A O 1
ATOM 2261 N N . TYR A 1 290 ? -2.896 -46.111 8.100 1.00 36.88 290 TYR A N 1
ATOM 2262 C CA . TYR A 1 290 ? -4.311 -45.763 8.182 1.00 36.88 290 TYR A CA 1
ATOM 2263 C C . TYR A 1 290 ? -4.753 -45.821 9.643 1.00 36.88 290 TYR A C 1
ATOM 2265 O O . TYR A 1 290 ? -4.977 -46.904 10.179 1.00 36.88 290 TYR A O 1
ATOM 2273 N N . THR A 1 291 ? -4.962 -44.663 10.262 1.00 31.08 291 THR A N 1
ATOM 2274 C CA . THR A 1 291 ? -5.791 -44.543 11.465 1.00 31.08 291 THR A CA 1
ATOM 2275 C C . THR A 1 291 ? -6.814 -43.432 11.263 1.00 31.08 291 THR A C 1
ATOM 2277 O O . THR A 1 291 ? -6.521 -42.238 11.265 1.00 31.08 291 THR A O 1
ATOM 2280 N N . SER A 1 292 ? -8.059 -43.852 11.040 1.00 37.31 292 SER A N 1
ATOM 2281 C CA . SER A 1 292 ? -9.227 -42.980 11.050 1.00 37.31 292 SER A CA 1
ATOM 2282 C C . SER A 1 292 ? -9.382 -42.373 12.441 1.00 37.31 292 SER A C 1
ATOM 2284 O O . SER A 1 292 ? -9.700 -43.085 13.390 1.00 37.31 292 SER A O 1
ATOM 2286 N N . THR A 1 293 ? -9.190 -41.060 12.549 1.00 29.89 293 THR A N 1
ATOM 2287 C CA . THR A 1 293 ? -9.553 -40.306 13.749 1.00 29.89 293 THR A CA 1
ATOM 2288 C C . THR A 1 293 ? -10.409 -39.125 13.322 1.00 29.89 293 THR A C 1
ATOM 2290 O O . THR A 1 293 ? -9.968 -38.225 12.615 1.00 29.89 293 THR A O 1
ATOM 2293 N N . THR A 1 294 ? -11.678 -39.192 13.704 1.00 40.06 294 THR A N 1
ATOM 2294 C CA . THR A 1 294 ? -12.665 -38.116 13.653 1.00 40.06 294 THR A CA 1
ATOM 2295 C C . THR A 1 294 ? -12.193 -36.936 14.501 1.00 40.06 294 THR A C 1
ATOM 2297 O O . THR A 1 294 ? -11.912 -37.131 15.684 1.00 40.06 294 THR A O 1
ATOM 2300 N N . GLY A 1 295 ? -12.150 -35.721 13.949 1.00 28.66 295 GLY A N 1
ATOM 2301 C CA . GLY A 1 295 ? -11.885 -34.536 14.763 1.00 28.66 295 GLY A CA 1
ATOM 2302 C C . GLY A 1 295 ? -11.684 -33.243 13.982 1.00 28.66 295 GLY A C 1
ATOM 2303 O O . GLY A 1 295 ? -10.663 -33.063 13.332 1.00 28.66 295 GLY A O 1
ATOM 2304 N N . THR A 1 296 ? -12.616 -32.316 14.207 1.00 30.59 296 THR A N 1
ATOM 2305 C CA . THR A 1 296 ? -12.512 -30.860 14.010 1.00 30.59 296 THR A CA 1
ATOM 2306 C C . THR A 1 296 ? -12.579 -30.370 12.565 1.00 30.59 296 THR A C 1
ATOM 2308 O O . THR A 1 296 ? -11.587 -30.313 11.844 1.00 30.59 296 THR A O 1
ATOM 2311 N N . GLU A 1 297 ? -13.777 -29.934 12.170 1.00 29.55 297 GLU A N 1
ATOM 2312 C CA . GLU A 1 297 ? -13.970 -29.004 11.060 1.00 29.55 297 GLU A CA 1
ATOM 2313 C C . GLU A 1 297 ? -13.169 -27.728 11.355 1.00 29.55 297 GLU 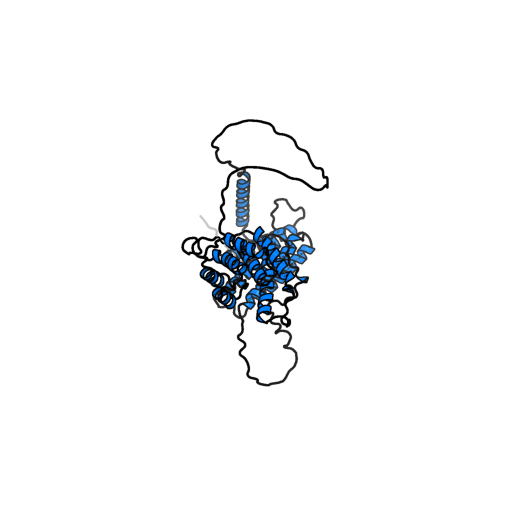A C 1
ATOM 2315 O O . GLU A 1 297 ? -13.591 -26.852 12.108 1.00 29.55 297 GLU A O 1
ATOM 2320 N N . GLN A 1 298 ? -11.962 -27.643 10.799 1.00 32.47 298 GLN A N 1
ATOM 2321 C CA . GLN A 1 298 ? -11.259 -26.377 10.678 1.00 32.47 298 GLN A CA 1
ATOM 2322 C C . GLN A 1 298 ? -12.035 -25.539 9.666 1.00 32.47 298 GLN A C 1
ATOM 2324 O O . GLN A 1 298 ? -12.017 -25.814 8.465 1.00 32.47 298 GLN A O 1
ATOM 2329 N N . HIS A 1 299 ? -12.753 -24.541 10.175 1.00 30.91 299 HIS A N 1
ATOM 2330 C CA . HIS A 1 299 ? -13.343 -23.470 9.386 1.00 30.91 299 HIS A CA 1
ATOM 2331 C C . HIS A 1 299 ? -12.224 -22.863 8.526 1.00 30.91 299 HIS A C 1
ATOM 2333 O O . HIS A 1 299 ? -11.312 -22.211 9.033 1.00 30.91 299 HIS A O 1
ATOM 2339 N N . PHE A 1 300 ? -12.225 -23.175 7.231 1.00 33.31 300 PHE A N 1
ATOM 2340 C CA . PHE A 1 300 ? -11.229 -22.676 6.295 1.00 33.31 300 PHE A CA 1
ATOM 2341 C C . PHE A 1 300 ? -11.449 -21.172 6.093 1.00 33.31 300 PHE A C 1
ATOM 2343 O O . PHE A 1 300 ? -12.389 -20.762 5.420 1.00 33.31 300 PHE A O 1
ATOM 2350 N N . ASP A 1 301 ? -10.557 -20.367 6.656 1.00 37.66 301 ASP A N 1
ATOM 2351 C CA . ASP A 1 301 ? -10.437 -18.916 6.467 1.00 37.66 301 ASP A CA 1
ATOM 2352 C C . ASP A 1 301 ? -9.829 -18.621 5.070 1.00 37.66 301 ASP A C 1
ATOM 2354 O O . ASP A 1 301 ? -8.676 -18.206 4.946 1.00 37.66 301 ASP A O 1
ATOM 2358 N N . LYS A 1 302 ? -10.518 -19.044 3.993 1.00 44.41 302 LYS A N 1
ATOM 2359 C CA . LYS A 1 302 ? -9.856 -19.438 2.729 1.00 44.41 302 LYS A CA 1
ATOM 2360 C C . LYS A 1 302 ? -9.690 -18.381 1.631 1.00 44.41 302 LYS A C 1
ATOM 2362 O O . LYS A 1 302 ? -8.846 -18.622 0.775 1.00 44.41 302 LYS A O 1
ATOM 2367 N N . ASP A 1 303 ? -10.381 -17.241 1.641 1.00 50.31 303 ASP A N 1
ATOM 2368 C CA . ASP A 1 303 ? -10.446 -16.406 0.420 1.00 50.31 303 ASP A CA 1
ATOM 2369 C C . ASP A 1 303 ? -9.720 -15.046 0.512 1.00 50.31 303 ASP A C 1
ATOM 2371 O O . ASP A 1 303 ? -8.968 -14.685 -0.394 1.00 50.31 303 ASP A O 1
ATOM 2375 N N . THR A 1 304 ? -9.778 -14.321 1.635 1.00 51.19 304 THR A N 1
ATOM 2376 C CA . THR A 1 304 ? -9.131 -12.990 1.761 1.00 51.19 304 THR A CA 1
ATOM 2377 C C . THR A 1 304 ? -7.594 -13.051 1.704 1.00 51.19 304 THR A C 1
ATOM 2379 O O . THR A 1 304 ? -6.916 -12.107 1.290 1.00 51.19 304 THR A O 1
ATOM 2382 N N . SER A 1 305 ? -7.018 -14.194 2.082 1.00 62.19 305 SER A N 1
ATOM 2383 C CA . SER A 1 305 ? -5.568 -14.401 2.157 1.00 62.19 305 SER A CA 1
ATOM 2384 C C . SER A 1 305 ? -4.877 -14.483 0.791 1.00 62.19 305 SER A C 1
ATOM 2386 O O . SER A 1 305 ? -3.668 -14.244 0.703 1.00 62.19 305 SER A O 1
ATOM 2388 N N . TYR A 1 306 ? -5.602 -14.853 -0.265 1.00 69.12 306 TYR A N 1
ATOM 2389 C CA . TYR A 1 306 ? -5.015 -15.052 -1.588 1.00 69.12 306 TYR A CA 1
ATOM 2390 C C . TYR A 1 306 ? -4.636 -13.713 -2.236 1.00 69.12 306 TYR A C 1
ATOM 2392 O O . TYR A 1 306 ? -3.519 -13.554 -2.733 1.00 69.12 306 TYR A O 1
ATOM 2400 N N . GLY A 1 307 ? -5.523 -12.717 -2.152 1.00 76.06 307 GLY A N 1
ATOM 2401 C CA . GLY A 1 307 ? -5.303 -11.388 -2.725 1.00 76.06 307 GLY A CA 1
ATOM 2402 C C . GLY A 1 307 ? -4.089 -10.669 -2.130 1.00 76.06 307 GLY A C 1
ATOM 2403 O O . GLY A 1 307 ? -3.210 -10.227 -2.872 1.00 76.06 307 GLY A O 1
ATOM 2404 N N . LEU A 1 308 ? -3.985 -10.607 -0.795 1.00 77.94 308 LEU A N 1
ATOM 2405 C CA . LEU A 1 308 ? -2.880 -9.915 -0.118 1.00 77.94 308 LEU A CA 1
ATOM 2406 C C . LEU A 1 308 ? -1.517 -10.534 -0.460 1.00 77.94 308 LEU A C 1
ATOM 2408 O O . LEU A 1 308 ? -0.550 -9.810 -0.683 1.00 77.94 308 LEU A O 1
ATOM 2412 N N . GLN A 1 309 ? -1.431 -11.864 -0.558 1.00 82.94 309 GLN A N 1
ATOM 2413 C CA . GLN A 1 309 ? -0.199 -12.542 -0.964 1.00 82.94 309 GLN A CA 1
ATOM 2414 C C . GLN A 1 309 ? 0.243 -12.117 -2.373 1.00 82.94 309 GLN A C 1
ATOM 2416 O O . GLN A 1 309 ? 1.424 -11.827 -2.591 1.00 82.94 309 GLN A O 1
ATOM 2421 N N . LYS A 1 310 ? -0.691 -12.051 -3.332 1.00 85.75 310 LYS A N 1
ATOM 2422 C CA . LYS A 1 310 ? -0.391 -11.602 -4.702 1.00 85.75 310 LYS A CA 1
ATOM 2423 C C . LYS A 1 310 ? 0.005 -10.131 -4.727 1.00 85.75 310 LYS A C 1
ATOM 2425 O O . LYS A 1 310 ? 0.952 -9.792 -5.434 1.00 85.75 310 LYS A O 1
ATOM 2430 N N . LEU A 1 311 ? -0.647 -9.298 -3.918 1.00 89.25 311 LEU A N 1
ATOM 2431 C CA . LEU A 1 311 ? -0.337 -7.878 -3.796 1.00 89.25 311 LEU A CA 1
ATOM 2432 C C . LEU A 1 311 ? 1.062 -7.646 -3.212 1.00 89.25 311 LEU A C 1
ATOM 2434 O O . LEU A 1 311 ? 1.827 -6.857 -3.756 1.00 89.25 311 LEU A O 1
ATOM 2438 N N . VAL A 1 312 ? 1.441 -8.388 -2.166 1.00 91.25 312 VAL A N 1
ATOM 2439 C CA . VAL A 1 312 ? 2.793 -8.352 -1.581 1.00 91.25 312 VAL A CA 1
ATOM 2440 C C . VAL A 1 312 ? 3.847 -8.739 -2.620 1.00 91.25 312 VAL A C 1
ATOM 2442 O O . VAL A 1 312 ? 4.867 -8.061 -2.742 1.00 91.25 312 VAL A O 1
ATOM 2445 N N . ARG A 1 313 ? 3.601 -9.792 -3.411 1.00 91.25 313 ARG A N 1
ATOM 2446 C CA . ARG A 1 313 ? 4.501 -10.174 -4.511 1.00 91.25 313 ARG A CA 1
ATOM 2447 C C . ARG A 1 313 ? 4.608 -9.085 -5.580 1.00 91.25 313 ARG A C 1
ATOM 2449 O O . ARG A 1 313 ? 5.717 -8.768 -6.000 1.00 91.25 313 ARG A O 1
ATOM 2456 N N . GLY A 1 314 ? 3.491 -8.474 -5.969 1.00 93.69 314 GLY A N 1
ATOM 2457 C CA . GLY A 1 314 ? 3.482 -7.332 -6.886 1.00 93.69 314 GLY A CA 1
ATOM 2458 C C . GLY A 1 314 ? 4.263 -6.135 -6.336 1.00 93.69 314 GLY A C 1
ATOM 2459 O O . GLY A 1 314 ? 5.057 -5.534 -7.056 1.00 93.69 314 GLY A O 1
ATOM 2460 N N . ALA A 1 315 ? 4.112 -5.837 -5.042 1.00 94.94 315 ALA A N 1
ATOM 2461 C CA . ALA A 1 315 ? 4.847 -4.780 -4.355 1.00 94.94 315 ALA A CA 1
ATOM 2462 C C . ALA A 1 315 ? 6.363 -5.049 -4.327 1.00 94.94 315 ALA A C 1
ATOM 2464 O O . ALA A 1 315 ? 7.142 -4.134 -4.568 1.00 94.94 315 ALA A O 1
ATOM 2465 N N . GLN A 1 316 ? 6.811 -6.291 -4.130 1.00 94.50 316 GLN A N 1
ATOM 2466 C CA . GLN A 1 316 ? 8.241 -6.638 -4.214 1.00 94.50 316 GLN A CA 1
ATOM 2467 C C . GLN A 1 316 ? 8.829 -6.324 -5.601 1.00 94.50 316 GLN A C 1
ATOM 2469 O O . GLN A 1 316 ? 9.884 -5.697 -5.713 1.00 94.50 316 GLN A O 1
ATOM 2474 N N . ILE A 1 317 ? 8.124 -6.702 -6.672 1.00 96.19 317 ILE A N 1
ATOM 2475 C CA . ILE A 1 317 ? 8.558 -6.432 -8.054 1.00 96.19 317 ILE A CA 1
ATOM 2476 C C . ILE A 1 317 ? 8.527 -4.924 -8.342 1.00 96.19 317 ILE A C 1
ATOM 2478 O O . ILE A 1 317 ? 9.447 -4.383 -8.963 1.00 96.19 317 ILE A O 1
ATOM 2482 N N . LEU A 1 318 ? 7.503 -4.218 -7.855 1.00 96.88 318 LEU A N 1
ATOM 2483 C CA . LEU A 1 318 ? 7.402 -2.764 -7.966 1.00 96.88 318 LEU A CA 1
ATOM 2484 C C . LEU A 1 318 ? 8.534 -2.053 -7.208 1.00 96.88 318 LEU A C 1
ATOM 2486 O O . LEU A 1 318 ? 9.091 -1.090 -7.726 1.00 96.88 318 LEU A O 1
ATOM 2490 N N . SER A 1 319 ? 8.926 -2.553 -6.035 1.00 95.62 319 SER A N 1
ATOM 2491 C CA . SER A 1 319 ? 10.068 -2.052 -5.261 1.00 95.62 319 SER A CA 1
ATOM 2492 C C . SER A 1 319 ? 11.378 -2.192 -6.045 1.00 95.62 319 SER A C 1
ATOM 2494 O O . SER A 1 319 ? 12.117 -1.214 -6.189 1.00 95.62 319 SER A O 1
ATOM 2496 N N . ASP A 1 320 ? 11.633 -3.360 -6.656 1.00 94.75 320 ASP A N 1
ATOM 2497 C CA . ASP A 1 320 ? 12.815 -3.568 -7.512 1.00 94.75 320 ASP A CA 1
ATOM 2498 C C . ASP A 1 320 ? 12.776 -2.661 -8.759 1.00 94.75 320 ASP A C 1
ATOM 2500 O O . ASP A 1 320 ? 13.799 -2.117 -9.179 1.00 94.75 320 ASP A O 1
ATOM 2504 N N . THR A 1 321 ? 11.578 -2.418 -9.302 1.00 96.31 321 THR A N 1
ATOM 2505 C CA . THR A 1 321 ? 11.351 -1.481 -10.417 1.00 96.31 321 THR A CA 1
ATOM 2506 C C . THR A 1 321 ? 11.654 -0.039 -10.024 1.00 96.31 321 THR A C 1
ATOM 2508 O O . THR A 1 321 ? 12.329 0.677 -10.762 1.00 96.31 321 THR A O 1
ATOM 2511 N N . ASN A 1 322 ? 11.192 0.398 -8.855 1.00 95.50 322 ASN A N 1
ATOM 2512 C CA . ASN A 1 322 ? 11.469 1.732 -8.339 1.00 95.50 322 ASN A CA 1
ATOM 2513 C C . ASN A 1 322 ? 12.971 1.907 -8.064 1.00 95.50 322 ASN A C 1
ATOM 2515 O O . ASN A 1 322 ? 13.560 2.923 -8.425 1.00 95.50 322 ASN A O 1
ATOM 2519 N N . ARG A 1 323 ? 13.638 0.875 -7.529 1.00 93.19 323 ARG A N 1
ATOM 2520 C CA . ARG A 1 323 ? 15.097 0.866 -7.374 1.00 93.19 323 ARG A CA 1
ATOM 2521 C C . ARG A 1 323 ? 15.808 1.027 -8.716 1.00 93.19 323 ARG A C 1
ATOM 2523 O O . ARG A 1 323 ? 16.670 1.893 -8.817 1.00 93.19 323 ARG A O 1
ATOM 2530 N N . TYR A 1 324 ? 15.420 0.255 -9.733 1.00 93.62 324 TYR A N 1
ATOM 2531 C CA . TYR A 1 324 ? 15.929 0.402 -11.101 1.00 93.62 324 TYR A CA 1
ATOM 2532 C C . TYR A 1 324 ? 15.802 1.852 -11.603 1.00 93.62 324 TYR A C 1
ATOM 2534 O O . TYR A 1 324 ? 16.762 2.413 -12.125 1.00 93.62 324 TYR A O 1
ATOM 2542 N N . LEU A 1 325 ? 14.653 2.497 -11.389 1.00 92.50 325 LEU A N 1
ATOM 2543 C CA . LEU A 1 325 ? 14.437 3.884 -11.811 1.00 92.50 325 LEU A CA 1
ATOM 2544 C C . LEU A 1 325 ? 15.331 4.902 -11.093 1.00 92.50 325 LEU A C 1
ATOM 2546 O O . LEU A 1 325 ? 15.701 5.909 -11.694 1.00 92.50 325 LEU A O 1
ATOM 2550 N N . LEU A 1 326 ? 15.657 4.661 -9.823 1.00 92.12 326 LEU A N 1
ATOM 2551 C CA . LEU A 1 326 ? 16.394 5.611 -8.990 1.00 92.12 326 LEU A CA 1
ATOM 2552 C C . LEU A 1 326 ? 17.911 5.541 -9.176 1.00 92.12 326 LEU A C 1
ATOM 2554 O O . LEU A 1 326 ? 18.576 6.571 -9.077 1.00 92.12 326 LEU A O 1
ATOM 2558 N N . ILE A 1 327 ? 18.468 4.345 -9.393 1.00 88.12 327 ILE A N 1
ATOM 2559 C CA . ILE A 1 327 ? 19.926 4.136 -9.313 1.00 88.12 327 ILE A CA 1
ATOM 2560 C C . ILE A 1 327 ? 20.578 3.767 -10.645 1.00 88.12 327 ILE A C 1
ATOM 2562 O O . ILE A 1 327 ? 21.804 3.807 -10.748 1.00 88.12 327 ILE A O 1
ATOM 2566 N N . THR A 1 328 ? 19.801 3.370 -11.652 1.00 83.00 328 THR A N 1
ATOM 2567 C CA . THR A 1 328 ? 20.344 2.729 -12.848 1.00 83.00 328 THR A CA 1
ATOM 2568 C C . THR A 1 328 ? 20.313 3.658 -14.060 1.00 83.00 328 THR A C 1
ATOM 2570 O O . THR A 1 328 ? 19.254 4.127 -14.472 1.00 83.00 328 THR A O 1
ATOM 2573 N N . ASP A 1 329 ? 21.469 3.868 -14.701 1.00 81.00 329 ASP A N 1
ATOM 2574 C CA . ASP A 1 329 ? 21.518 4.509 -16.022 1.00 81.00 329 ASP A CA 1
ATOM 2575 C C . ASP A 1 329 ? 20.929 3.548 -17.070 1.00 81.00 329 ASP A C 1
ATOM 2577 O O . ASP A 1 329 ? 21.510 2.483 -17.313 1.00 81.00 329 ASP A O 1
ATOM 2581 N N . PRO A 1 330 ? 19.811 3.907 -17.730 1.00 77.94 330 PRO A N 1
ATOM 2582 C CA . PRO A 1 330 ? 19.072 3.003 -18.606 1.00 77.94 330 PRO A CA 1
ATOM 2583 C C . PRO A 1 330 ? 19.862 2.518 -19.828 1.00 77.94 330 PRO A C 1
ATOM 2585 O O . PRO A 1 330 ? 19.468 1.511 -20.428 1.00 77.94 330 PRO A O 1
ATOM 2588 N N . THR A 1 331 ? 20.944 3.210 -20.197 1.00 76.44 331 THR A N 1
ATOM 2589 C CA . THR A 1 331 ? 21.777 2.904 -21.370 1.00 76.44 331 THR A CA 1
ATOM 2590 C C . THR A 1 331 ? 22.841 1.836 -21.113 1.00 76.44 331 THR A C 1
ATOM 2592 O O . THR A 1 331 ? 23.441 1.326 -22.059 1.00 76.44 331 THR A O 1
ATOM 2595 N N . THR A 1 332 ? 23.060 1.465 -19.851 1.00 82.88 332 THR A N 1
ATOM 2596 C CA . THR A 1 332 ? 24.098 0.504 -19.459 1.00 82.88 332 THR A CA 1
ATOM 2597 C C . THR A 1 332 ? 23.667 -0.952 -19.670 1.00 82.88 332 THR A C 1
ATOM 2599 O O . THR A 1 332 ? 22.480 -1.288 -19.683 1.00 82.88 332 THR A O 1
ATOM 2602 N N . GLN A 1 333 ? 24.645 -1.851 -19.811 1.00 82.56 333 GLN A N 1
ATOM 2603 C CA . GLN A 1 333 ? 24.387 -3.293 -19.915 1.00 82.56 333 GLN A CA 1
ATOM 2604 C C . GLN A 1 333 ? 23.790 -3.862 -18.617 1.00 82.56 333 GLN A C 1
ATOM 2606 O O . GLN A 1 333 ? 22.913 -4.726 -18.665 1.00 82.56 333 GLN A O 1
ATOM 2611 N N . ASP A 1 334 ? 24.204 -3.337 -17.464 1.00 84.06 334 ASP A N 1
ATOM 2612 C CA . ASP A 1 334 ? 23.660 -3.731 -16.161 1.00 84.06 334 ASP A CA 1
ATOM 2613 C C . ASP A 1 334 ? 22.174 -3.366 -16.052 1.00 84.06 334 ASP A C 1
ATOM 2615 O O . ASP A 1 334 ? 21.364 -4.170 -15.589 1.00 84.06 334 ASP A O 1
ATOM 2619 N N . ALA A 1 335 ? 21.779 -2.208 -16.593 1.00 85.19 335 ALA A N 1
ATOM 2620 C CA . ALA A 1 335 ? 20.379 -1.807 -16.698 1.00 85.19 335 ALA A CA 1
ATOM 2621 C C . ALA A 1 335 ? 19.547 -2.753 -17.552 1.00 85.19 335 ALA A C 1
ATOM 2623 O O . ALA A 1 335 ? 18.398 -3.045 -17.222 1.00 85.19 335 ALA A O 1
ATOM 2624 N N . TYR A 1 336 ? 20.119 -3.243 -18.651 1.00 85.75 336 TYR A N 1
ATOM 2625 C CA . TYR A 1 336 ? 19.466 -4.242 -19.481 1.00 85.75 336 TYR A CA 1
ATOM 2626 C C . TYR A 1 336 ? 19.224 -5.540 -18.700 1.00 85.75 336 TYR A C 1
ATOM 2628 O O . TYR A 1 336 ? 18.106 -6.057 -18.710 1.00 85.75 336 TYR A O 1
ATOM 2636 N N . GLY A 1 337 ? 20.238 -6.028 -17.975 1.00 89.88 337 GLY A N 1
ATOM 2637 C CA . GLY A 1 337 ? 20.114 -7.208 -17.116 1.00 89.88 337 GLY A CA 1
ATOM 2638 C C . GLY A 1 337 ? 19.059 -7.032 -16.020 1.00 89.88 337 GLY A C 1
ATOM 2639 O O . GLY A 1 337 ? 18.212 -7.907 -15.833 1.00 89.88 337 GLY A O 1
ATOM 2640 N N . HIS A 1 338 ? 19.051 -5.877 -15.349 1.00 92.06 338 HIS A N 1
ATOM 2641 C CA . HIS A 1 338 ? 18.082 -5.558 -14.297 1.00 92.06 338 HIS A CA 1
ATOM 2642 C C . HIS A 1 338 ? 16.649 -5.483 -14.839 1.00 92.06 338 HIS A C 1
ATOM 2644 O O . HIS A 1 338 ? 15.764 -6.147 -14.302 1.00 92.06 338 HIS A O 1
ATOM 2650 N N . ARG A 1 339 ? 16.420 -4.782 -15.961 1.00 91.56 339 ARG A N 1
ATOM 2651 C CA . ARG A 1 339 ? 15.107 -4.755 -16.634 1.00 91.56 339 ARG A CA 1
ATOM 2652 C C . ARG A 1 339 ? 14.634 -6.148 -17.034 1.00 91.56 339 ARG A C 1
ATOM 2654 O O . ARG A 1 339 ? 13.463 -6.468 -16.852 1.00 91.56 339 ARG A O 1
ATOM 2661 N N . HIS A 1 340 ? 15.525 -6.967 -17.596 1.00 92.31 340 HIS A N 1
ATOM 2662 C CA . HIS A 1 340 ? 15.185 -8.325 -18.012 1.00 92.31 340 HIS A CA 1
ATOM 2663 C C . HIS A 1 340 ? 14.777 -9.189 -16.815 1.00 92.31 340 HIS A C 1
ATOM 2665 O O . HIS A 1 340 ? 13.789 -9.915 -16.902 1.00 92.31 340 HIS A O 1
ATOM 2671 N N . LYS A 1 341 ? 15.496 -9.082 -15.690 1.00 95.06 341 LYS A N 1
ATOM 2672 C CA . LYS A 1 341 ? 15.137 -9.757 -14.437 1.00 95.06 341 LYS A CA 1
ATOM 2673 C C . LYS A 1 341 ? 13.746 -9.332 -13.957 1.00 95.06 341 LYS A C 1
ATOM 2675 O O . LYS A 1 341 ? 12.899 -10.193 -13.759 1.00 95.06 341 LYS A O 1
ATOM 2680 N N . ILE A 1 342 ? 13.485 -8.026 -13.852 1.00 96.19 342 ILE A N 1
ATOM 2681 C CA . ILE A 1 342 ? 12.178 -7.518 -13.403 1.00 96.19 342 ILE A CA 1
ATOM 2682 C C . ILE A 1 342 ? 11.060 -8.014 -14.327 1.00 96.19 342 ILE A C 1
ATOM 2684 O O . ILE A 1 342 ? 10.030 -8.476 -13.851 1.00 96.19 342 ILE A O 1
ATOM 2688 N N . ARG A 1 343 ? 11.262 -7.961 -15.650 1.00 94.56 343 ARG A N 1
ATOM 2689 C CA . ARG A 1 343 ? 10.282 -8.457 -16.627 1.00 94.56 343 ARG A CA 1
ATOM 2690 C C . ARG A 1 343 ? 10.008 -9.950 -16.455 1.00 94.56 343 ARG A C 1
ATOM 2692 O O . ARG A 1 343 ? 8.854 -10.360 -16.494 1.00 94.56 343 ARG A O 1
ATOM 2699 N N . HIS A 1 344 ? 11.052 -10.747 -16.248 1.00 94.81 344 HIS A N 1
ATOM 2700 C CA . HIS A 1 344 ? 10.915 -12.177 -15.996 1.00 94.81 344 HIS A CA 1
ATOM 2701 C C . HIS A 1 344 ? 10.093 -12.453 -14.730 1.00 94.81 344 HIS A C 1
ATOM 2703 O O . HIS A 1 344 ? 9.130 -13.217 -14.786 1.00 94.81 344 HIS A O 1
ATOM 2709 N N . ASP A 1 345 ? 10.425 -11.788 -13.622 1.00 94.94 345 ASP A N 1
ATOM 2710 C CA . ASP A 1 345 ? 9.711 -11.930 -12.350 1.00 94.94 345 ASP A CA 1
ATOM 2711 C C . ASP A 1 345 ? 8.242 -11.486 -12.486 1.00 94.94 345 ASP A C 1
ATOM 2713 O O . ASP A 1 345 ? 7.332 -12.140 -11.970 1.00 94.94 345 ASP A O 1
ATOM 2717 N N . LEU A 1 346 ? 7.995 -10.418 -13.250 1.00 95.00 346 LEU A N 1
ATOM 2718 C CA . LEU A 1 346 ? 6.663 -9.898 -13.546 1.00 95.00 346 LEU A CA 1
ATOM 2719 C C . LEU A 1 346 ? 5.815 -10.870 -14.375 1.00 95.00 346 LEU A C 1
ATOM 2721 O O . LEU A 1 346 ? 4.637 -11.063 -14.074 1.00 95.00 346 LEU A O 1
ATOM 2725 N N . ASP A 1 347 ? 6.399 -11.499 -15.395 1.00 91.81 347 ASP A N 1
ATOM 2726 C CA . ASP A 1 347 ? 5.705 -12.481 -16.231 1.00 91.81 347 ASP A CA 1
ATOM 2727 C C . ASP A 1 347 ? 5.399 -13.769 -15.446 1.00 91.81 347 ASP A C 1
ATOM 2729 O O . ASP A 1 347 ? 4.315 -14.341 -15.595 1.00 91.81 347 ASP A O 1
ATOM 2733 N N . LEU A 1 348 ? 6.306 -14.201 -14.558 1.00 91.88 348 LEU A N 1
ATOM 2734 C CA . LEU A 1 348 ? 6.057 -15.315 -13.638 1.00 91.88 348 LEU A CA 1
ATOM 2735 C C . LEU A 1 348 ? 4.907 -15.006 -12.672 1.00 91.88 348 LEU A C 1
ATOM 2737 O O . LEU A 1 348 ? 4.011 -15.834 -12.501 1.00 91.88 348 LEU A O 1
ATOM 2741 N N . TRP A 1 349 ? 4.904 -13.813 -12.077 1.00 92.00 349 TRP A N 1
ATOM 2742 C CA . TRP A 1 349 ? 3.835 -13.367 -11.185 1.00 92.00 349 TRP A CA 1
ATOM 2743 C C . TRP A 1 349 ? 2.485 -13.253 -11.906 1.00 92.00 349 TRP A C 1
ATOM 2745 O O . TRP A 1 349 ? 1.471 -13.732 -11.399 1.00 92.00 349 TRP A O 1
ATOM 2755 N N . ALA A 1 350 ? 2.456 -12.713 -13.127 1.00 89.00 350 ALA A N 1
ATOM 2756 C CA . ALA A 1 350 ? 1.234 -12.628 -13.927 1.00 89.00 350 ALA A CA 1
ATOM 2757 C C . ALA A 1 350 ? 0.675 -14.012 -14.299 1.00 89.00 350 ALA A C 1
ATOM 2759 O O . ALA A 1 350 ? -0.536 -14.240 -14.219 1.00 89.00 350 ALA A O 1
ATOM 2760 N N . ALA A 1 351 ? 1.546 -14.961 -14.657 1.00 87.50 351 ALA A N 1
ATOM 2761 C CA . ALA A 1 351 ? 1.143 -16.340 -14.922 1.00 87.50 351 ALA A CA 1
ATOM 2762 C C . ALA A 1 351 ? 0.565 -17.025 -13.671 1.00 87.50 351 ALA A C 1
ATOM 2764 O O . ALA A 1 351 ? -0.378 -17.808 -13.777 1.00 87.50 351 ALA A O 1
ATOM 2765 N N . ASP A 1 352 ? 1.108 -16.719 -12.494 1.00 83.50 352 ASP A N 1
ATOM 2766 C CA . ASP A 1 352 ? 0.643 -17.223 -11.201 1.00 83.50 352 ASP A CA 1
ATOM 2767 C C . ASP A 1 352 ? -0.704 -16.607 -10.763 1.00 83.50 352 ASP A C 1
ATOM 2769 O O . ASP A 1 352 ? -1.519 -17.277 -10.130 1.00 83.50 352 ASP A O 1
ATOM 2773 N N . ILE A 1 353 ? -1.004 -15.362 -11.147 1.00 79.94 353 ILE A N 1
ATOM 2774 C CA . ILE A 1 353 ? -2.346 -14.775 -10.976 1.00 79.94 353 ILE A CA 1
ATOM 2775 C C . ILE A 1 353 ? -3.358 -15.459 -11.910 1.00 79.94 353 ILE A C 1
ATOM 2777 O O . ILE A 1 353 ? -4.464 -15.792 -11.485 1.00 79.94 353 ILE A O 1
ATOM 2781 N N . GLY A 1 354 ? -2.979 -15.710 -13.170 1.00 68.81 354 GLY A N 1
ATOM 2782 C CA . GLY A 1 354 ? -3.862 -16.282 -14.195 1.00 68.81 354 GLY A CA 1
ATOM 2783 C C . GLY A 1 354 ? -4.180 -17.778 -14.046 1.00 68.81 354 GLY A C 1
ATOM 2784 O O . GLY A 1 354 ? -5.112 -18.262 -14.683 1.00 68.81 354 GLY A O 1
ATOM 2785 N N . ARG A 1 355 ? -3.436 -18.525 -13.220 1.00 64.25 355 ARG A N 1
ATOM 2786 C CA . ARG A 1 355 ? -3.618 -19.977 -13.001 1.00 64.25 355 ARG A CA 1
ATOM 2787 C C . ARG A 1 355 ? -4.655 -20.344 -11.937 1.00 64.25 355 ARG A C 1
ATOM 2789 O O . ARG A 1 355 ? -4.780 -21.526 -11.624 1.00 64.25 355 ARG A O 1
ATOM 2796 N N . ASN A 1 356 ? -5.381 -19.381 -11.370 1.00 59.81 356 ASN A N 1
ATOM 2797 C CA . ASN A 1 356 ? -6.338 -19.672 -10.306 1.00 59.81 356 ASN A CA 1
ATOM 2798 C C . ASN A 1 356 ? -7.470 -20.604 -10.825 1.00 59.81 356 ASN A C 1
ATOM 2800 O O . ASN A 1 356 ? -8.193 -20.231 -11.751 1.00 59.81 356 ASN A O 1
ATOM 2804 N N . PRO A 1 357 ? -7.634 -21.828 -10.282 1.00 49.66 357 PRO A N 1
ATOM 2805 C CA . PRO A 1 357 ? -8.590 -22.814 -10.797 1.00 49.66 357 PRO A CA 1
ATOM 2806 C C . PRO A 1 357 ? -10.068 -22.421 -10.621 1.00 49.66 357 PRO A C 1
ATOM 2808 O O . PRO A 1 357 ? -10.918 -22.961 -11.324 1.00 49.66 357 PRO A O 1
ATOM 2811 N N . ASN A 1 358 ? -10.381 -21.454 -9.751 1.00 51.34 358 ASN A N 1
ATOM 2812 C CA . ASN A 1 358 ? -11.753 -20.980 -9.504 1.00 51.34 358 ASN A CA 1
ATOM 2813 C C . ASN A 1 358 ? -12.190 -19.840 -10.448 1.00 51.34 358 ASN A C 1
ATOM 2815 O O . ASN A 1 358 ? -13.312 -19.349 -10.382 1.00 51.34 358 ASN A O 1
ATOM 2819 N N . TYR A 1 359 ? -11.296 -19.408 -11.336 1.00 53.41 359 TYR A N 1
ATOM 2820 C CA . TYR A 1 359 ? -11.370 -18.134 -12.044 1.00 53.41 359 TYR A CA 1
ATOM 2821 C C . TYR A 1 359 ? -12.110 -18.078 -13.400 1.00 53.41 359 TYR A C 1
ATOM 2823 O O . TYR A 1 359 ? -12.284 -16.964 -13.893 1.00 53.41 359 TYR A O 1
ATOM 2831 N N . PRO A 1 360 ? -12.567 -19.166 -14.065 1.00 46.00 360 PRO A N 1
ATOM 2832 C CA . PRO A 1 360 ? -13.137 -18.975 -15.401 1.00 46.00 360 PRO A CA 1
ATOM 2833 C C . PRO A 1 360 ? -14.528 -18.316 -15.443 1.00 46.00 360 PRO A C 1
ATOM 2835 O O . PRO A 1 360 ? -14.892 -17.812 -16.504 1.00 46.00 360 PRO A O 1
ATOM 2838 N N . HIS A 1 361 ? -15.330 -18.326 -14.362 1.00 40.81 361 HIS A N 1
ATOM 2839 C CA . HIS A 1 361 ? -16.783 -18.080 -14.496 1.00 40.81 361 HIS A CA 1
ATOM 2840 C C . HIS A 1 361 ? -17.503 -17.267 -13.407 1.00 40.81 361 HIS A C 1
ATOM 2842 O O . HIS A 1 361 ? -18.717 -17.100 -13.523 1.00 40.81 361 HIS A O 1
ATOM 2848 N N . GLN A 1 362 ? -16.834 -16.729 -12.387 1.00 44.94 362 GLN A N 1
ATOM 2849 C CA . GLN A 1 362 ? -17.513 -15.848 -11.428 1.00 44.94 362 GLN A CA 1
ATOM 2850 C C . GLN A 1 362 ? -17.295 -14.382 -11.802 1.00 44.94 362 GLN A C 1
ATOM 2852 O O . GLN A 1 362 ? -16.164 -13.910 -11.887 1.00 44.94 362 GLN A O 1
ATOM 2857 N N . LEU A 1 363 ? -18.404 -13.684 -12.060 1.00 47.72 363 LEU A N 1
ATOM 2858 C CA . LEU A 1 363 ? -18.478 -12.228 -12.002 1.00 47.72 363 LEU A CA 1
ATOM 2859 C C . LEU A 1 363 ? -17.908 -11.819 -10.642 1.00 47.72 363 LEU A C 1
ATOM 2861 O O . LEU A 1 363 ? -18.475 -12.146 -9.603 1.00 47.72 363 LEU A O 1
ATOM 2865 N N . LEU A 1 364 ? -16.716 -11.237 -10.671 1.00 55.78 364 LEU A N 1
ATOM 2866 C CA . LEU A 1 364 ? -15.970 -10.846 -9.489 1.00 55.78 364 LEU A CA 1
ATOM 2867 C C . LEU A 1 364 ? -16.623 -9.580 -8.920 1.00 55.78 364 LEU A C 1
ATOM 2869 O O . LEU A 1 364 ? -16.202 -8.473 -9.234 1.00 55.78 364 LEU A O 1
ATOM 2873 N N . ASP A 1 365 ? -17.663 -9.757 -8.109 1.00 62.44 365 ASP A N 1
ATOM 2874 C CA . ASP A 1 365 ? -18.181 -8.718 -7.222 1.00 62.44 365 ASP A CA 1
ATOM 2875 C C . ASP A 1 365 ? -17.539 -8.898 -5.837 1.00 62.44 365 ASP A C 1
ATOM 2877 O O . ASP A 1 365 ? -17.541 -9.999 -5.283 1.00 62.44 365 ASP A O 1
ATOM 2881 N N . GLY A 1 366 ? -16.978 -7.824 -5.267 1.00 72.94 366 GLY A N 1
ATOM 2882 C CA . GLY A 1 366 ? -16.479 -7.803 -3.885 1.00 72.94 366 GLY A CA 1
ATOM 2883 C C . GLY A 1 366 ? -14.996 -7.428 -3.706 1.00 72.94 366 GLY A C 1
ATOM 2884 O O . GLY A 1 366 ? -14.315 -7.055 -4.659 1.00 72.94 366 GLY A O 1
ATOM 2885 N N . PRO A 1 367 ? -14.469 -7.500 -2.469 1.00 72.00 367 PRO A N 1
ATOM 2886 C CA . PRO A 1 367 ? -13.118 -7.040 -2.129 1.00 72.00 367 PRO A CA 1
ATOM 2887 C C . PRO A 1 367 ? -12.004 -7.801 -2.860 1.00 72.00 367 PRO A C 1
ATOM 2889 O O . PRO A 1 367 ? -11.028 -7.193 -3.292 1.00 72.00 367 PRO A O 1
ATOM 2892 N N . GLU A 1 368 ? -12.154 -9.110 -3.078 1.00 75.00 368 GLU A N 1
ATOM 2893 C CA . GLU A 1 368 ? -11.150 -9.908 -3.797 1.00 75.00 368 GLU A CA 1
ATOM 2894 C C . GLU A 1 368 ? -11.004 -9.456 -5.261 1.00 75.00 368 GLU A C 1
ATOM 2896 O O . GLU A 1 368 ? -9.888 -9.344 -5.776 1.00 75.00 368 GLU A O 1
ATOM 2901 N N . ALA A 1 369 ? -12.123 -9.109 -5.906 1.00 79.44 369 ALA A N 1
ATOM 2902 C CA . ALA A 1 369 ? -12.151 -8.525 -7.243 1.00 79.44 369 ALA A CA 1
ATOM 2903 C C . ALA A 1 369 ? -11.292 -7.263 -7.328 1.00 79.44 369 ALA A C 1
ATOM 2905 O O . ALA A 1 369 ? -10.499 -7.111 -8.258 1.00 79.44 369 ALA A O 1
ATOM 2906 N N . ASN A 1 370 ? -11.419 -6.393 -6.323 1.00 83.50 370 ASN A N 1
ATOM 2907 C CA . ASN A 1 370 ? -10.699 -5.128 -6.257 1.00 83.50 370 ASN A CA 1
ATOM 2908 C C . ASN A 1 370 ? -9.194 -5.351 -6.097 1.00 83.50 370 ASN A C 1
ATOM 2910 O O . ASN A 1 370 ? -8.413 -4.731 -6.813 1.00 83.50 370 ASN A O 1
ATOM 2914 N N . VAL A 1 371 ? -8.778 -6.290 -5.240 1.00 84.50 371 VAL A N 1
ATOM 2915 C CA . VAL A 1 371 ? -7.354 -6.636 -5.074 1.00 84.50 371 VAL A CA 1
ATOM 2916 C C . VAL A 1 371 ? -6.766 -7.198 -6.371 1.00 84.50 371 VAL A C 1
ATOM 2918 O O . VAL A 1 371 ? -5.631 -6.895 -6.744 1.00 84.50 371 VAL A O 1
ATOM 2921 N N . LEU A 1 372 ? -7.529 -8.017 -7.094 1.00 84.00 372 LEU A N 1
ATOM 2922 C CA . LEU A 1 372 ? -7.100 -8.586 -8.372 1.00 84.00 372 LEU A CA 1
ATOM 2923 C C . LEU A 1 372 ? -7.040 -7.528 -9.478 1.00 84.00 372 LEU A C 1
ATOM 2925 O O . LEU A 1 372 ? -6.102 -7.542 -10.279 1.00 84.00 372 LEU A O 1
ATOM 2929 N N . LEU A 1 373 ? -8.003 -6.605 -9.513 1.00 86.81 373 LEU A N 1
ATOM 2930 C CA . LEU A 1 373 ? -7.975 -5.435 -10.385 1.00 86.81 373 LEU A CA 1
ATOM 2931 C C . LEU A 1 373 ? -6.737 -4.582 -10.092 1.00 86.81 373 LEU A C 1
ATOM 2933 O O . LEU A 1 373 ? -5.992 -4.253 -11.013 1.00 86.81 373 LEU A O 1
ATOM 2937 N N . GLU A 1 374 ? -6.455 -4.313 -8.818 1.00 88.56 374 GLU A N 1
ATOM 2938 C CA . GLU A 1 374 ? -5.263 -3.591 -8.378 1.00 88.56 374 GLU A CA 1
ATOM 2939 C C . GLU A 1 374 ? -3.977 -4.305 -8.821 1.00 88.56 374 GLU A C 1
ATOM 2941 O O . GLU A 1 374 ? -3.090 -3.676 -9.398 1.00 88.56 374 GLU A O 1
ATOM 2946 N N . CYS A 1 375 ? -3.895 -5.633 -8.682 1.00 90.81 375 CYS A N 1
ATOM 2947 C CA . CYS A 1 375 ? -2.766 -6.415 -9.196 1.00 90.81 375 CYS A CA 1
ATOM 2948 C C . CYS A 1 375 ? -2.596 -6.271 -10.720 1.00 90.81 375 CYS A C 1
ATOM 2950 O O . CYS A 1 375 ? -1.469 -6.139 -11.202 1.00 90.81 375 CYS A O 1
ATOM 2952 N N . ARG A 1 376 ? -3.687 -6.260 -11.499 1.00 90.44 376 ARG A N 1
ATOM 2953 C CA . ARG A 1 376 ? -3.623 -6.033 -12.957 1.00 90.44 376 ARG A CA 1
ATOM 2954 C C . ARG A 1 376 ? -3.143 -4.622 -13.283 1.00 90.44 376 ARG A C 1
ATOM 2956 O O . ARG A 1 376 ? -2.287 -4.458 -14.151 1.00 90.44 376 ARG A O 1
ATOM 2963 N N . VAL A 1 377 ? -3.633 -3.612 -12.566 1.00 93.06 377 VAL A N 1
ATOM 2964 C CA . VAL A 1 377 ? -3.165 -2.229 -12.720 1.00 93.06 377 VAL A CA 1
ATOM 2965 C C . VAL A 1 377 ? -1.669 -2.134 -12.405 1.00 93.06 377 VAL A C 1
ATOM 2967 O O . VAL A 1 377 ? -0.922 -1.570 -13.204 1.00 93.06 377 VAL A O 1
ATOM 2970 N N . ILE A 1 378 ? -1.198 -2.755 -11.317 1.00 94.88 378 ILE A N 1
ATOM 2971 C CA . ILE A 1 378 ? 0.227 -2.812 -10.945 1.00 94.88 378 ILE A CA 1
ATOM 2972 C C . ILE A 1 378 ? 1.058 -3.500 -12.033 1.00 94.88 378 ILE A C 1
ATOM 2974 O O . ILE A 1 378 ? 2.129 -3.005 -12.383 1.00 94.88 378 ILE A O 1
ATOM 2978 N N . TYR A 1 379 ? 0.567 -4.596 -12.616 1.00 95.31 379 TYR A N 1
ATOM 2979 C CA . TYR A 1 379 ? 1.241 -5.279 -13.722 1.00 95.31 379 TYR A CA 1
ATOM 2980 C C . TYR A 1 379 ? 1.506 -4.333 -14.898 1.00 95.31 379 TYR A C 1
ATOM 2982 O O . TYR A 1 379 ? 2.643 -4.200 -15.359 1.00 95.31 379 TYR A O 1
ATOM 2990 N N . HIS A 1 380 ? 0.471 -3.633 -15.365 1.00 95.38 380 HIS A N 1
ATOM 2991 C CA . HIS A 1 380 ? 0.627 -2.683 -16.461 1.00 95.38 380 HIS A CA 1
ATOM 2992 C C . HIS A 1 380 ? 1.465 -1.461 -16.052 1.00 95.38 380 HIS A C 1
ATOM 2994 O O . HIS A 1 380 ? 2.283 -0.995 -16.849 1.00 95.38 380 HIS A O 1
ATOM 3000 N N . LEU A 1 381 ? 1.339 -0.987 -14.808 1.00 96.38 381 LEU A N 1
ATOM 3001 C CA . LEU A 1 381 ? 2.136 0.115 -14.267 1.00 96.38 381 LEU A CA 1
ATOM 3002 C C . LEU A 1 381 ? 3.633 -0.209 -14.287 1.00 96.38 381 LEU A C 1
ATOM 3004 O O . LEU A 1 381 ? 4.419 0.613 -14.756 1.00 96.38 381 LEU A O 1
ATOM 3008 N N . ILE A 1 382 ? 4.037 -1.401 -13.839 1.00 96.94 382 ILE A N 1
ATOM 3009 C CA . ILE A 1 382 ? 5.445 -1.824 -13.847 1.00 96.94 382 ILE A CA 1
ATOM 3010 C C . ILE A 1 382 ? 5.996 -1.818 -15.277 1.00 96.94 382 ILE A C 1
ATOM 3012 O O . ILE A 1 382 ? 7.093 -1.308 -15.511 1.00 96.94 382 ILE A O 1
ATOM 3016 N N . TYR A 1 383 ? 5.224 -2.298 -16.257 1.00 95.19 383 TYR A N 1
ATOM 3017 C CA . TYR A 1 383 ? 5.615 -2.224 -17.666 1.00 95.19 383 TYR A CA 1
ATOM 3018 C C . TYR A 1 383 ? 5.822 -0.783 -18.149 1.00 95.19 383 TYR A C 1
ATOM 3020 O O . TYR A 1 383 ? 6.808 -0.511 -18.838 1.00 95.19 383 TYR A O 1
ATOM 3028 N N . CYS A 1 384 ? 4.941 0.148 -17.779 1.00 94.75 384 CYS A N 1
ATOM 3029 C CA . CYS A 1 384 ? 5.109 1.566 -18.100 1.00 94.75 384 CYS A CA 1
ATOM 3030 C C . CYS A 1 384 ? 6.370 2.151 -17.444 1.00 94.75 384 CYS A C 1
ATOM 3032 O O . CYS A 1 384 ? 7.159 2.829 -18.104 1.00 94.75 384 CYS A O 1
ATOM 3034 N N . LEU A 1 385 ? 6.592 1.851 -16.162 1.00 94.44 385 LEU A N 1
ATOM 3035 C CA . LEU A 1 385 ? 7.735 2.334 -15.390 1.00 94.44 385 LEU A CA 1
ATOM 3036 C C . LEU A 1 385 ? 9.066 1.819 -15.950 1.00 94.44 385 LEU A C 1
ATOM 3038 O O . LEU A 1 385 ? 9.971 2.618 -16.174 1.00 94.44 385 LEU A O 1
ATOM 3042 N N . LEU A 1 386 ? 9.173 0.529 -16.278 1.00 92.56 386 LEU A N 1
ATOM 3043 C CA . LEU A 1 386 ? 10.388 -0.066 -16.854 1.00 92.56 386 LEU A CA 1
ATOM 3044 C C . LEU A 1 386 ? 10.866 0.642 -18.129 1.00 92.56 386 LEU A C 1
ATOM 3046 O O . LEU A 1 386 ? 12.072 0.773 -18.359 1.00 92.56 386 LEU A O 1
ATOM 3050 N N . HIS A 1 387 ? 9.922 1.096 -18.953 1.00 89.88 387 HIS A N 1
ATOM 3051 C CA . HIS A 1 387 ? 10.207 1.723 -20.240 1.00 89.88 387 HIS A CA 1
ATOM 3052 C C . HIS A 1 387 ? 10.301 3.251 -20.162 1.00 89.88 387 HIS A C 1
ATOM 3054 O O . HIS A 1 387 ? 10.872 3.851 -21.070 1.00 89.88 387 HIS A O 1
ATOM 3060 N N . ARG A 1 388 ? 9.822 3.887 -19.081 1.00 89.31 388 ARG A N 1
ATOM 3061 C CA . ARG A 1 388 ? 9.825 5.351 -18.900 1.00 89.31 388 ARG A CA 1
ATOM 3062 C C . ARG A 1 388 ? 11.185 6.010 -19.191 1.00 89.31 388 ARG A C 1
ATOM 3064 O O . ARG A 1 388 ? 11.182 6.997 -19.925 1.00 89.31 388 ARG A O 1
ATOM 3071 N N . PRO A 1 389 ? 12.339 5.496 -18.717 1.00 86.81 389 PRO A N 1
ATOM 3072 C CA . PRO A 1 389 ? 13.641 6.110 -19.005 1.00 86.81 389 PRO A CA 1
ATOM 3073 C C . PRO A 1 389 ? 14.074 6.021 -20.477 1.00 86.81 389 PRO A C 1
ATOM 3075 O O . PRO A 1 389 ? 14.948 6.769 -20.906 1.00 86.81 389 PRO A O 1
ATOM 3078 N N . LEU A 1 390 ? 13.495 5.089 -21.240 1.00 83.25 390 LEU A N 1
ATOM 3079 C CA . LEU A 1 390 ? 13.794 4.859 -22.656 1.00 83.25 390 LEU A CA 1
ATOM 3080 C C . LEU A 1 390 ? 12.879 5.669 -23.582 1.00 83.25 390 LEU A C 1
ATOM 3082 O O . LEU A 1 390 ? 13.107 5.699 -24.792 1.00 83.25 390 LEU A O 1
ATOM 3086 N N . LEU A 1 391 ? 11.835 6.304 -23.039 1.00 83.88 391 LEU A N 1
ATOM 3087 C CA . LEU A 1 391 ? 10.925 7.116 -23.831 1.00 83.88 391 LEU A CA 1
ATOM 3088 C C . LEU A 1 391 ? 11.636 8.389 -24.311 1.00 83.88 391 LEU A C 1
ATOM 3090 O O . LEU A 1 391 ? 12.362 9.027 -23.541 1.00 83.88 391 LEU A O 1
ATOM 3094 N N . PRO A 1 392 ? 11.417 8.803 -25.570 1.00 69.00 392 PRO A N 1
ATOM 3095 C CA . PRO A 1 392 ? 12.043 9.988 -26.139 1.00 69.00 392 PRO A CA 1
ATOM 3096 C C . PRO A 1 392 ? 11.410 11.268 -25.566 1.00 69.00 392 PRO A C 1
ATOM 3098 O O . PRO A 1 392 ? 10.638 11.949 -26.229 1.00 69.00 392 PRO A O 1
ATOM 3101 N N . LEU A 1 393 ? 11.736 11.611 -24.317 1.00 62.16 393 LEU A N 1
ATOM 3102 C CA . LEU A 1 393 ? 11.303 12.853 -23.660 1.00 62.16 393 LEU A CA 1
ATOM 3103 C C . LEU A 1 393 ? 12.244 14.032 -23.961 1.00 62.16 393 LEU A C 1
ATOM 3105 O O . LEU A 1 393 ? 11.908 15.184 -23.694 1.00 62.16 393 LEU A O 1
ATOM 3109 N N . ARG A 1 394 ? 13.425 13.768 -24.542 1.00 49.72 394 ARG A N 1
ATOM 3110 C CA . ARG A 1 394 ? 14.340 14.799 -25.051 1.00 49.72 394 ARG A CA 1
ATOM 3111 C C . ARG A 1 394 ? 14.412 14.734 -26.574 1.00 49.72 394 ARG A C 1
ATOM 3113 O O . ARG A 1 394 ? 14.954 13.787 -27.131 1.00 49.72 394 ARG A O 1
ATOM 3120 N N . LEU A 1 395 ? 13.959 15.800 -27.236 1.00 46.81 395 LEU A N 1
ATOM 3121 C CA . LEU A 1 395 ? 14.055 16.053 -28.687 1.00 46.81 395 LEU A CA 1
ATOM 3122 C C . LEU A 1 395 ? 15.510 16.224 -29.206 1.00 46.81 395 LEU A C 1
ATOM 3124 O O . LEU A 1 395 ? 15.734 16.699 -30.318 1.00 46.81 395 LEU A O 1
ATOM 3128 N N . GLY A 1 396 ? 16.524 15.857 -28.416 1.00 45.97 396 GLY A N 1
ATOM 3129 C CA . GLY A 1 396 ? 17.934 15.915 -28.796 1.00 45.97 396 GLY A CA 1
ATOM 3130 C C . GLY A 1 396 ? 18.410 14.564 -29.321 1.00 45.97 396 GLY A C 1
ATOM 3131 O O . GLY A 1 396 ? 18.404 13.584 -28.584 1.00 45.97 396 GLY A O 1
ATOM 3132 N N . LYS A 1 397 ? 18.824 14.514 -30.593 1.00 42.88 397 LYS A N 1
ATOM 3133 C CA . LYS A 1 397 ? 19.339 13.314 -31.281 1.00 42.88 397 LYS A CA 1
ATOM 3134 C C . LYS A 1 397 ? 20.333 12.521 -30.408 1.00 42.88 397 LYS A C 1
ATOM 3136 O O . LYS A 1 397 ? 21.389 13.071 -30.091 1.00 42.88 397 LYS A O 1
ATOM 3141 N N . PRO A 1 398 ? 20.106 11.226 -30.121 1.00 49.06 398 PRO A N 1
ATOM 3142 C CA . PRO A 1 398 ? 21.182 10.374 -29.644 1.00 49.06 398 PRO A CA 1
ATOM 3143 C C . PRO A 1 398 ? 22.125 10.065 -30.815 1.00 49.06 398 PRO A C 1
ATOM 3145 O O . PRO A 1 398 ? 21.760 9.416 -31.798 1.00 49.06 398 PRO A O 1
ATOM 3148 N N . ILE A 1 399 ? 23.350 10.581 -30.716 1.00 46.47 399 ILE A N 1
ATOM 3149 C CA . ILE A 1 399 ? 24.490 10.195 -31.548 1.00 46.47 399 ILE A CA 1
ATOM 3150 C C . ILE A 1 399 ? 24.920 8.803 -31.059 1.00 46.47 399 ILE A C 1
ATOM 3152 O O . ILE A 1 399 ? 25.552 8.680 -30.018 1.00 46.47 399 ILE A O 1
ATOM 3156 N N . GLY A 1 400 ? 24.499 7.751 -31.767 1.00 52.94 400 GLY A N 1
ATOM 3157 C CA . GLY A 1 400 ? 24.750 6.349 -31.398 1.00 52.94 400 GLY A CA 1
ATOM 3158 C C . GLY A 1 400 ? 23.749 5.427 -32.092 1.00 52.94 400 GLY A C 1
ATOM 3159 O O . GLY A 1 400 ? 22.707 5.093 -31.539 1.00 52.94 400 GLY A O 1
ATOM 3160 N N . ALA A 1 401 ? 24.009 5.149 -33.367 1.00 59.47 401 ALA A N 1
ATOM 3161 C CA . ALA A 1 401 ? 23.022 4.821 -34.387 1.00 59.47 401 ALA A CA 1
ATOM 3162 C C . ALA A 1 401 ? 22.458 3.382 -34.324 1.00 59.47 401 ALA A C 1
ATOM 3164 O O . ALA A 1 401 ? 23.181 2.402 -34.186 1.00 59.47 401 ALA A O 1
ATOM 3165 N N . MET A 1 402 ? 21.146 3.275 -34.551 1.00 51.59 402 MET A N 1
ATOM 3166 C CA . MET A 1 402 ? 20.370 2.073 -34.898 1.00 51.59 402 MET A CA 1
ATOM 3167 C C . MET A 1 402 ? 19.900 1.133 -33.765 1.00 51.59 402 MET A C 1
ATOM 3169 O O . MET A 1 402 ? 18.686 0.968 -33.641 1.00 51.59 402 MET A O 1
ATOM 3173 N N . MET A 1 403 ? 20.763 0.560 -32.909 1.00 48.91 403 MET A N 1
ATOM 3174 C CA . MET A 1 403 ? 20.294 -0.325 -31.806 1.00 48.91 403 MET A CA 1
ATOM 3175 C C . MET A 1 403 ? 19.409 0.426 -30.802 1.00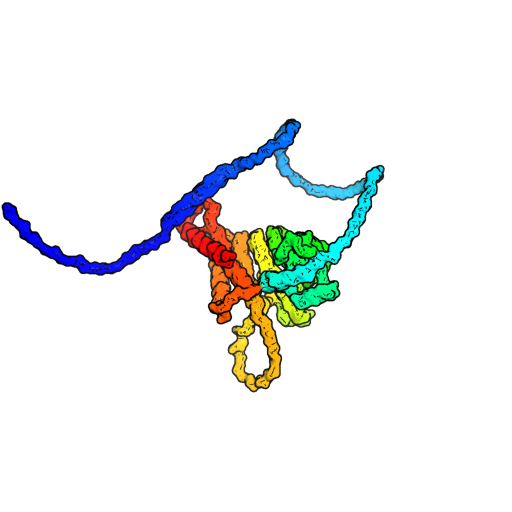 48.91 403 MET A C 1
ATOM 3177 O O . MET A 1 403 ? 18.323 -0.034 -30.452 1.00 48.91 403 MET A O 1
ATOM 3181 N N . THR A 1 404 ? 19.815 1.642 -30.440 1.00 62.66 404 THR A N 1
ATOM 3182 C CA . THR A 1 404 ? 19.060 2.531 -29.550 1.00 62.66 404 THR A CA 1
ATOM 3183 C C . THR A 1 404 ? 17.697 2.898 -30.143 1.00 62.66 404 THR A C 1
ATOM 3185 O O . THR A 1 404 ? 16.728 3.046 -29.410 1.00 62.66 404 THR A O 1
ATOM 3188 N N . GLN A 1 405 ? 17.576 2.998 -31.475 1.00 67.69 405 GLN A N 1
ATOM 3189 C CA . GLN A 1 405 ? 16.308 3.339 -32.132 1.00 67.69 405 GLN A CA 1
ATOM 3190 C C . GLN A 1 405 ? 15.289 2.200 -32.104 1.00 67.69 405 GLN A C 1
ATOM 3192 O O . GLN A 1 405 ? 14.110 2.461 -31.867 1.00 67.69 405 GLN A O 1
ATOM 3197 N N . HIS A 1 406 ? 15.724 0.952 -32.307 1.00 71.00 406 HIS A N 1
ATOM 3198 C CA . HIS A 1 406 ? 14.828 -0.199 -32.192 1.00 71.00 406 HIS A CA 1
ATOM 3199 C C . HIS A 1 406 ? 14.284 -0.328 -30.765 1.00 71.00 406 HIS A C 1
ATOM 3201 O O . HIS A 1 406 ? 13.077 -0.454 -30.580 1.00 71.00 406 HIS A O 1
ATOM 3207 N N . TRP A 1 407 ? 15.154 -0.220 -29.756 1.00 74.38 407 TRP A N 1
ATOM 3208 C CA . TRP A 1 407 ? 14.745 -0.287 -28.351 1.00 74.38 407 TRP A CA 1
ATOM 3209 C C . TRP A 1 407 ? 13.817 0.854 -27.950 1.00 74.38 407 TRP A C 1
ATOM 3211 O O . TRP A 1 407 ? 12.833 0.610 -27.265 1.00 74.38 407 TRP A O 1
ATOM 3221 N N . MET A 1 408 ? 14.072 2.081 -28.412 1.00 77.81 408 MET A N 1
ATOM 3222 C CA . MET A 1 408 ? 13.157 3.204 -28.180 1.00 77.81 408 MET A CA 1
ATOM 3223 C C . MET A 1 408 ? 11.785 2.963 -28.823 1.00 77.81 408 MET A C 1
ATOM 3225 O O . MET A 1 408 ? 10.761 3.251 -28.206 1.00 77.81 408 MET A O 1
ATOM 3229 N N . SER A 1 409 ? 11.744 2.418 -30.044 1.00 80.94 409 SER A N 1
ATOM 3230 C CA . SER A 1 409 ? 10.483 2.100 -30.724 1.00 80.94 409 SER A CA 1
ATOM 3231 C C . SER A 1 409 ? 9.699 1.017 -29.983 1.00 80.94 409 SER A C 1
ATOM 3233 O O . SER A 1 409 ? 8.498 1.169 -29.778 1.00 80.94 409 SER A O 1
ATOM 3235 N N . GLU A 1 410 ? 10.367 -0.059 -29.567 1.00 85.12 410 GLU A N 1
ATOM 3236 C CA . GLU A 1 410 ? 9.753 -1.150 -28.805 1.00 85.12 410 GLU A CA 1
ATOM 3237 C C . GLU A 1 410 ? 9.284 -0.681 -27.423 1.00 85.12 410 GLU A C 1
ATOM 3239 O O . GLU A 1 410 ? 8.174 -1.009 -27.002 1.00 85.12 410 GLU A O 1
ATOM 3244 N N . ALA A 1 411 ? 10.091 0.136 -26.741 1.00 86.25 411 ALA A N 1
ATOM 3245 C CA . ALA A 1 411 ? 9.750 0.719 -25.451 1.00 86.25 411 ALA A CA 1
ATOM 3246 C C . ALA A 1 411 ? 8.525 1.631 -25.54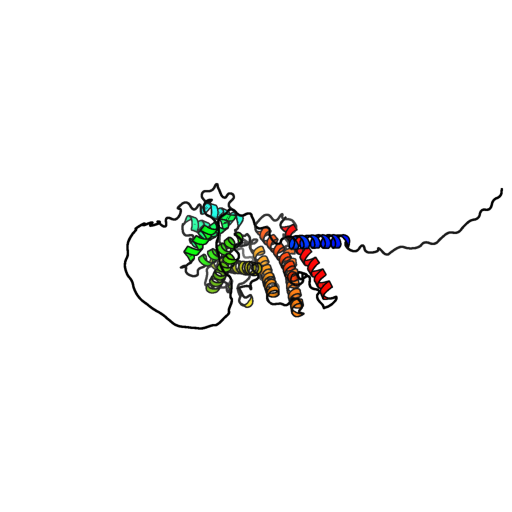5 1.00 86.25 411 ALA A C 1
ATOM 3248 O O . ALA A 1 411 ? 7.650 1.568 -24.686 1.00 86.25 411 ALA A O 1
ATOM 3249 N N . THR A 1 412 ? 8.442 2.438 -26.605 1.00 88.12 412 THR A N 1
ATOM 3250 C CA . THR A 1 412 ? 7.303 3.331 -26.849 1.00 88.12 412 THR A CA 1
ATOM 3251 C C . THR A 1 412 ? 6.029 2.536 -27.116 1.00 88.12 412 THR A C 1
ATOM 3253 O O . THR A 1 412 ? 5.014 2.796 -26.478 1.00 88.12 412 THR A O 1
ATOM 3256 N N . GLU A 1 413 ? 6.082 1.538 -28.003 1.00 91.12 413 GLU A N 1
ATOM 3257 C CA . GLU A 1 413 ? 4.931 0.678 -28.309 1.00 91.12 413 GLU A CA 1
ATOM 3258 C C . GLU A 1 413 ? 4.461 -0.091 -27.069 1.00 91.12 413 GLU A C 1
ATOM 3260 O O . GLU A 1 413 ? 3.269 -0.144 -26.766 1.00 91.12 413 GLU A O 1
ATOM 3265 N N . THR A 1 414 ? 5.405 -0.649 -26.308 1.00 90.75 414 THR A N 1
ATOM 3266 C CA . THR A 1 414 ? 5.102 -1.399 -25.087 1.00 90.75 414 THR A CA 1
ATOM 3267 C C . THR A 1 414 ? 4.476 -0.484 -24.039 1.00 90.75 414 THR A C 1
ATOM 3269 O O . THR A 1 414 ? 3.384 -0.778 -23.556 1.00 90.75 414 THR A O 1
ATOM 3272 N N . ALA A 1 415 ? 5.104 0.651 -23.718 1.00 91.94 415 ALA A N 1
ATOM 3273 C CA . ALA A 1 415 ? 4.564 1.601 -22.748 1.00 91.94 415 ALA A CA 1
ATOM 3274 C C . ALA A 1 415 ? 3.175 2.111 -23.158 1.00 91.94 415 ALA A C 1
ATOM 3276 O O . ALA A 1 415 ? 2.279 2.159 -22.320 1.00 91.94 415 ALA A O 1
ATOM 3277 N N . PHE A 1 416 ? 2.971 2.424 -24.444 1.00 93.38 416 PHE A N 1
ATOM 3278 C CA . PHE A 1 416 ? 1.672 2.847 -24.963 1.00 93.38 416 PHE A CA 1
ATOM 3279 C C . PHE A 1 416 ? 0.608 1.764 -24.761 1.00 93.38 416 PHE A C 1
ATOM 3281 O O . PHE A 1 416 ? -0.429 2.035 -24.163 1.00 93.38 416 PHE A O 1
ATOM 3288 N N . ARG A 1 417 ? 0.894 0.518 -25.161 1.00 94.94 417 ARG A N 1
ATOM 3289 C CA . ARG A 1 417 ? -0.023 -0.616 -24.988 1.00 94.94 417 ARG A CA 1
ATOM 3290 C C . ARG A 1 417 ? -0.422 -0.827 -23.528 1.00 94.94 417 ARG A C 1
ATOM 3292 O O . ARG A 1 417 ? -1.596 -1.042 -23.242 1.00 94.94 417 ARG A O 1
ATOM 3299 N N . HIS A 1 418 ? 0.539 -0.794 -22.605 1.00 94.88 418 HIS A N 1
ATOM 3300 C CA . HIS A 1 418 ? 0.247 -1.002 -21.185 1.00 94.88 418 HIS A CA 1
ATOM 3301 C C . HIS A 1 418 ? -0.480 0.197 -20.563 1.00 94.88 418 HIS A C 1
ATOM 3303 O O . HIS A 1 418 ? -1.378 -0.017 -19.757 1.00 94.88 418 HIS A O 1
ATOM 3309 N N . ALA A 1 419 ? -0.176 1.430 -20.974 1.00 94.94 419 ALA A N 1
ATOM 3310 C CA . ALA A 1 419 ? -0.925 2.608 -20.542 1.00 94.94 419 ALA A CA 1
ATOM 3311 C C . ALA A 1 419 ? -2.387 2.563 -21.018 1.00 94.94 419 ALA A C 1
ATOM 3313 O O . ALA A 1 419 ? -3.286 2.849 -20.234 1.00 94.94 419 ALA A O 1
ATOM 3314 N N . THR A 1 420 ? -2.637 2.148 -22.265 1.00 94.69 420 THR A N 1
ATOM 3315 C CA . THR A 1 420 ? -4.000 1.942 -22.780 1.00 94.69 420 THR A CA 1
ATOM 3316 C C . THR A 1 420 ? -4.737 0.859 -22.001 1.00 94.69 420 THR A C 1
ATOM 3318 O O . THR A 1 420 ? -5.872 1.081 -21.604 1.00 94.69 420 THR A O 1
ATOM 3321 N N . ALA A 1 421 ? -4.079 -0.263 -21.697 1.00 92.88 421 ALA A N 1
ATOM 3322 C CA . ALA A 1 421 ? -4.688 -1.326 -20.902 1.00 92.88 421 ALA A CA 1
ATOM 3323 C C . ALA A 1 421 ? -5.068 -0.875 -19.478 1.00 92.88 421 ALA A C 1
ATOM 3325 O O . ALA A 1 421 ? -6.054 -1.359 -18.940 1.00 92.88 421 ALA A O 1
ATOM 3326 N N . ILE A 1 422 ? -4.328 0.062 -18.863 1.00 93.00 422 ILE A N 1
ATOM 3327 C CA . ILE A 1 422 ? -4.728 0.651 -17.570 1.00 93.00 422 ILE A CA 1
ATOM 3328 C C . ILE A 1 422 ? -6.028 1.442 -17.720 1.00 93.00 422 ILE A C 1
ATOM 3330 O O . ILE A 1 422 ? -6.904 1.312 -16.874 1.00 93.00 422 ILE A O 1
ATOM 3334 N N . ILE A 1 423 ? -6.158 2.242 -18.781 1.00 92.75 423 ILE A N 1
ATOM 3335 C CA . ILE A 1 423 ? -7.370 3.031 -19.041 1.00 92.75 423 ILE A CA 1
ATOM 3336 C C . ILE A 1 423 ? -8.565 2.093 -19.262 1.00 92.75 423 ILE A C 1
ATOM 3338 O O . ILE A 1 423 ? -9.577 2.243 -18.595 1.00 92.75 423 ILE A O 1
ATOM 3342 N N . GLU A 1 424 ? -8.403 1.060 -20.093 1.00 90.50 424 GLU A N 1
ATOM 3343 C CA . GLU A 1 424 ? -9.446 0.055 -20.370 1.00 90.50 424 GLU A CA 1
ATOM 3344 C C . GLU A 1 424 ? -9.864 -0.778 -19.144 1.00 90.50 424 GLU A C 1
ATOM 3346 O O . GLU A 1 424 ? -10.922 -1.397 -19.166 1.00 90.50 424 GLU A O 1
ATOM 3351 N N . LEU A 1 425 ? -9.030 -0.855 -18.101 1.00 85.88 425 LEU A N 1
ATOM 3352 C CA . LEU A 1 425 ? -9.360 -1.544 -16.847 1.00 85.88 425 LEU A CA 1
ATOM 3353 C C . LEU A 1 425 ? -10.130 -0.658 -15.858 1.00 85.88 425 LEU A C 1
ATOM 3355 O O . LEU A 1 425 ? -10.724 -1.191 -14.922 1.00 85.88 425 LEU A O 1
ATOM 3359 N N . VAL A 1 426 ? -10.032 0.665 -16.003 1.00 81.38 426 VAL A N 1
ATOM 3360 C CA . VAL A 1 426 ? -10.625 1.652 -15.086 1.00 81.38 426 VAL A CA 1
ATOM 3361 C C . VAL A 1 426 ? -11.906 2.267 -15.665 1.00 81.38 426 VAL A C 1
ATOM 3363 O O . VAL A 1 426 ? -12.754 2.701 -14.883 1.00 81.38 426 VAL A O 1
ATOM 3366 N N . ASP A 1 427 ? -12.038 2.293 -16.996 1.00 71.88 427 ASP A N 1
ATOM 3367 C CA . ASP A 1 427 ? -13.278 2.598 -17.729 1.00 71.88 427 ASP A CA 1
ATOM 3368 C C . ASP A 1 427 ? -14.316 1.471 -17.585 1.00 71.88 427 ASP A C 1
ATOM 3370 O O . ASP A 1 427 ? -15.516 1.804 -17.417 1.00 71.88 427 ASP A O 1
#

Mean predicted aligned error: 17.24 Å

Foldseek 3Di:
DDDDDDDDDDDDDDDDDDDDDDDDDPPVVVVVVVVVVVVVVVVVVPPDDDDDDDDDDDDDDDDDDDDDDDDDDDDDDDDDDDDDDDDDDDDPPPPPDDPPQQPLVVLLVLLCVPPDPLPAPQDDNVVQVVCVVVVNQDLLLSLLSSLLSLVRDPDCPPDSNNPAHSVNSLVRSVVSCVPDDLDSSLLSSLLSSLNSCVVVVNLVSSVVSLVVSVVSLVVVVLLQQDCPPPVDDNVVSVSSVRSVLSSLLSQLVSCLVVLHARPDDPVSRNRDQPPPPPPPPPPPDDDDDDDDDDDDDPPCPDQSSVLSSLSSLLSVLSNLLSVLLNPPDCPDPVSVVSLVVSVVSLVVSVVVLVPDPVPDDDPDDDSSSSSSLVSLLSSLVSLLSSLVSLAPPDPDDDPDDDPSVVSNVVSVVRNVVSVVVNVVSVD

pLDDT: mean 70.75, std 25.76, range [23.98, 98.0]

Radius of gyration: 32.44 Å; Cα contacts (8 Å, |Δi|>4): 343; chains: 1; bounding box: 58×102×134 Å